Protein AF-A0A957JN91-F1 (afdb_monomer_lite)

Structure (mmCIF, N/CA/C/O backbone):
data_AF-A0A957JN91-F1
#
_entry.id   AF-A0A957JN91-F1
#
loop_
_atom_site.group_PDB
_atom_site.id
_atom_site.type_symbol
_atom_site.label_atom_id
_atom_site.label_alt_id
_atom_site.label_comp_id
_atom_site.label_asym_id
_atom_site.label_entity_id
_atom_site.label_seq_id
_atom_site.pdbx_PDB_ins_code
_atom_site.Cartn_x
_atom_site.Cartn_y
_atom_site.Cartn_z
_atom_site.occupancy
_atom_site.B_iso_or_equiv
_atom_site.auth_seq_id
_atom_site.auth_comp_id
_atom_site.auth_asym_id
_atom_site.auth_atom_id
_atom_site.pdbx_PDB_model_num
ATOM 1 N N . MET A 1 1 ? 28.757 -33.183 4.477 1.00 72.62 1 MET A N 1
ATOM 2 C CA . MET A 1 1 ? 27.646 -33.956 5.090 1.00 72.62 1 MET A CA 1
ATOM 3 C C . MET A 1 1 ? 27.799 -35.424 4.731 1.00 72.62 1 MET A C 1
ATOM 5 O O . MET A 1 1 ? 28.311 -35.706 3.654 1.00 72.62 1 MET A O 1
ATOM 9 N N . ASN A 1 2 ? 27.373 -36.349 5.596 1.00 81.56 2 ASN A N 1
ATOM 10 C CA . ASN A 1 2 ? 27.277 -37.763 5.205 1.00 81.56 2 ASN A CA 1
ATOM 11 C C . ASN A 1 2 ? 26.057 -37.992 4.280 1.00 81.56 2 ASN A C 1
ATOM 13 O O . ASN A 1 2 ? 25.176 -37.134 4.190 1.00 81.56 2 ASN A O 1
ATOM 17 N N . LEU A 1 3 ? 26.001 -39.132 3.580 1.00 76.62 3 LEU A N 1
ATOM 18 C CA . LEU A 1 3 ? 24.944 -39.424 2.597 1.00 76.62 3 LEU A CA 1
ATOM 19 C C . LEU A 1 3 ? 23.531 -39.365 3.209 1.00 76.62 3 LEU A C 1
ATOM 21 O O . LEU A 1 3 ? 22.618 -38.813 2.604 1.00 76.62 3 LEU A O 1
ATOM 25 N N . HIS A 1 4 ? 23.362 -39.862 4.437 1.00 78.75 4 HIS A N 1
ATOM 26 C CA . HIS A 1 4 ? 22.074 -39.846 5.134 1.00 78.75 4 HIS A CA 1
ATOM 27 C C . HIS A 1 4 ? 21.576 -38.417 5.409 1.00 78.75 4 HIS A C 1
ATOM 29 O O . HIS A 1 4 ? 20.430 -38.099 5.115 1.00 78.75 4 HIS A O 1
ATOM 35 N N . GLN A 1 5 ? 22.453 -37.529 5.885 1.00 81.81 5 GLN A N 1
ATOM 36 C CA . GLN A 1 5 ? 22.135 -36.115 6.101 1.00 81.81 5 GLN A CA 1
ATOM 37 C C . GLN A 1 5 ? 21.778 -35.401 4.790 1.00 81.81 5 GLN A C 1
ATOM 39 O O . GLN A 1 5 ? 20.854 -34.591 4.777 1.00 81.81 5 GLN A O 1
ATOM 44 N N . ARG A 1 6 ? 22.483 -35.702 3.685 1.00 82.75 6 ARG A N 1
ATOM 45 C CA . ARG A 1 6 ? 22.179 -35.129 2.358 1.00 82.75 6 ARG A CA 1
ATOM 46 C C . ARG A 1 6 ? 20.799 -35.571 1.868 1.00 82.75 6 ARG A C 1
ATOM 48 O O . ARG A 1 6 ? 20.061 -34.749 1.342 1.00 82.75 6 ARG A O 1
ATOM 55 N N . LEU A 1 7 ? 20.425 -36.834 2.082 1.00 82.50 7 LEU A N 1
ATOM 56 C CA . LEU A 1 7 ? 19.104 -37.352 1.708 1.00 82.50 7 LEU A CA 1
ATOM 57 C C . LEU A 1 7 ? 17.965 -36.737 2.537 1.00 82.50 7 LEU A C 1
ATOM 59 O O . LEU A 1 7 ? 16.921 -36.415 1.974 1.00 82.50 7 LEU A O 1
ATOM 63 N N . THR A 1 8 ? 18.161 -36.520 3.841 1.00 83.25 8 THR A N 1
ATOM 64 C CA . THR A 1 8 ? 17.166 -35.827 4.679 1.00 83.25 8 THR A CA 1
ATOM 65 C C . THR A 1 8 ? 16.961 -34.386 4.215 1.00 83.25 8 THR A C 1
ATOM 67 O O . THR A 1 8 ? 15.829 -33.970 3.984 1.00 83.25 8 THR A O 1
ATOM 70 N N . TYR A 1 9 ? 18.054 -33.655 3.986 1.00 85.81 9 TYR A N 1
ATOM 71 C CA . TYR A 1 9 ? 17.996 -32.271 3.514 1.00 85.81 9 TYR A CA 1
ATOM 72 C C . TYR A 1 9 ? 17.383 -32.154 2.110 1.00 85.81 9 TYR A C 1
ATOM 74 O O . TYR A 1 9 ? 16.610 -31.243 1.828 1.00 85.81 9 TYR A O 1
ATOM 82 N N . LEU A 1 10 ? 17.657 -33.125 1.232 1.00 87.69 10 LEU A N 1
ATOM 83 C CA . LEU A 1 10 ? 17.006 -33.232 -0.072 1.00 87.69 10 LEU A CA 1
ATOM 84 C C . LEU A 1 10 ? 15.485 -33.397 0.065 1.00 87.69 10 LEU A C 1
ATOM 86 O O . LEU A 1 10 ? 14.738 -32.765 -0.678 1.00 87.69 10 LEU A O 1
ATOM 90 N N . SER A 1 11 ? 15.015 -34.221 1.006 1.00 83.56 11 SER A N 1
ATOM 91 C CA . SER A 1 11 ? 13.579 -34.393 1.252 1.00 83.56 11 SER A CA 1
ATOM 92 C C . SER A 1 11 ? 12.921 -33.091 1.716 1.00 83.56 11 SER A C 1
ATOM 94 O O . SER A 1 11 ? 11.842 -32.754 1.237 1.00 83.56 11 SER A O 1
ATOM 96 N N . GLU A 1 12 ? 13.564 -32.347 2.618 1.00 85.06 12 GLU A N 1
ATOM 97 C CA . GLU A 1 12 ? 13.082 -31.038 3.084 1.00 85.06 12 GLU A CA 1
ATOM 98 C C . GLU A 1 12 ? 13.029 -30.012 1.946 1.00 85.06 12 GLU A C 1
ATOM 100 O O . GLU A 1 12 ? 12.047 -29.276 1.811 1.00 85.06 12 GLU A O 1
ATOM 105 N N . LEU A 1 13 ? 14.043 -30.005 1.076 1.00 86.38 13 LEU A N 1
ATOM 106 C CA . LEU A 1 13 ? 14.064 -29.153 -0.108 1.00 86.38 13 LEU A CA 1
ATOM 107 C C . LEU A 1 13 ? 12.914 -29.494 -1.065 1.00 86.38 13 LEU A C 1
ATOM 109 O O . LEU A 1 13 ? 12.208 -28.595 -1.507 1.00 86.38 13 LEU A O 1
ATOM 113 N N . ILE A 1 14 ? 12.673 -30.776 -1.352 1.00 85.00 14 ILE A N 1
ATOM 114 C CA . ILE A 1 14 ? 11.570 -31.202 -2.231 1.00 85.00 14 ILE A CA 1
ATOM 115 C C . ILE A 1 14 ? 10.205 -30.813 -1.640 1.00 85.00 14 ILE A C 1
ATOM 117 O O . ILE A 1 14 ? 9.330 -30.357 -2.378 1.00 85.00 14 ILE A O 1
ATOM 121 N N . ILE A 1 15 ? 10.018 -30.936 -0.322 1.00 82.69 15 ILE A N 1
ATOM 122 C CA . ILE A 1 15 ? 8.793 -30.479 0.356 1.00 82.69 15 ILE A CA 1
ATOM 123 C C . ILE A 1 15 ? 8.634 -28.964 0.189 1.00 82.69 15 ILE A C 1
ATOM 125 O O . ILE A 1 15 ? 7.573 -28.502 -0.222 1.00 82.69 15 ILE A O 1
ATOM 129 N N . THR A 1 16 ? 9.695 -28.191 0.425 1.00 80.81 16 THR A N 1
ATOM 130 C CA . THR A 1 16 ? 9.676 -26.731 0.253 1.00 80.81 16 THR A CA 1
ATOM 131 C C . THR A 1 16 ? 9.318 -26.345 -1.188 1.00 80.81 16 THR A C 1
ATOM 133 O O . THR A 1 16 ? 8.394 -25.560 -1.401 1.00 80.81 16 THR A O 1
ATOM 136 N N . LEU A 1 17 ? 9.965 -26.969 -2.179 1.00 79.56 17 LEU A N 1
ATOM 137 C CA . LEU A 1 17 ? 9.706 -26.751 -3.608 1.00 79.56 17 LEU A CA 1
ATOM 138 C C . LEU A 1 17 ? 8.255 -27.059 -3.995 1.00 79.56 17 LEU A C 1
ATOM 140 O O . LEU A 1 17 ? 7.657 -26.335 -4.781 1.00 79.56 17 LEU A O 1
ATOM 144 N N . THR A 1 18 ? 7.669 -28.120 -3.444 1.00 75.50 18 THR A N 1
ATOM 145 C CA . THR A 1 18 ? 6.303 -28.542 -3.792 1.00 75.50 18 THR A CA 1
ATOM 146 C C . THR A 1 18 ? 5.217 -27.826 -2.988 1.00 75.50 18 THR A C 1
ATOM 148 O O . THR A 1 18 ? 4.061 -27.836 -3.408 1.00 75.50 18 THR A O 1
ATOM 151 N N . SER A 1 19 ? 5.568 -27.176 -1.873 1.00 73.81 19 SER A N 1
ATOM 152 C CA . SER A 1 19 ? 4.616 -26.482 -0.994 1.00 73.81 19 SER A CA 1
ATOM 153 C C . SER A 1 19 ? 4.150 -25.115 -1.514 1.00 73.81 19 SER A C 1
ATOM 155 O O . SER A 1 19 ? 3.085 -24.645 -1.115 1.00 73.81 19 SER A O 1
ATOM 157 N N . SER A 1 20 ? 4.916 -24.482 -2.411 1.00 70.62 20 SER A N 1
ATOM 158 C CA . SER A 1 20 ? 4.553 -23.206 -3.034 1.00 70.62 20 SER A CA 1
ATOM 159 C C . SER A 1 20 ? 4.122 -23.405 -4.489 1.00 70.62 20 SER A C 1
ATOM 161 O O . SER A 1 20 ? 4.875 -24.005 -5.256 1.00 70.62 20 SER A O 1
ATOM 163 N N . PRO A 1 21 ? 2.965 -22.869 -4.922 1.00 67.88 21 PRO A N 1
ATOM 164 C CA . PRO A 1 21 ? 2.565 -22.876 -6.328 1.00 67.88 21 PRO A CA 1
ATOM 165 C C . PRO A 1 21 ? 3.233 -21.752 -7.139 1.00 67.88 21 PRO A C 1
ATOM 167 O O . PRO A 1 21 ? 2.909 -21.577 -8.310 1.00 67.88 21 PRO A O 1
ATOM 170 N N . VAL A 1 22 ? 4.122 -20.953 -6.535 1.00 69.69 22 VAL A N 1
ATOM 171 C CA . VAL A 1 22 ? 4.741 -19.787 -7.177 1.00 69.69 22 VAL A CA 1
ATOM 172 C C . VAL A 1 22 ? 6.139 -20.164 -7.692 1.00 69.69 22 VAL A C 1
ATOM 174 O O . VAL A 1 22 ? 7.045 -20.341 -6.874 1.00 69.69 22 VAL A O 1
ATOM 177 N N . PRO A 1 23 ? 6.371 -20.229 -9.023 1.00 66.69 23 PRO A N 1
ATOM 178 C CA . PRO A 1 23 ? 7.645 -20.683 -9.597 1.00 66.69 23 PRO A CA 1
ATOM 179 C C . PRO A 1 23 ? 8.876 -19.942 -9.065 1.00 66.69 23 PRO A C 1
ATOM 181 O O . PRO A 1 23 ? 9.937 -20.528 -8.879 1.00 66.69 23 PRO A O 1
ATOM 184 N N . THR A 1 24 ? 8.737 -18.651 -8.763 1.00 62.50 24 THR A N 1
ATOM 185 C CA . THR A 1 24 ? 9.847 -17.814 -8.292 1.00 62.50 24 THR A CA 1
ATOM 186 C C . THR A 1 24 ? 10.352 -18.229 -6.909 1.00 62.50 24 THR A C 1
ATOM 188 O O . THR A 1 24 ? 11.557 -18.222 -6.679 1.00 62.50 24 THR A O 1
ATOM 191 N N . GLN A 1 25 ? 9.459 -18.661 -6.012 1.00 69.88 25 GLN A N 1
ATOM 192 C CA . GLN A 1 25 ? 9.839 -19.195 -4.699 1.00 69.88 25 GLN A CA 1
ATOM 193 C C . GLN A 1 25 ? 10.521 -20.560 -4.833 1.00 69.88 25 GLN A C 1
ATOM 195 O O . GLN A 1 25 ? 11.483 -20.844 -4.122 1.00 69.88 25 GLN A O 1
ATOM 200 N N . GLN A 1 26 ? 10.069 -21.381 -5.786 1.00 77.19 26 GLN A N 1
ATOM 201 C CA . GLN A 1 26 ? 10.678 -22.679 -6.078 1.00 77.19 26 GLN A CA 1
ATOM 202 C C . GLN A 1 26 ? 12.114 -22.511 -6.597 1.00 77.19 26 GLN A C 1
ATOM 204 O O . GLN A 1 26 ? 13.030 -23.195 -6.149 1.00 77.19 26 GLN A O 1
ATOM 209 N N . PHE A 1 27 ? 12.341 -21.565 -7.509 1.00 80.69 27 PHE A N 1
ATOM 210 C CA . PHE A 1 27 ? 13.672 -21.322 -8.071 1.00 80.69 27 PHE A CA 1
ATOM 211 C C . PHE A 1 27 ? 14.644 -20.730 -7.052 1.00 80.69 27 PHE A C 1
ATOM 213 O O . PHE A 1 27 ? 15.804 -21.136 -7.028 1.00 80.69 27 PHE A O 1
ATOM 220 N N . GLN A 1 28 ? 14.166 -19.838 -6.181 1.00 76.06 28 GLN A N 1
ATOM 221 C CA . GLN A 1 28 ? 14.976 -19.285 -5.097 1.00 76.06 28 GLN A CA 1
ATOM 222 C C . GLN A 1 28 ? 15.385 -20.373 -4.095 1.00 76.06 28 GLN A C 1
ATOM 224 O O . GLN A 1 28 ? 16.568 -20.515 -3.799 1.00 76.06 28 GLN A O 1
ATOM 229 N N . ALA A 1 29 ? 14.439 -21.210 -3.654 1.00 80.00 29 ALA A N 1
ATOM 230 C CA . ALA A 1 29 ? 14.741 -22.339 -2.775 1.00 80.00 29 ALA A CA 1
ATOM 231 C C . ALA A 1 29 ? 15.761 -23.299 -3.411 1.00 80.00 29 ALA A C 1
ATOM 233 O O . ALA A 1 29 ? 16.652 -23.811 -2.735 1.00 80.00 29 ALA A O 1
ATOM 234 N N . LEU A 1 30 ? 15.673 -23.519 -4.726 1.00 86.00 30 LEU A N 1
ATOM 235 C CA . LEU A 1 30 ? 16.656 -24.320 -5.444 1.00 86.00 30 LEU A CA 1
ATOM 236 C C . LEU A 1 30 ? 18.047 -23.666 -5.421 1.00 86.00 30 LEU A C 1
ATOM 238 O O . LEU A 1 30 ? 19.015 -24.347 -5.103 1.00 86.00 30 LEU A O 1
ATOM 242 N N . ALA A 1 31 ? 18.150 -22.367 -5.709 1.00 84.56 31 ALA A N 1
ATOM 243 C CA . ALA A 1 31 ? 19.421 -21.639 -5.706 1.00 84.56 31 ALA A CA 1
ATOM 244 C C . ALA A 1 31 ? 20.085 -21.605 -4.318 1.00 84.56 31 ALA A C 1
ATOM 246 O O . ALA A 1 31 ? 21.290 -21.827 -4.216 1.00 84.56 31 ALA A O 1
ATOM 247 N N . ASP A 1 32 ? 19.304 -21.394 -3.256 1.00 83.62 32 ASP A N 1
ATOM 248 C CA . ASP A 1 32 ? 19.823 -21.247 -1.891 1.00 83.62 32 ASP A CA 1
ATOM 249 C C . ASP A 1 32 ? 20.278 -22.580 -1.279 1.00 83.62 32 ASP A C 1
ATOM 251 O O . ASP A 1 32 ? 21.241 -22.631 -0.510 1.00 83.62 32 ASP A O 1
ATOM 255 N N . HIS A 1 33 ? 19.601 -23.682 -1.615 1.00 85.06 33 HIS A N 1
ATOM 256 C CA . HIS A 1 33 ? 19.805 -24.966 -0.939 1.00 85.06 33 HIS A CA 1
ATOM 257 C C . HIS A 1 33 ? 20.611 -25.985 -1.755 1.00 85.06 33 HIS A C 1
ATOM 259 O O . HIS A 1 33 ? 21.287 -26.838 -1.172 1.00 85.06 33 HIS A O 1
ATOM 265 N N . LEU A 1 34 ? 20.591 -25.910 -3.091 1.00 87.56 34 LEU A N 1
ATOM 266 C CA . LEU A 1 34 ? 21.281 -26.872 -3.958 1.00 87.56 34 LEU A CA 1
ATOM 267 C C . LEU A 1 34 ? 22.810 -26.902 -3.764 1.00 87.56 34 LEU A C 1
ATOM 269 O O . LEU A 1 34 ? 23.336 -28.017 -3.698 1.00 87.56 34 LEU A O 1
ATOM 273 N N . PRO A 1 35 ? 23.530 -25.774 -3.569 1.00 88.88 35 PRO A N 1
ATOM 274 C CA . PRO A 1 35 ? 24.977 -25.798 -3.307 1.00 88.88 35 PRO A CA 1
ATOM 275 C C . PRO A 1 35 ? 25.373 -26.562 -2.033 1.00 88.88 35 PRO A C 1
ATOM 277 O O . PRO A 1 35 ? 26.501 -27.029 -1.904 1.00 88.88 35 PRO A O 1
ATOM 280 N N . THR A 1 36 ? 24.438 -26.734 -1.091 1.00 86.38 36 THR A N 1
ATOM 281 C CA . THR A 1 36 ? 24.656 -27.537 0.128 1.00 86.38 36 THR A CA 1
ATOM 282 C C . THR A 1 36 ? 24.536 -29.043 -0.152 1.00 86.38 36 THR A C 1
ATOM 284 O O . THR A 1 36 ? 25.086 -29.872 0.577 1.00 86.38 36 THR A O 1
ATOM 287 N N . LEU A 1 37 ? 23.823 -29.418 -1.220 1.00 85.69 37 LEU A N 1
ATOM 288 C CA . LEU A 1 37 ? 23.552 -30.803 -1.607 1.00 85.69 37 LEU A CA 1
ATOM 289 C C . LEU A 1 37 ? 24.534 -31.349 -2.638 1.00 85.69 37 LEU A C 1
ATOM 291 O O . LEU A 1 37 ? 24.862 -32.535 -2.568 1.00 85.69 37 LEU A O 1
ATOM 295 N N . LEU A 1 38 ? 24.962 -30.529 -3.597 1.00 88.88 38 LEU A N 1
ATOM 296 C CA . LEU A 1 38 ? 25.802 -30.911 -4.731 1.00 88.88 38 LEU A CA 1
ATOM 297 C C . LEU A 1 38 ? 26.839 -29.814 -5.009 1.00 88.88 38 LEU A C 1
ATOM 299 O O . LEU A 1 38 ? 26.504 -28.640 -4.855 1.00 88.88 38 LEU A O 1
ATOM 303 N N . PRO A 1 39 ? 28.052 -30.163 -5.482 1.00 90.06 39 PRO A N 1
ATOM 304 C CA . PRO A 1 39 ? 28.986 -29.178 -6.018 1.00 90.06 39 PRO A CA 1
ATOM 305 C C . PRO A 1 39 ? 28.319 -28.364 -7.135 1.00 90.06 39 PRO A C 1
ATOM 307 O O . PRO A 1 39 ? 27.888 -28.918 -8.153 1.00 90.06 39 PRO A O 1
ATOM 310 N N . CYS A 1 40 ? 28.173 -27.062 -6.911 1.00 92.25 40 CYS A N 1
ATOM 311 C CA . CYS A 1 40 ? 27.424 -26.172 -7.785 1.00 92.25 40 CYS A CA 1
ATOM 312 C C . CYS A 1 40 ? 27.989 -24.755 -7.695 1.00 92.25 40 CYS A C 1
ATOM 314 O O . CYS A 1 40 ? 27.681 -24.017 -6.762 1.00 92.25 40 CYS A O 1
ATOM 316 N N . ASP A 1 41 ? 28.757 -24.375 -8.709 1.00 91.19 41 ASP A N 1
ATOM 317 C CA . ASP A 1 41 ? 29.242 -23.006 -8.893 1.00 91.19 41 ASP A CA 1
ATOM 318 C C . ASP A 1 41 ? 28.372 -22.235 -9.906 1.00 91.19 41 ASP A C 1
ATOM 320 O O . ASP A 1 41 ? 28.370 -21.003 -9.941 1.00 91.19 41 ASP A O 1
ATOM 324 N N . TYR A 1 42 ? 27.592 -22.961 -10.716 1.00 92.88 42 TYR A N 1
ATOM 325 C CA . TYR A 1 42 ? 26.566 -22.408 -11.592 1.00 92.88 42 TYR A CA 1
ATOM 326 C C . TYR A 1 42 ? 25.324 -23.304 -11.633 1.00 92.88 42 TYR A C 1
ATOM 328 O O . TYR A 1 42 ? 25.424 -24.526 -11.784 1.00 92.88 42 TYR A O 1
ATOM 336 N N . LEU A 1 43 ? 24.150 -22.674 -11.564 1.00 92.94 43 LEU A N 1
ATOM 337 C CA . LEU A 1 43 ? 22.850 -23.328 -11.676 1.00 92.94 43 LEU A CA 1
ATOM 338 C C . LEU A 1 43 ? 22.018 -22.658 -12.766 1.00 92.94 43 LEU A C 1
ATOM 340 O O . LEU A 1 43 ? 21.735 -21.464 -12.688 1.00 92.94 43 LEU A O 1
ATOM 344 N N . GLY A 1 44 ? 21.569 -23.440 -13.743 1.00 91.38 44 GLY A N 1
ATOM 345 C CA . GLY A 1 44 ? 20.684 -22.995 -14.813 1.00 91.38 44 GLY A CA 1
ATOM 346 C C . GLY A 1 44 ? 19.437 -23.865 -14.922 1.00 91.38 44 GLY A C 1
ATOM 347 O O . GLY A 1 44 ? 19.508 -25.092 -14.910 1.00 91.38 44 GLY A O 1
ATOM 348 N N . LEU A 1 45 ? 18.280 -23.233 -15.083 1.00 91.88 45 LEU A N 1
ATOM 349 C CA . LEU A 1 45 ? 17.025 -23.886 -15.423 1.00 91.88 45 LEU A CA 1
ATOM 350 C C . LEU A 1 45 ? 16.728 -23.669 -16.911 1.00 91.88 45 LEU A C 1
ATOM 352 O O . LEU A 1 45 ? 16.384 -22.570 -17.347 1.00 91.88 45 LEU A O 1
ATOM 356 N N . CYS A 1 46 ? 16.877 -24.722 -17.706 1.00 92.12 46 CYS A N 1
ATOM 357 C CA . CYS A 1 46 ? 16.720 -24.670 -19.154 1.00 92.12 46 CYS A CA 1
ATOM 358 C C . CYS A 1 46 ? 15.330 -25.184 -19.529 1.00 92.12 46 CYS A C 1
ATOM 360 O O . CYS A 1 46 ? 15.102 -26.388 -19.494 1.00 92.12 46 CYS A O 1
ATOM 362 N N . LEU A 1 47 ? 14.388 -24.305 -19.860 1.00 90.50 47 LEU A N 1
ATOM 363 C CA . LEU A 1 47 ? 12.993 -24.679 -20.120 1.00 90.50 47 LEU A CA 1
ATOM 364 C C . LEU A 1 47 ? 12.697 -24.664 -21.617 1.00 90.50 47 LEU A C 1
ATOM 366 O O . LEU A 1 47 ? 13.131 -23.758 -22.325 1.00 90.50 47 LEU A O 1
ATOM 370 N N . LEU A 1 48 ? 11.949 -25.655 -22.102 1.00 89.25 48 LEU A N 1
ATOM 371 C CA . LEU A 1 48 ? 11.480 -25.678 -23.487 1.00 89.25 48 LEU A CA 1
ATOM 372 C C . LEU A 1 48 ? 10.540 -24.498 -23.749 1.00 89.25 48 LEU A C 1
ATOM 374 O O . LEU A 1 48 ? 9.668 -24.196 -22.932 1.00 89.25 48 LEU A O 1
ATOM 378 N N . SER A 1 49 ? 10.703 -23.847 -24.899 1.00 82.81 49 SER A N 1
ATOM 379 C CA . SER A 1 49 ? 9.787 -22.788 -25.317 1.00 82.81 49 SER A CA 1
ATOM 380 C C . SER A 1 49 ? 8.442 -23.393 -25.747 1.00 82.81 49 SER A C 1
ATOM 382 O O . SER A 1 49 ? 8.424 -24.390 -26.474 1.00 82.81 49 SER A O 1
ATOM 384 N N . PRO A 1 50 ? 7.306 -22.817 -25.313 1.00 72.00 50 PRO A N 1
ATOM 385 C CA . PRO A 1 50 ? 5.988 -23.246 -25.775 1.00 72.00 50 PRO A CA 1
ATOM 386 C C . PRO A 1 50 ? 5.685 -22.794 -27.213 1.00 72.00 50 PRO A C 1
ATOM 388 O O . PRO A 1 50 ? 4.872 -23.429 -27.880 1.00 72.00 50 PRO A O 1
ATOM 391 N N . ASP A 1 51 ? 6.347 -21.735 -27.691 1.00 73.19 51 ASP A N 1
ATOM 392 C CA . ASP A 1 51 ? 5.996 -21.039 -28.936 1.00 73.19 51 ASP A CA 1
ATOM 393 C C . ASP A 1 51 ? 6.883 -21.432 -30.126 1.00 73.19 51 ASP A C 1
ATOM 395 O O . ASP A 1 51 ? 6.498 -21.258 -31.283 1.00 73.19 51 ASP A O 1
ATOM 399 N N . ALA A 1 52 ? 8.083 -21.955 -29.863 1.00 81.62 52 ALA A N 1
ATOM 400 C CA . ALA A 1 52 ? 9.061 -22.294 -30.889 1.00 81.62 52 ALA A CA 1
ATOM 401 C C . ALA A 1 52 ? 9.913 -23.512 -30.488 1.00 81.62 52 ALA A C 1
ATOM 403 O O . ALA A 1 52 ? 10.155 -23.736 -29.302 1.00 81.62 52 ALA A O 1
ATOM 404 N N . PRO A 1 53 ? 10.405 -24.309 -31.457 1.00 84.94 53 PRO A N 1
ATOM 405 C CA . PRO A 1 53 ? 11.234 -25.476 -31.170 1.00 84.94 53 PRO A CA 1
ATOM 406 C C . PRO A 1 53 ? 12.615 -25.047 -30.656 1.00 84.94 53 PRO A C 1
ATOM 408 O O . PRO A 1 53 ? 13.503 -24.700 -31.431 1.00 84.94 53 PRO A O 1
ATOM 411 N N . GLY A 1 54 ? 12.792 -25.078 -29.337 1.00 89.62 54 GLY A N 1
ATOM 412 C CA . GLY A 1 54 ? 14.040 -24.723 -28.671 1.00 89.62 54 GLY A CA 1
ATOM 413 C C . GLY A 1 54 ? 13.889 -24.642 -27.154 1.00 89.62 54 GLY A C 1
ATOM 414 O O . GLY A 1 54 ? 12.812 -24.903 -26.614 1.00 89.62 54 GLY A O 1
ATOM 415 N N . TYR A 1 55 ? 14.961 -24.268 -26.461 1.00 89.50 55 TYR A N 1
ATOM 416 C CA . TYR A 1 55 ? 14.957 -24.040 -25.015 1.00 89.50 55 TYR A CA 1
ATOM 417 C C . TYR A 1 55 ? 15.537 -22.670 -24.644 1.00 89.50 55 TYR A C 1
ATOM 419 O O . TYR A 1 55 ? 16.339 -22.094 -25.374 1.00 89.50 55 TYR A O 1
ATOM 427 N N . LEU A 1 56 ? 15.109 -22.140 -23.500 1.00 88.69 56 LEU A N 1
ATOM 428 C CA . LEU A 1 56 ? 15.585 -20.895 -22.899 1.00 88.69 56 LEU A CA 1
ATOM 429 C C . LEU A 1 56 ? 16.335 -21.207 -21.607 1.00 88.69 56 LEU A C 1
ATOM 431 O O . LEU A 1 56 ? 15.860 -22.003 -20.794 1.00 88.69 56 LEU A O 1
ATOM 435 N N . VAL A 1 57 ? 17.474 -20.552 -21.394 1.00 89.06 57 VAL A N 1
ATOM 436 C CA . VAL A 1 57 ? 18.296 -20.724 -20.189 1.00 89.06 57 VAL A CA 1
ATOM 437 C C . VAL A 1 57 ? 17.962 -19.636 -19.171 1.00 89.06 57 VAL A C 1
ATOM 439 O O . VAL A 1 57 ? 18.114 -18.449 -19.451 1.00 89.06 57 VAL A O 1
ATOM 442 N N . HIS A 1 58 ? 17.532 -20.045 -17.978 1.00 86.06 58 HIS A N 1
ATOM 443 C CA . HIS A 1 58 ? 17.291 -19.165 -16.837 1.00 86.06 58 HIS A CA 1
ATOM 444 C C . HIS A 1 58 ? 18.362 -19.430 -15.780 1.00 86.06 58 HIS A C 1
ATOM 446 O O . HIS A 1 58 ? 18.327 -20.450 -15.095 1.00 86.06 58 HIS A O 1
ATOM 452 N N . SER A 1 59 ? 19.339 -18.537 -15.665 1.00 87.44 59 SER A N 1
ATOM 453 C CA . SER A 1 59 ? 20.405 -18.667 -14.669 1.00 87.44 59 SER A CA 1
ATOM 454 C C . SER A 1 59 ? 19.871 -18.346 -13.271 1.00 87.44 59 SER A C 1
ATOM 456 O O . SER A 1 59 ? 19.283 -17.287 -13.068 1.00 87.44 59 SER A O 1
ATOM 458 N N . LEU A 1 60 ? 20.072 -19.256 -12.319 1.00 83.44 60 LEU A N 1
ATOM 459 C CA . LEU A 1 60 ? 19.608 -19.133 -10.933 1.00 83.44 60 LEU A CA 1
ATOM 460 C C . LEU A 1 60 ? 20.749 -18.819 -9.955 1.00 83.44 60 LEU A C 1
ATOM 462 O O . LEU A 1 60 ? 20.516 -18.184 -8.932 1.00 83.44 60 LEU A O 1
ATOM 466 N N . LEU A 1 61 ? 21.974 -19.261 -10.258 1.00 85.56 61 LEU A N 1
ATOM 467 C CA . LEU A 1 61 ? 23.157 -19.059 -9.416 1.00 85.56 61 LEU A CA 1
ATOM 468 C C . LEU A 1 61 ? 24.433 -19.029 -10.270 1.00 85.56 61 LEU A C 1
ATOM 470 O O . LEU A 1 61 ? 24.525 -19.742 -11.268 1.00 85.56 61 LEU A O 1
ATOM 474 N N . GLY A 1 62 ? 25.426 -18.239 -9.845 1.00 84.12 62 GLY A N 1
ATOM 475 C CA . GLY A 1 62 ? 26.786 -18.207 -10.403 1.00 84.12 62 GLY A CA 1
ATOM 476 C C . GLY A 1 62 ? 27.123 -16.921 -11.167 1.00 84.12 62 GLY A C 1
ATOM 477 O O . GLY A 1 62 ? 26.256 -16.317 -11.798 1.00 84.12 62 GLY A O 1
ATOM 478 N N . GLU A 1 63 ? 28.393 -16.501 -11.146 1.00 77.50 63 GLU A N 1
ATOM 479 C CA . GLU A 1 63 ? 28.865 -15.237 -11.755 1.00 77.50 63 GLU A CA 1
ATOM 480 C C . GLU A 1 63 ? 28.634 -15.160 -13.275 1.00 77.50 63 GLU A C 1
ATOM 482 O O . GLU A 1 63 ? 28.417 -14.080 -13.827 1.00 77.50 63 GLU A O 1
ATOM 487 N N . ALA A 1 64 ? 28.591 -16.313 -13.949 1.00 76.56 64 ALA A N 1
ATOM 488 C CA . ALA A 1 64 ? 28.295 -16.408 -15.376 1.00 76.56 64 ALA A CA 1
ATOM 489 C C . ALA A 1 64 ? 26.859 -15.972 -15.737 1.00 76.56 64 ALA A C 1
ATOM 491 O O . ALA A 1 64 ? 26.585 -15.687 -16.903 1.00 76.56 64 ALA A O 1
ATOM 492 N N . SER A 1 65 ? 25.945 -15.890 -14.759 1.00 76.94 65 SER A N 1
ATOM 493 C CA . SER A 1 65 ? 24.512 -15.638 -14.972 1.00 76.94 65 SER A CA 1
ATOM 494 C C . SER A 1 65 ? 24.225 -14.381 -15.793 1.00 76.94 65 SER A C 1
ATOM 496 O O . SER A 1 65 ? 23.355 -14.414 -16.659 1.00 76.94 65 SER A O 1
ATOM 498 N N . GLY A 1 66 ? 24.976 -13.298 -15.563 1.00 69.69 66 GLY A N 1
ATOM 499 C CA . GLY A 1 66 ? 24.803 -12.021 -16.268 1.00 69.69 66 GLY A CA 1
ATOM 500 C C . GLY A 1 66 ? 25.333 -12.003 -17.706 1.00 69.69 66 GLY A C 1
ATOM 501 O O . GLY A 1 66 ? 25.113 -11.031 -18.424 1.00 69.69 66 GLY A O 1
ATOM 502 N N . PHE A 1 67 ? 26.033 -13.059 -18.125 1.00 77.06 67 PHE A N 1
ATOM 503 C CA . PHE A 1 67 ? 26.682 -13.153 -19.432 1.00 77.06 67 PHE A CA 1
ATOM 504 C C . PHE A 1 67 ? 26.026 -14.185 -20.351 1.00 77.06 67 PHE A C 1
ATOM 506 O O . PHE A 1 67 ? 26.295 -14.167 -21.551 1.00 77.06 67 PHE A O 1
ATOM 513 N N . ILE A 1 68 ? 25.161 -15.059 -19.819 1.00 80.31 68 ILE A N 1
ATOM 514 C CA . ILE A 1 68 ? 24.399 -16.011 -20.633 1.00 80.31 68 ILE A CA 1
ATOM 515 C C . ILE A 1 68 ? 23.369 -15.238 -21.473 1.00 80.31 68 ILE A C 1
ATOM 517 O O . ILE A 1 68 ? 22.533 -14.529 -20.907 1.00 80.31 68 ILE A O 1
ATOM 521 N N . PRO A 1 69 ? 23.395 -15.349 -22.815 1.00 74.00 69 PRO A N 1
ATOM 522 C CA . PRO A 1 69 ? 22.467 -14.621 -23.665 1.00 74.00 69 PRO A CA 1
ATOM 523 C C . PRO A 1 69 ? 21.044 -15.145 -23.477 1.00 74.00 69 PRO A C 1
ATOM 525 O O . PRO A 1 69 ? 20.785 -16.345 -23.578 1.00 74.00 69 PRO A O 1
ATOM 528 N N . TYR A 1 70 ? 20.098 -14.228 -23.275 1.00 79.19 70 TYR A N 1
ATOM 529 C CA . TYR A 1 70 ? 18.679 -14.564 -23.267 1.00 79.19 70 TYR A CA 1
ATOM 530 C C . TYR A 1 70 ? 18.177 -14.724 -24.708 1.00 79.19 70 TYR A C 1
ATOM 532 O O . TYR A 1 70 ? 17.648 -13.791 -25.313 1.00 79.19 70 TYR A O 1
ATOM 540 N N . ARG A 1 71 ? 18.405 -15.909 -25.279 1.00 85.31 71 ARG A N 1
ATOM 541 C CA . ARG A 1 71 ? 17.952 -16.302 -26.618 1.00 85.31 71 ARG A CA 1
ATOM 542 C C . ARG A 1 71 ? 17.389 -17.714 -26.615 1.00 85.31 71 ARG A C 1
ATOM 544 O O . ARG A 1 71 ? 17.664 -18.496 -25.709 1.00 85.31 71 ARG A O 1
ATOM 551 N N . LEU A 1 72 ? 16.651 -18.043 -27.669 1.00 85.44 72 LEU A N 1
ATOM 552 C CA . LEU A 1 72 ? 16.212 -19.406 -27.931 1.00 85.44 72 LEU A CA 1
ATOM 553 C C . LEU A 1 72 ? 17.392 -20.244 -28.454 1.00 85.44 72 LEU A C 1
ATOM 555 O O . LEU A 1 72 ? 18.012 -19.886 -29.457 1.00 85.44 72 LEU A O 1
ATOM 559 N N . PHE A 1 73 ? 17.705 -21.335 -27.760 1.00 88.44 73 PHE A N 1
ATOM 560 C CA . PHE A 1 73 ? 18.698 -22.336 -28.154 1.00 88.44 73 PHE A CA 1
ATOM 561 C C . PHE A 1 73 ? 18.014 -23.473 -28.913 1.00 88.44 73 PHE A C 1
ATOM 563 O O . PHE A 1 73 ? 16.893 -23.859 -28.566 1.00 88.44 73 PHE A O 1
ATOM 570 N N . ALA A 1 74 ? 18.664 -24.010 -29.946 1.00 88.12 74 ALA A N 1
ATOM 571 C CA . ALA A 1 74 ? 18.097 -25.117 -30.715 1.00 88.12 74 ALA A CA 1
ATOM 572 C C . ALA A 1 74 ? 18.087 -26.424 -29.897 1.00 88.12 74 ALA A C 1
ATOM 574 O O . ALA A 1 74 ? 18.879 -26.611 -28.978 1.00 88.12 74 ALA A O 1
ATOM 575 N N . LEU A 1 75 ? 17.179 -27.354 -30.211 1.00 87.12 75 LEU A N 1
ATOM 576 C CA . LEU A 1 75 ? 17.027 -28.603 -29.443 1.00 87.12 75 LEU A CA 1
ATOM 577 C C . LEU A 1 75 ? 18.207 -29.576 -29.580 1.00 87.12 75 LEU A C 1
ATOM 579 O O . LEU A 1 75 ? 18.321 -30.504 -28.785 1.00 87.12 75 LEU A O 1
ATOM 583 N N . ASP A 1 76 ? 19.063 -29.388 -30.577 1.00 85.81 76 ASP A N 1
ATOM 584 C CA . ASP A 1 76 ? 20.311 -30.118 -30.794 1.00 85.81 76 ASP A CA 1
ATOM 585 C C . ASP A 1 76 ? 21.549 -29.336 -30.315 1.00 85.81 76 ASP A C 1
ATOM 587 O O . ASP A 1 76 ? 22.674 -29.823 -30.435 1.00 85.81 76 ASP A O 1
ATOM 591 N N . GLU A 1 77 ? 21.344 -28.150 -29.733 1.00 86.75 77 GLU A N 1
ATOM 592 C CA . GLU A 1 77 ? 22.398 -27.263 -29.256 1.00 86.75 77 GLU A CA 1
ATOM 593 C C . GLU A 1 77 ? 22.906 -27.682 -27.865 1.00 86.75 77 GLU A C 1
ATOM 595 O O . GLU A 1 77 ? 22.127 -27.939 -26.944 1.00 86.75 77 GLU A O 1
ATOM 600 N N . GLY A 1 78 ? 24.230 -27.733 -27.700 1.00 88.44 78 GLY A N 1
ATOM 601 C CA . GLY A 1 78 ? 24.877 -27.915 -26.397 1.00 88.44 78 GLY A CA 1
ATOM 602 C C . GLY A 1 78 ? 24.568 -29.229 -25.662 1.00 88.44 78 GLY A C 1
ATOM 603 O O . GLY A 1 78 ? 24.041 -30.210 -26.197 1.00 88.44 78 GLY A O 1
ATOM 604 N N . ALA A 1 79 ? 24.944 -29.266 -24.388 1.00 89.31 79 ALA A N 1
ATOM 605 C CA . ALA A 1 79 ? 24.747 -30.396 -23.488 1.00 89.31 79 ALA A CA 1
ATOM 606 C C . ALA A 1 79 ? 23.265 -30.592 -23.142 1.00 89.31 79 ALA A C 1
ATOM 608 O O . ALA A 1 79 ? 22.791 -31.726 -23.031 1.00 89.31 79 ALA A O 1
ATOM 609 N N . VAL A 1 80 ? 22.514 -29.494 -23.028 1.00 90.31 80 VAL A N 1
ATOM 610 C CA . VAL A 1 80 ? 21.064 -29.526 -22.801 1.00 90.31 80 VAL A CA 1
ATOM 611 C C . VAL A 1 80 ? 20.354 -30.176 -23.988 1.00 90.31 80 VAL A C 1
ATOM 613 O O . VAL A 1 80 ? 19.540 -31.074 -23.771 1.00 90.31 80 VAL A O 1
ATOM 616 N N . GLY A 1 81 ? 20.701 -29.815 -25.227 1.00 88.31 81 GLY A N 1
ATOM 617 C CA . GLY A 1 81 ? 20.131 -30.431 -26.424 1.00 88.31 81 GLY A CA 1
ATOM 618 C C . GLY A 1 81 ? 20.445 -31.925 -26.537 1.00 88.31 81 GLY A C 1
ATOM 619 O O . GLY A 1 81 ? 19.550 -32.747 -26.747 1.00 88.31 81 GLY A O 1
ATOM 620 N N . GLN A 1 82 ? 21.693 -32.327 -26.269 1.00 89.12 82 GLN A N 1
ATOM 621 C CA . GLN A 1 82 ? 22.054 -33.751 -26.211 1.00 89.12 82 GLN A CA 1
ATOM 622 C C . GLN A 1 82 ? 21.272 -34.522 -25.134 1.00 89.12 82 GLN A C 1
ATOM 624 O O . GLN A 1 82 ? 20.857 -35.663 -25.365 1.00 89.12 82 GLN A O 1
ATOM 629 N N . MET A 1 83 ? 21.067 -33.915 -23.961 1.00 92.00 83 MET A N 1
ATOM 630 C CA . MET A 1 83 ? 20.275 -34.493 -22.874 1.00 92.00 83 MET A CA 1
ATOM 631 C C . MET A 1 83 ? 18.813 -34.666 -23.302 1.00 92.00 83 MET A C 1
ATOM 633 O O . MET A 1 83 ? 18.264 -35.763 -23.163 1.00 92.00 83 MET A O 1
ATOM 637 N N . LEU A 1 84 ? 18.210 -33.624 -23.884 1.00 88.94 84 LEU A N 1
ATOM 638 C CA . LEU A 1 84 ? 16.836 -33.641 -24.386 1.00 88.94 84 LEU A CA 1
ATOM 639 C C . LEU A 1 84 ? 16.643 -34.724 -25.458 1.00 88.94 84 LEU A C 1
ATOM 641 O O . LEU A 1 84 ? 15.690 -35.497 -25.371 1.00 88.94 84 LEU A O 1
ATOM 645 N N . GLY A 1 85 ? 17.579 -34.856 -26.404 1.00 85.00 85 GLY A N 1
ATOM 646 C CA . GLY A 1 85 ? 17.521 -35.871 -27.462 1.00 85.00 85 GLY A CA 1
ATOM 647 C C . GLY A 1 85 ? 17.646 -37.315 -26.957 1.00 85.00 85 GLY A C 1
ATOM 648 O O . GLY A 1 85 ? 17.022 -38.223 -27.504 1.00 85.00 85 GLY A O 1
ATOM 649 N N . ARG A 1 86 ? 18.422 -37.550 -25.890 1.00 85.88 86 ARG A N 1
ATOM 650 C CA . ARG A 1 86 ? 18.574 -38.883 -25.268 1.00 85.88 86 ARG A CA 1
ATOM 651 C C . ARG A 1 86 ? 17.522 -39.179 -24.207 1.00 85.88 86 ARG A C 1
ATOM 653 O O . ARG A 1 86 ? 17.387 -40.330 -23.790 1.00 85.88 86 ARG A O 1
ATOM 660 N N . ASN A 1 87 ? 16.837 -38.143 -23.733 1.00 82.19 87 ASN A N 1
ATOM 661 C CA . ASN A 1 87 ? 15.906 -38.171 -22.619 1.00 82.19 87 ASN A CA 1
ATOM 662 C C . ASN A 1 87 ? 16.463 -38.974 -21.425 1.00 82.19 87 ASN A C 1
ATOM 664 O O . ASN A 1 87 ? 15.823 -39.893 -20.906 1.00 82.19 87 ASN A O 1
ATOM 668 N N . ARG A 1 88 ? 17.688 -38.663 -20.990 1.00 88.69 88 ARG A N 1
ATOM 669 C CA . ARG A 1 88 ? 18.354 -39.249 -19.811 1.00 88.69 88 ARG A CA 1
ATOM 670 C C . ARG A 1 88 ? 19.349 -38.246 -19.251 1.00 88.69 88 ARG A C 1
ATOM 672 O O . ARG A 1 88 ? 19.897 -37.468 -20.020 1.00 88.69 88 ARG A O 1
ATOM 679 N N . THR A 1 89 ? 19.616 -38.310 -17.945 1.00 91.56 89 THR A N 1
ATOM 680 C CA . THR A 1 89 ? 20.677 -37.515 -17.309 1.00 91.56 89 THR A CA 1
ATOM 681 C C . THR A 1 89 ? 21.971 -37.600 -18.113 1.00 91.56 89 THR A C 1
ATOM 683 O O . THR A 1 89 ? 22.448 -38.705 -18.381 1.00 91.56 89 THR A O 1
ATOM 686 N N . LEU A 1 90 ? 22.533 -36.446 -18.464 1.00 92.31 90 LEU A N 1
ATOM 687 C CA . LEU A 1 90 ? 23.818 -36.344 -19.142 1.00 92.31 90 LEU A CA 1
ATOM 688 C C . LEU A 1 90 ? 24.852 -35.834 -18.144 1.00 92.31 90 LEU A C 1
ATOM 690 O O . LEU A 1 90 ? 24.707 -34.742 -17.602 1.00 92.31 90 LEU A O 1
ATOM 694 N N . HIS A 1 91 ? 25.886 -36.631 -17.906 1.00 93.19 91 HIS A N 1
ATOM 695 C CA . HIS A 1 91 ? 27.077 -36.188 -17.193 1.00 93.19 91 HIS A CA 1
ATOM 696 C C . HIS A 1 91 ? 28.103 -35.722 -18.227 1.00 93.19 91 HIS A C 1
ATOM 698 O O . HIS A 1 91 ? 28.471 -36.477 -19.126 1.00 93.19 91 HIS A O 1
ATOM 704 N N . VAL A 1 92 ? 28.529 -34.471 -18.098 1.00 90.38 92 VAL A N 1
ATOM 705 C CA . VAL A 1 92 ? 29.566 -33.840 -18.906 1.00 90.38 92 VAL A CA 1
ATOM 706 C C . VAL A 1 92 ? 30.845 -33.805 -18.083 1.00 90.38 92 VAL A C 1
ATOM 708 O O . VAL A 1 92 ? 31.012 -32.951 -17.216 1.00 90.38 92 VAL A O 1
ATOM 711 N N . SER A 1 93 ? 31.747 -34.744 -18.360 1.00 86.62 93 SER A N 1
ATOM 712 C CA . SER A 1 93 ? 33.024 -34.847 -17.645 1.00 86.62 93 SER A CA 1
ATOM 713 C C . SER A 1 93 ? 34.006 -33.730 -18.009 1.00 86.62 93 SER A C 1
ATOM 715 O O . SER A 1 93 ? 34.891 -33.434 -17.211 1.00 86.62 93 SER A O 1
ATOM 717 N N . ASN A 1 94 ? 33.843 -33.115 -19.186 1.00 88.25 94 ASN A N 1
ATOM 718 C CA . ASN A 1 94 ? 34.609 -31.955 -19.626 1.00 88.25 94 ASN A CA 1
ATOM 719 C C . ASN A 1 94 ? 33.754 -31.050 -20.533 1.00 88.25 94 ASN A C 1
ATOM 721 O O . ASN A 1 94 ? 33.346 -31.450 -21.624 1.00 88.25 94 ASN A O 1
ATOM 725 N N . LEU A 1 95 ? 33.488 -29.817 -20.097 1.00 87.06 95 LEU A N 1
ATOM 726 C CA . LEU A 1 95 ? 32.723 -28.832 -20.872 1.00 87.06 95 LEU A CA 1
ATOM 727 C C . LEU A 1 95 ? 33.447 -28.392 -22.158 1.00 87.06 95 LEU A C 1
ATOM 729 O O . LEU A 1 95 ? 32.791 -27.957 -23.102 1.00 87.06 95 LEU A O 1
ATOM 733 N N . ALA A 1 96 ? 34.775 -28.541 -22.235 1.00 86.06 96 ALA A N 1
ATOM 734 C CA . ALA A 1 96 ? 35.565 -28.177 -23.416 1.00 86.06 96 ALA A CA 1
ATOM 735 C C . ALA A 1 96 ? 35.296 -29.068 -24.642 1.00 86.06 96 ALA A C 1
ATOM 737 O O . ALA A 1 96 ? 35.673 -28.698 -25.754 1.00 86.06 96 ALA A O 1
ATOM 738 N N . ASP A 1 97 ? 34.617 -30.203 -24.462 1.00 84.62 97 ASP A N 1
ATOM 739 C CA . ASP A 1 97 ? 34.286 -31.135 -25.544 1.00 84.62 97 ASP A CA 1
ATOM 740 C C . ASP A 1 97 ? 33.179 -30.594 -26.481 1.00 84.62 97 ASP A C 1
ATOM 742 O O . ASP A 1 97 ? 32.923 -31.168 -27.542 1.00 84.62 97 ASP A O 1
ATOM 746 N N . PHE A 1 98 ? 32.525 -29.478 -26.124 1.00 81.19 98 PHE A N 1
ATOM 747 C CA . PHE A 1 98 ? 31.467 -28.848 -26.920 1.00 81.19 98 PHE A CA 1
ATOM 748 C C . PHE A 1 98 ? 32.035 -27.813 -27.920 1.00 81.19 98 PHE A C 1
ATOM 750 O O . PHE A 1 98 ? 32.705 -26.864 -27.499 1.00 81.19 98 PHE A O 1
ATOM 757 N N . PRO A 1 99 ? 31.773 -27.940 -29.243 1.00 66.75 99 PRO A N 1
ATOM 758 C CA . PRO A 1 99 ? 32.399 -27.091 -30.260 1.00 66.75 99 PRO A CA 1
ATOM 759 C C . PRO A 1 99 ? 32.015 -25.608 -30.150 1.00 66.75 99 PRO A C 1
ATOM 761 O O . PRO A 1 99 ? 30.849 -25.261 -29.962 1.00 66.75 99 PRO A O 1
ATOM 764 N N . GLN A 1 100 ? 32.990 -24.723 -30.383 1.00 61.41 100 GLN A N 1
ATOM 765 C CA . GLN A 1 100 ? 32.841 -23.260 -30.292 1.00 61.41 100 GLN A CA 1
ATOM 766 C C . GLN A 1 100 ? 31.765 -22.653 -31.205 1.00 61.41 100 GLN A C 1
ATOM 768 O O . GLN A 1 100 ? 31.213 -21.614 -30.869 1.00 61.41 100 GLN A O 1
ATOM 773 N N . ALA A 1 101 ? 31.483 -23.260 -32.361 1.00 53.91 101 ALA A N 1
ATOM 774 C CA . ALA A 1 101 ? 30.529 -22.715 -33.331 1.00 53.91 101 ALA A CA 1
ATOM 775 C C . ALA A 1 101 ? 29.066 -23.098 -33.040 1.00 53.91 101 ALA A C 1
ATOM 777 O O . ALA A 1 101 ? 28.166 -22.588 -33.699 1.00 53.91 101 ALA A O 1
ATOM 778 N N . THR A 1 102 ? 28.833 -24.014 -32.096 1.00 56.28 102 THR A N 1
ATOM 779 C CA . THR A 1 102 ? 27.523 -24.641 -31.865 1.00 56.28 102 THR A CA 1
ATOM 780 C C . THR A 1 102 ? 26.958 -24.406 -30.470 1.00 56.28 102 THR A C 1
ATOM 782 O O . THR A 1 102 ? 25.870 -24.886 -30.218 1.00 56.28 102 THR A O 1
ATOM 785 N N . ALA A 1 103 ? 27.673 -23.765 -29.541 1.00 61.88 103 ALA A N 1
ATOM 786 C CA . ALA A 1 103 ? 27.253 -23.699 -28.139 1.00 61.88 103 ALA A CA 1
ATOM 787 C C . ALA A 1 103 ? 27.835 -22.467 -27.420 1.00 61.88 103 ALA A C 1
ATOM 789 O O . ALA A 1 103 ? 28.950 -22.510 -26.900 1.00 61.88 103 ALA A O 1
ATOM 790 N N . ASP A 1 104 ? 27.087 -21.358 -27.376 1.00 72.75 104 ASP A N 1
ATOM 791 C CA . ASP A 1 104 ? 27.517 -20.152 -26.641 1.00 72.75 104 ASP A CA 1
ATOM 792 C C . ASP A 1 104 ? 27.488 -20.367 -25.119 1.00 72.75 104 ASP A C 1
ATOM 794 O O . ASP A 1 104 ? 28.303 -19.809 -24.385 1.00 72.75 104 ASP A O 1
ATOM 798 N N . PHE A 1 105 ? 26.554 -21.192 -24.640 1.00 82.50 105 PHE A N 1
ATOM 799 C CA . PHE A 1 105 ? 26.269 -21.398 -23.223 1.00 82.50 105 PHE A CA 1
ATOM 800 C C . PHE A 1 105 ? 27.442 -22.055 -22.475 1.00 82.50 105 PHE A C 1
ATOM 802 O O . PHE A 1 105 ? 27.982 -21.474 -21.534 1.00 82.50 105 PHE A O 1
ATOM 809 N N . GLU A 1 106 ? 27.909 -23.215 -22.934 1.00 87.69 106 GLU A N 1
ATOM 810 C CA . GLU A 1 106 ? 29.016 -23.965 -22.333 1.00 87.69 106 GLU A CA 1
ATOM 811 C C . GLU A 1 106 ? 30.349 -23.210 -22.440 1.00 87.69 106 GLU A C 1
ATOM 813 O O . GLU A 1 106 ? 31.166 -23.244 -21.519 1.00 87.69 106 GLU A O 1
ATOM 818 N N . GLN A 1 107 ? 30.558 -22.469 -23.533 1.00 84.88 107 GLN A N 1
ATOM 819 C CA . GLN A 1 107 ? 31.763 -21.661 -23.737 1.00 84.88 107 GLN A CA 1
ATOM 820 C C . GLN A 1 107 ? 31.841 -20.478 -22.773 1.00 84.88 107 GLN A C 1
ATOM 822 O O . GLN A 1 107 ? 32.929 -20.135 -22.305 1.00 84.88 107 GLN A O 1
ATOM 827 N N . ILE A 1 108 ? 30.705 -19.855 -22.449 1.00 86.25 108 ILE A N 1
ATOM 828 C CA . ILE A 1 108 ? 30.671 -18.832 -21.405 1.00 86.25 108 ILE A CA 1
ATOM 829 C C . ILE A 1 108 ? 31.021 -19.471 -20.061 1.00 86.25 108 ILE A C 1
ATOM 831 O O . ILE A 1 108 ? 31.921 -18.978 -19.388 1.00 86.25 108 ILE A O 1
ATOM 835 N N . LEU A 1 109 ? 30.413 -20.605 -19.707 1.00 88.75 109 LEU A N 1
ATOM 836 C CA . LEU A 1 109 ? 30.709 -21.295 -18.446 1.00 88.75 109 LEU A CA 1
ATOM 837 C C . LEU A 1 109 ? 32.197 -21.671 -18.306 1.00 88.75 109 LEU A C 1
ATOM 839 O O . LEU A 1 109 ? 32.777 -21.444 -17.244 1.00 88.75 109 LEU A O 1
ATOM 843 N N . LEU A 1 110 ? 32.845 -22.138 -19.380 1.00 88.75 110 LEU A N 1
ATOM 844 C CA . LEU A 1 110 ? 34.292 -22.401 -19.410 1.00 88.75 110 LEU A CA 1
ATOM 845 C C . LEU A 1 110 ? 35.133 -21.152 -19.105 1.00 88.75 110 LEU A C 1
ATOM 847 O O . LEU A 1 110 ? 36.116 -21.235 -18.370 1.00 88.75 110 LEU A O 1
ATOM 851 N N . ARG A 1 111 ? 34.757 -19.977 -19.634 1.00 87.88 111 ARG A N 1
ATOM 852 C CA . ARG A 1 111 ? 35.461 -18.706 -19.355 1.00 87.88 111 ARG A CA 1
ATOM 853 C C . ARG A 1 111 ? 35.343 -18.278 -17.894 1.00 87.88 111 ARG A C 1
ATOM 855 O O . ARG A 1 111 ? 36.246 -17.618 -17.393 1.00 87.88 111 ARG A O 1
ATOM 862 N N . PHE A 1 112 ? 34.256 -18.670 -17.234 1.00 87.62 112 PHE A N 1
ATOM 863 C CA . PHE A 1 112 ? 34.037 -18.477 -15.799 1.00 87.62 112 PHE A CA 1
ATOM 864 C C . PHE A 1 112 ? 34.596 -19.628 -14.946 1.00 87.62 112 PHE A C 1
ATOM 866 O O . PHE A 1 112 ? 34.340 -19.686 -13.749 1.00 87.62 112 PHE A O 1
ATOM 873 N N . GLY A 1 113 ? 35.386 -20.530 -15.538 1.00 87.94 113 GLY A N 1
ATOM 874 C CA . GLY A 1 113 ? 36.127 -21.561 -14.815 1.00 87.94 113 GLY A CA 1
ATOM 875 C C . GLY A 1 113 ? 35.363 -22.861 -14.565 1.00 87.94 113 GLY A C 1
ATOM 876 O O . GLY A 1 113 ? 35.909 -23.735 -13.899 1.00 87.94 113 GLY A O 1
ATOM 877 N N . MET A 1 114 ? 34.149 -23.029 -15.102 1.00 92.12 114 MET A N 1
ATOM 878 C CA . MET A 1 114 ? 33.411 -24.294 -15.006 1.00 92.12 114 MET A CA 1
ATOM 879 C C . MET A 1 114 ? 34.076 -25.364 -15.867 1.00 92.12 114 MET A C 1
ATOM 881 O O . MET A 1 114 ? 34.417 -25.099 -17.016 1.00 92.12 114 MET A O 1
ATOM 885 N N . GLN A 1 115 ? 34.227 -26.580 -15.346 1.00 89.62 115 GLN A N 1
ATOM 886 C CA . GLN A 1 115 ? 34.933 -27.665 -16.041 1.00 89.62 115 GLN A CA 1
ATOM 887 C C . GLN A 1 115 ? 34.032 -28.868 -16.316 1.00 89.62 115 GLN A C 1
ATOM 889 O O . GLN A 1 115 ? 34.179 -29.520 -17.346 1.00 89.62 115 GLN A O 1
ATOM 894 N N . THR A 1 116 ? 33.059 -29.135 -15.448 1.00 93.50 116 THR A N 1
ATOM 895 C CA . THR A 1 116 ? 32.152 -30.288 -15.544 1.00 93.50 116 THR A CA 1
ATOM 8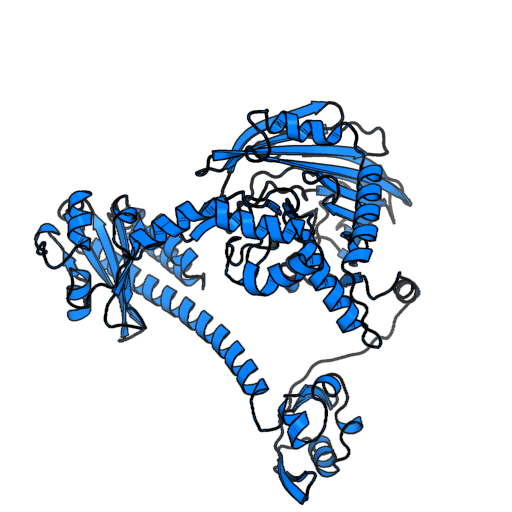96 C C . THR A 1 116 ? 30.720 -29.850 -15.271 1.00 93.50 116 THR A C 1
ATOM 898 O O . THR A 1 116 ? 30.482 -28.855 -14.582 1.00 93.50 116 THR A O 1
ATOM 901 N N . ALA A 1 117 ? 29.756 -30.595 -15.810 1.00 93.38 117 ALA A N 1
ATOM 902 C CA . ALA A 1 117 ? 28.341 -30.335 -15.596 1.00 93.38 117 ALA A CA 1
ATOM 903 C C . ALA A 1 117 ? 27.517 -31.623 -15.517 1.00 93.38 117 ALA A C 1
ATOM 905 O O . ALA A 1 117 ? 27.861 -32.656 -16.093 1.00 93.38 117 ALA A O 1
ATOM 906 N N . VAL A 1 118 ? 26.366 -31.541 -14.861 1.00 94.12 118 VAL A N 1
ATOM 907 C CA . VAL A 1 118 ? 25.309 -32.545 -14.941 1.00 94.12 118 VAL A CA 1
ATOM 908 C C . VAL A 1 118 ? 24.020 -31.889 -15.431 1.00 94.12 118 VAL A C 1
ATOM 910 O O . VAL A 1 118 ? 23.548 -30.891 -14.890 1.00 94.12 118 VAL A O 1
ATOM 913 N N . CYS A 1 119 ? 23.447 -32.464 -16.487 1.00 93.62 119 CYS A N 1
ATOM 914 C CA . CYS A 1 119 ? 22.163 -32.059 -17.048 1.00 93.62 119 CYS A CA 1
ATOM 915 C C . CYS A 1 119 ? 21.107 -33.081 -16.638 1.00 93.62 119 CYS A C 1
ATOM 917 O O . CYS A 1 119 ? 21.152 -34.247 -17.045 1.00 93.62 119 CYS A O 1
ATOM 919 N N . LEU A 1 120 ? 20.142 -32.650 -15.841 1.00 94.44 120 LEU A N 1
ATOM 920 C CA . LEU A 1 120 ? 19.083 -33.489 -15.300 1.00 94.44 120 LEU A CA 1
ATOM 921 C C . LEU A 1 120 ? 17.782 -33.209 -16.064 1.00 94.44 120 LEU A C 1
ATOM 923 O O . LEU A 1 120 ? 17.405 -32.046 -16.179 1.00 94.44 120 LEU A O 1
ATOM 927 N N . PRO A 1 121 ? 17.079 -34.225 -16.590 1.00 93.56 121 PRO A N 1
ATOM 928 C CA . PRO A 1 121 ? 15.821 -34.003 -17.295 1.00 93.56 121 PRO A CA 1
ATOM 929 C C . PRO A 1 121 ? 14.732 -33.504 -16.343 1.00 93.56 121 PRO A C 1
ATOM 931 O O . PRO A 1 121 ? 14.539 -34.077 -15.271 1.00 93.56 121 PRO A O 1
ATOM 934 N N . LEU A 1 122 ? 13.982 -32.493 -16.782 1.00 92.25 122 LEU A N 1
ATOM 935 C CA . LEU A 1 122 ? 12.739 -32.061 -16.149 1.00 92.25 122 LEU A CA 1
ATOM 936 C C . LEU A 1 122 ? 11.565 -32.539 -16.991 1.00 92.25 122 LEU A C 1
ATOM 938 O O . LEU A 1 122 ? 11.569 -32.344 -18.211 1.00 92.25 122 LEU A O 1
ATOM 942 N N . ARG A 1 123 ? 10.579 -33.196 -16.377 1.00 87.56 123 ARG A N 1
ATOM 943 C CA . ARG A 1 123 ? 9.507 -33.880 -17.114 1.00 87.56 123 ARG A CA 1
ATOM 944 C C . ARG A 1 123 ? 8.153 -33.789 -16.448 1.00 87.56 123 ARG A C 1
ATOM 946 O O . ARG A 1 123 ? 8.047 -33.845 -15.235 1.00 87.56 123 ARG A O 1
ATOM 953 N N . GLN A 1 124 ? 7.128 -33.804 -17.283 1.00 80.50 124 GLN A N 1
ATOM 954 C CA . GLN A 1 124 ? 5.753 -34.045 -16.890 1.00 80.50 124 GLN A CA 1
ATOM 955 C C . GLN A 1 124 ? 5.325 -35.403 -17.451 1.00 80.50 124 GLN A C 1
ATOM 957 O O . GLN A 1 124 ? 5.039 -35.529 -18.645 1.00 80.50 124 GLN A O 1
ATOM 962 N N . GLY A 1 125 ? 5.355 -36.448 -16.622 1.00 77.38 125 GLY A N 1
ATOM 963 C CA . GLY A 1 125 ? 5.223 -37.826 -17.105 1.00 77.38 125 GLY A CA 1
ATOM 964 C C . GLY A 1 125 ? 6.268 -38.145 -18.187 1.00 77.38 125 GLY A C 1
ATOM 965 O O . GLY A 1 125 ? 7.471 -38.049 -17.947 1.00 77.38 125 GLY A O 1
ATOM 966 N N . GLU A 1 126 ? 5.809 -38.482 -19.395 1.00 76.88 126 GLU A N 1
ATOM 967 C CA . GLU A 1 126 ? 6.668 -38.754 -20.563 1.00 76.88 126 GLU A CA 1
ATOM 968 C C . GLU A 1 126 ? 7.094 -37.485 -21.329 1.00 76.88 126 GLU A C 1
ATOM 970 O O . GLU A 1 126 ? 8.005 -37.531 -22.159 1.00 76.88 126 GLU A O 1
ATOM 975 N N . LYS A 1 127 ? 6.463 -36.332 -21.067 1.00 82.75 127 LYS A N 1
ATOM 976 C CA . LYS A 1 127 ? 6.731 -35.083 -21.791 1.00 82.75 127 LYS A CA 1
ATOM 977 C C . LYS A 1 127 ? 7.952 -34.364 -21.199 1.00 82.75 127 LYS A C 1
ATOM 979 O O . LYS A 1 127 ? 7.944 -34.057 -20.005 1.00 82.75 127 LYS A O 1
ATOM 984 N N . PRO A 1 128 ? 8.985 -34.029 -21.994 1.00 85.62 128 PRO A N 1
ATOM 985 C CA . PRO A 1 128 ? 10.077 -33.194 -21.512 1.00 85.62 128 PRO A CA 1
ATOM 986 C C . PRO A 1 128 ? 9.571 -31.763 -21.287 1.00 85.62 128 PRO A C 1
ATOM 988 O O . PRO A 1 128 ? 8.858 -31.211 -22.122 1.00 85.62 128 PRO A O 1
ATOM 991 N N . LEU A 1 129 ? 9.934 -31.174 -20.150 1.00 87.50 129 LEU A N 1
ATOM 992 C CA . LEU A 1 129 ? 9.744 -29.754 -19.843 1.00 87.50 129 LEU A CA 1
ATOM 993 C C . LEU A 1 129 ? 11.037 -28.963 -20.063 1.00 87.50 129 LEU A C 1
ATOM 995 O O . LEU A 1 129 ? 10.991 -27.772 -20.357 1.00 87.50 129 LEU A O 1
ATOM 999 N N . GLY A 1 130 ? 12.189 -29.620 -19.920 1.00 91.62 130 GLY A N 1
ATOM 1000 C CA . GLY A 1 130 ? 13.484 -28.964 -20.000 1.00 91.62 130 GLY A CA 1
ATOM 1001 C C . GLY A 1 130 ? 14.589 -29.738 -19.287 1.00 91.62 130 GLY A C 1
ATOM 1002 O O . GLY A 1 130 ? 14.539 -30.965 -19.173 1.00 91.62 130 GLY A O 1
ATOM 1003 N N . ALA A 1 131 ? 15.575 -29.003 -18.785 1.00 93.75 131 ALA A N 1
ATOM 1004 C CA . ALA A 1 131 ? 16.720 -29.506 -18.050 1.00 93.75 131 ALA A CA 1
ATOM 1005 C C . ALA A 1 131 ? 17.031 -28.636 -16.830 1.00 93.75 131 ALA A C 1
ATOM 1007 O O . ALA A 1 131 ? 16.995 -27.409 -16.907 1.00 93.75 131 ALA A O 1
ATOM 1008 N N . LEU A 1 132 ? 17.426 -29.271 -15.732 1.00 94.38 132 LEU A N 1
ATOM 1009 C CA . LEU A 1 132 ? 18.173 -28.620 -14.668 1.00 94.38 132 LEU A CA 1
ATOM 1010 C C . LEU A 1 132 ? 19.665 -28.823 -14.942 1.00 94.38 132 LEU A C 1
ATOM 1012 O O . LEU A 1 132 ? 20.136 -29.958 -15.017 1.00 94.38 132 LEU A O 1
ATOM 1016 N N . PHE A 1 133 ? 20.385 -27.726 -15.132 1.00 94.44 133 PHE A N 1
ATOM 1017 C CA . PHE A 1 133 ? 21.793 -27.701 -15.495 1.00 94.44 133 PHE A CA 1
ATOM 1018 C C . PHE A 1 133 ? 22.620 -27.245 -14.297 1.00 94.44 133 PHE A C 1
ATOM 1020 O O . PHE A 1 133 ? 22.445 -26.131 -13.811 1.00 94.44 133 PHE A O 1
ATOM 1027 N N . ILE A 1 134 ? 23.517 -28.102 -13.822 1.00 94.50 134 ILE A N 1
ATOM 1028 C CA . ILE A 1 134 ? 24.373 -27.826 -12.668 1.00 94.50 134 ILE A CA 1
ATOM 1029 C C . ILE A 1 134 ? 25.816 -27.949 -13.143 1.00 94.50 134 ILE A C 1
ATOM 1031 O O . ILE A 1 134 ? 26.162 -28.968 -13.741 1.00 94.50 134 ILE A O 1
ATOM 1035 N N . ALA A 1 135 ? 26.641 -26.933 -12.900 1.00 93.94 135 ALA A N 1
ATOM 1036 C CA . ALA A 1 135 ? 28.055 -26.955 -13.257 1.00 93.94 135 ALA A CA 1
ATOM 1037 C C . ALA A 1 135 ? 28.959 -26.592 -12.079 1.00 93.94 135 ALA A C 1
ATOM 1039 O O . ALA A 1 135 ? 28.574 -25.844 -11.176 1.00 93.94 135 ALA A O 1
ATOM 1040 N N . ALA A 1 136 ? 30.170 -27.140 -12.122 1.00 93.50 136 ALA A N 1
ATOM 1041 C CA . ALA A 1 136 ? 31.204 -26.946 -11.120 1.00 93.50 136 ALA A CA 1
ATOM 1042 C C . ALA A 1 136 ? 32.572 -26.732 -11.781 1.00 93.50 136 ALA A C 1
ATOM 1044 O O . ALA A 1 136 ? 32.845 -27.197 -12.896 1.00 93.50 136 ALA A O 1
ATOM 1045 N N . SER A 1 137 ? 33.432 -26.017 -11.066 1.00 90.81 137 SER A N 1
ATOM 1046 C CA . SER A 1 137 ? 34.792 -25.660 -11.468 1.00 90.81 137 SER A CA 1
ATOM 1047 C C . SER A 1 137 ? 35.822 -26.771 -11.238 1.00 90.81 137 SER A C 1
ATOM 1049 O O . SER A 1 137 ? 36.852 -26.791 -11.908 1.00 90.81 137 SER A O 1
ATOM 1051 N N . GLU A 1 138 ? 35.553 -27.725 -10.343 1.00 86.38 138 GLU A N 1
ATOM 1052 C CA . GLU A 1 138 ? 36.452 -28.843 -10.020 1.00 86.38 138 GLU A CA 1
ATOM 1053 C C . GLU A 1 138 ? 36.230 -30.057 -10.947 1.00 86.38 138 GLU A C 1
ATOM 1055 O O . GLU A 1 138 ? 35.098 -30.415 -11.253 1.00 86.38 138 GLU A O 1
ATOM 1060 N N . HIS A 1 139 ? 37.297 -30.728 -11.406 1.00 76.38 139 HIS A N 1
ATOM 1061 C CA . HIS A 1 139 ? 37.171 -31.936 -12.240 1.00 76.38 139 HIS A CA 1
ATOM 1062 C C . HIS A 1 139 ? 36.573 -33.116 -11.461 1.00 76.38 139 HIS A C 1
ATOM 1064 O O . HIS A 1 139 ? 37.001 -33.428 -10.353 1.00 76.38 139 HIS A O 1
ATOM 1070 N N . GLY A 1 140 ? 35.653 -33.852 -12.094 1.00 73.31 140 GLY A N 1
ATOM 1071 C CA . GLY A 1 140 ? 35.111 -35.094 -11.535 1.00 73.31 140 GLY A CA 1
ATOM 1072 C C . GLY A 1 140 ? 34.151 -34.909 -10.354 1.00 73.31 140 GLY A C 1
ATOM 1073 O O . GLY A 1 140 ? 33.897 -35.875 -9.642 1.00 73.31 140 GLY A O 1
ATOM 1074 N N . SER A 1 141 ? 33.588 -33.711 -10.157 1.00 81.69 141 SER A N 1
ATOM 1075 C CA . SER A 1 141 ? 32.687 -33.398 -9.034 1.00 81.69 141 SER A CA 1
ATOM 1076 C C . SER A 1 141 ? 31.374 -34.189 -8.987 1.00 81.69 141 SER A C 1
ATOM 1078 O O . SER A 1 141 ? 30.677 -34.121 -7.978 1.00 81.69 141 SER A O 1
ATOM 1080 N N . TYR A 1 142 ? 31.003 -34.918 -10.046 1.00 88.56 142 TYR A N 1
ATOM 1081 C CA . TYR A 1 142 ? 29.742 -35.662 -10.121 1.00 88.56 142 TYR A CA 1
ATOM 1082 C C . TYR A 1 142 ? 29.984 -37.177 -10.205 1.00 88.56 142 TYR A C 1
ATOM 1084 O O . TYR A 1 142 ? 30.073 -37.752 -11.293 1.00 88.56 142 TYR A O 1
ATOM 1092 N N . GLY A 1 143 ? 30.085 -37.824 -9.039 1.00 86.88 143 GLY A N 1
ATOM 1093 C CA . GLY A 1 143 ? 30.100 -39.281 -8.901 1.00 86.88 143 GLY A CA 1
ATOM 1094 C C . GLY A 1 143 ? 28.703 -39.906 -9.005 1.00 86.88 143 GLY A C 1
ATOM 1095 O O . GLY A 1 143 ? 27.711 -39.227 -9.282 1.00 86.88 143 GLY A O 1
ATOM 1096 N N . GLU A 1 144 ? 28.599 -41.221 -8.778 1.00 86.94 144 GLU A N 1
ATOM 1097 C CA . GLU A 1 144 ? 27.303 -41.921 -8.835 1.00 86.94 144 GLU A CA 1
ATOM 1098 C C . GLU A 1 144 ? 26.297 -41.390 -7.800 1.00 86.94 144 GLU A C 1
ATOM 1100 O O . GLU A 1 144 ? 25.130 -41.179 -8.142 1.00 86.94 144 GLU A O 1
ATOM 1105 N N . ASP A 1 145 ? 26.754 -41.094 -6.579 1.00 86.69 145 ASP A N 1
ATOM 1106 C CA . ASP A 1 145 ? 25.918 -40.561 -5.496 1.00 86.69 145 ASP A CA 1
ATOM 1107 C C . ASP A 1 145 ? 25.377 -39.160 -5.833 1.00 86.69 145 ASP A C 1
ATOM 1109 O O . ASP A 1 145 ? 24.182 -38.895 -5.677 1.00 86.69 145 ASP A O 1
ATOM 1113 N N . GLU A 1 146 ? 26.221 -38.261 -6.355 1.00 90.44 146 GLU A N 1
ATOM 1114 C CA . GLU A 1 146 ? 25.814 -36.922 -6.800 1.00 90.44 146 GLU A CA 1
ATOM 1115 C C . GLU A 1 146 ? 24.794 -36.989 -7.935 1.00 90.44 146 GLU A C 1
ATOM 1117 O O . GLU A 1 146 ? 23.792 -36.271 -7.919 1.00 90.44 146 GLU A O 1
ATOM 1122 N N . ILE A 1 147 ? 25.016 -37.876 -8.907 1.00 90.56 147 ILE A N 1
ATOM 1123 C CA . ILE A 1 147 ? 24.085 -38.079 -10.019 1.00 90.56 147 ILE A CA 1
ATOM 1124 C C . ILE A 1 147 ? 22.745 -38.612 -9.498 1.00 90.56 147 ILE A C 1
ATOM 1126 O O . ILE A 1 147 ? 21.690 -38.187 -9.977 1.00 90.56 147 ILE A O 1
ATOM 1130 N N . GLN A 1 148 ? 22.751 -39.517 -8.516 1.00 88.62 148 GLN A N 1
ATOM 1131 C CA . GLN A 1 148 ? 21.526 -40.056 -7.927 1.00 88.62 148 GLN A CA 1
ATOM 1132 C C . GLN A 1 148 ? 20.746 -38.990 -7.142 1.00 88.62 148 GLN A C 1
ATOM 1134 O O . GLN A 1 148 ? 19.534 -38.863 -7.336 1.00 88.62 148 GLN A O 1
ATOM 1139 N N . ILE A 1 149 ? 21.425 -38.183 -6.321 1.00 89.56 149 ILE A N 1
ATOM 1140 C CA . ILE A 1 149 ? 20.826 -37.041 -5.609 1.00 89.56 149 ILE A CA 1
ATOM 1141 C C . ILE A 1 149 ? 20.271 -36.022 -6.609 1.00 89.56 149 ILE A C 1
ATOM 1143 O O . ILE A 1 149 ? 19.126 -35.589 -6.481 1.00 89.56 149 ILE A O 1
ATOM 1147 N N . GLY A 1 150 ? 21.042 -35.693 -7.648 1.00 90.25 150 GLY A N 1
ATOM 1148 C CA . GLY A 1 150 ? 20.615 -34.799 -8.718 1.00 90.25 150 GLY A CA 1
ATOM 1149 C C . GLY A 1 150 ? 19.359 -35.303 -9.428 1.00 90.25 150 GLY A C 1
ATOM 1150 O O . GLY A 1 150 ? 18.433 -34.533 -9.658 1.00 90.25 150 GLY A O 1
ATOM 1151 N N . ARG A 1 151 ? 19.255 -36.606 -9.722 1.00 90.50 151 ARG A N 1
ATOM 1152 C CA . ARG A 1 151 ? 18.044 -37.188 -10.334 1.00 90.50 151 ARG A CA 1
ATOM 1153 C C . ARG A 1 151 ? 16.808 -37.032 -9.455 1.00 90.50 151 ARG A C 1
ATOM 1155 O O . ARG A 1 151 ? 15.752 -36.672 -9.971 1.00 90.50 151 ARG A O 1
ATOM 1162 N N . LEU A 1 152 ? 16.936 -37.289 -8.155 1.00 89.69 152 LEU A N 1
ATOM 1163 C CA . LEU A 1 152 ? 15.842 -37.100 -7.199 1.00 89.69 152 LEU A CA 1
ATOM 1164 C C . LEU A 1 152 ? 15.422 -35.626 -7.121 1.00 89.69 152 LEU A C 1
ATOM 1166 O O . LEU A 1 152 ? 14.230 -35.325 -7.129 1.00 89.69 152 LEU A O 1
ATOM 1170 N N . LEU A 1 153 ? 16.390 -34.708 -7.127 1.00 89.56 153 LEU A N 1
ATOM 1171 C CA . LEU A 1 153 ? 16.123 -33.274 -7.157 1.00 89.56 153 LEU A CA 1
ATOM 1172 C C . LEU A 1 153 ? 15.428 -32.845 -8.455 1.00 89.56 153 LEU A C 1
ATOM 1174 O O . LEU A 1 153 ? 14.435 -32.129 -8.404 1.00 89.56 153 LEU A O 1
ATOM 1178 N N . GLY A 1 154 ? 15.890 -33.331 -9.610 1.00 89.50 154 GLY A N 1
ATOM 1179 C CA . GLY A 1 154 ? 15.254 -33.084 -10.906 1.00 89.50 154 GLY A CA 1
ATOM 1180 C C . GLY A 1 154 ? 13.800 -33.565 -10.947 1.00 89.50 154 GLY A C 1
ATOM 1181 O O . GLY A 1 154 ? 12.936 -32.864 -11.473 1.00 89.50 154 GLY A O 1
ATOM 1182 N N . ALA A 1 155 ? 13.498 -34.711 -10.327 1.00 88.12 155 ALA A N 1
ATOM 1183 C CA . ALA A 1 155 ? 12.125 -35.188 -10.168 1.00 88.12 155 ALA A CA 1
ATOM 1184 C C . ALA A 1 155 ? 11.289 -34.274 -9.250 1.00 88.12 155 ALA A C 1
ATOM 1186 O O . ALA A 1 155 ? 10.156 -33.942 -9.591 1.00 88.12 155 ALA A O 1
ATOM 1187 N N . GLY A 1 156 ? 11.850 -33.808 -8.129 1.00 87.81 156 GLY A N 1
ATOM 1188 C CA . GLY A 1 156 ? 11.181 -32.860 -7.231 1.00 87.81 156 GLY A CA 1
ATOM 1189 C C . GLY A 1 156 ? 10.891 -31.504 -7.885 1.00 87.81 156 GLY A C 1
ATOM 1190 O O . GLY A 1 156 ? 9.777 -30.997 -7.783 1.00 87.81 156 GLY A O 1
ATOM 1191 N N . VAL A 1 157 ? 11.857 -30.952 -8.625 1.00 88.94 157 VAL A N 1
ATOM 1192 C CA . VAL A 1 157 ? 11.693 -29.709 -9.403 1.00 88.94 157 VAL A CA 1
ATOM 1193 C C . VAL A 1 157 ? 10.651 -29.891 -10.507 1.00 88.94 157 VAL A C 1
ATOM 1195 O O . VAL A 1 157 ? 9.837 -29.003 -10.737 1.00 88.94 157 VAL A O 1
ATOM 1198 N N . SER A 1 158 ? 10.629 -31.056 -11.157 1.00 89.38 158 SER A N 1
ATOM 1199 C CA . SER A 1 158 ? 9.608 -31.385 -12.155 1.00 89.38 158 SER A CA 1
ATOM 1200 C C . SER A 1 158 ? 8.195 -31.355 -11.565 1.00 89.38 158 SER A C 1
ATOM 1202 O O . SER A 1 158 ? 7.317 -30.702 -12.123 1.00 89.38 158 SER A O 1
ATOM 1204 N N . ALA A 1 159 ? 7.994 -32.000 -10.411 1.00 85.19 159 ALA A N 1
ATOM 1205 C CA . ALA A 1 159 ? 6.709 -32.006 -9.713 1.00 85.19 159 ALA A CA 1
ATOM 1206 C C . ALA A 1 159 ? 6.291 -30.599 -9.250 1.00 85.19 159 ALA A C 1
ATOM 1208 O O . ALA A 1 159 ? 5.125 -30.225 -9.345 1.00 85.19 159 ALA A O 1
ATOM 1209 N N . ALA A 1 160 ? 7.246 -29.792 -8.785 1.00 82.94 160 ALA A N 1
ATOM 1210 C CA . ALA A 1 160 ? 7.002 -28.413 -8.373 1.00 82.94 160 ALA A CA 1
ATOM 1211 C C . ALA A 1 160 ? 6.542 -27.525 -9.549 1.00 82.94 160 ALA A C 1
ATOM 1213 O O . ALA A 1 160 ? 5.554 -26.795 -9.424 1.00 82.94 160 ALA A O 1
ATOM 1214 N N . LEU A 1 161 ? 7.200 -27.643 -10.709 1.00 82.38 161 LEU A N 1
ATOM 1215 C CA . LEU A 1 161 ? 6.818 -26.944 -11.941 1.00 82.38 161 LEU A CA 1
ATOM 1216 C C . LEU A 1 161 ? 5.434 -27.370 -12.445 1.00 82.38 161 LEU A C 1
ATOM 1218 O O . LEU A 1 161 ? 4.650 -26.529 -12.885 1.00 82.38 161 LEU A O 1
ATOM 1222 N N . GLU A 1 162 ? 5.121 -28.664 -12.368 1.00 80.25 162 GLU A N 1
ATOM 1223 C CA . GLU A 1 162 ? 3.801 -29.189 -12.718 1.00 80.25 162 GLU A CA 1
ATOM 1224 C C . GLU A 1 162 ? 2.710 -28.629 -11.797 1.00 80.25 162 GLU A C 1
ATOM 1226 O O . GLU A 1 162 ? 1.701 -28.127 -12.289 1.00 80.25 162 GLU A O 1
ATOM 1231 N N . ASN A 1 163 ? 2.936 -28.613 -10.481 1.00 77.88 163 ASN A N 1
ATOM 1232 C CA . ASN A 1 163 ? 1.996 -28.030 -9.521 1.00 77.88 163 ASN A CA 1
ATOM 1233 C C . ASN A 1 163 ? 1.736 -26.542 -9.794 1.00 77.88 163 ASN A C 1
ATOM 1235 O O . ASN A 1 163 ? 0.585 -26.104 -9.778 1.00 77.88 163 ASN A O 1
ATOM 1239 N N . ALA A 1 164 ? 2.786 -25.767 -10.075 1.00 71.56 164 ALA A N 1
ATOM 1240 C CA . ALA A 1 164 ? 2.650 -24.350 -10.398 1.00 71.56 164 ALA A CA 1
ATOM 1241 C C . ALA A 1 164 ? 1.850 -24.131 -11.694 1.00 71.56 164 ALA A C 1
ATOM 1243 O O . ALA A 1 164 ? 0.984 -23.256 -11.759 1.00 71.56 164 ALA A O 1
ATOM 1244 N N . ARG A 1 165 ? 2.088 -24.964 -12.715 1.00 72.19 165 ARG A N 1
ATOM 1245 C CA . ARG A 1 165 ? 1.339 -24.932 -13.975 1.00 72.19 165 ARG A CA 1
ATOM 1246 C C . ARG A 1 165 ? -0.130 -25.300 -13.780 1.00 72.19 165 ARG A C 1
ATOM 1248 O O . ARG A 1 165 ? -0.981 -24.568 -14.267 1.00 72.19 165 ARG A O 1
ATOM 1255 N N . LEU A 1 166 ? -0.434 -26.390 -13.074 1.00 69.19 166 LEU A N 1
ATOM 1256 C CA . LEU A 1 166 ? -1.812 -26.817 -12.799 1.00 69.19 166 LEU A CA 1
ATOM 1257 C C . LEU A 1 166 ? -2.586 -25.740 -12.034 1.00 69.19 166 LEU A C 1
ATOM 1259 O O . LEU A 1 166 ? -3.759 -25.496 -12.306 1.00 69.19 166 LEU A O 1
ATOM 1263 N N . TYR A 1 167 ? -1.921 -25.056 -11.104 1.00 65.94 167 TYR A N 1
ATOM 1264 C CA . TYR A 1 167 ? -2.516 -23.940 -10.379 1.00 65.94 167 TYR A CA 1
ATOM 1265 C C . TYR A 1 167 ? -2.819 -22.747 -11.299 1.00 65.94 167 TYR A C 1
ATOM 1267 O O . TYR A 1 167 ? -3.883 -22.136 -11.195 1.00 65.94 167 TYR A O 1
ATOM 1275 N N . GLN A 1 168 ? -1.916 -22.442 -12.233 1.00 61.06 168 GLN A N 1
ATOM 1276 C CA . GLN A 1 168 ? -2.117 -21.393 -13.230 1.00 61.06 168 GLN A CA 1
ATOM 1277 C C . GLN A 1 168 ? -3.230 -21.755 -14.227 1.00 61.06 168 GLN A C 1
ATOM 1279 O O . GLN A 1 168 ? -4.112 -20.935 -14.471 1.00 61.06 168 GLN A O 1
ATOM 1284 N N . GLU A 1 169 ? -3.251 -22.994 -14.726 1.00 66.31 169 GLU A N 1
ATOM 1285 C CA . GLU A 1 169 ? -4.317 -23.518 -15.588 1.00 66.31 169 GLU A CA 1
ATOM 1286 C C . GLU A 1 169 ? -5.674 -23.467 -14.882 1.00 66.31 169 GLU A C 1
ATOM 1288 O O . GLU A 1 169 ? -6.639 -23.029 -15.488 1.00 66.31 169 GLU A O 1
ATOM 1293 N N . LEU A 1 170 ? -5.760 -23.791 -13.589 1.00 60.78 170 LEU A N 1
ATOM 1294 C CA . LEU A 1 170 ? -6.999 -23.668 -12.812 1.00 60.78 170 LEU A CA 1
ATOM 1295 C C . LEU A 1 170 ? -7.479 -22.208 -12.691 1.00 60.78 170 LEU A C 1
ATOM 1297 O O . LEU A 1 170 ? -8.681 -21.928 -12.730 1.00 60.78 170 LEU A O 1
ATOM 1301 N N . ILE A 1 171 ? -6.555 -21.258 -12.536 1.00 57.53 171 ILE A N 1
ATOM 1302 C CA . ILE A 1 171 ? -6.880 -19.825 -12.507 1.00 57.53 171 ILE A CA 1
ATOM 1303 C C . ILE A 1 171 ? -7.373 -19.355 -13.880 1.00 57.53 171 ILE A C 1
ATOM 1305 O O . ILE A 1 171 ? -8.375 -18.637 -13.961 1.00 57.53 171 ILE A O 1
ATOM 1309 N N . ASP A 1 172 ? -6.695 -19.763 -14.948 1.00 57.31 172 ASP A N 1
ATOM 1310 C CA . ASP A 1 172 ? -7.032 -19.375 -16.315 1.00 57.31 172 ASP A CA 1
ATOM 1311 C C . ASP A 1 172 ? -8.299 -20.083 -16.813 1.00 57.31 172 ASP A C 1
ATOM 1313 O O . ASP A 1 172 ? -9.117 -19.463 -17.491 1.00 57.31 172 ASP A O 1
ATOM 1317 N N . GLU A 1 173 ? -8.551 -21.323 -16.396 1.00 54.41 173 GLU A N 1
ATOM 1318 C CA . GLU A 1 173 ? -9.796 -22.055 -16.626 1.00 54.41 173 GLU A CA 1
ATOM 1319 C C . GLU A 1 173 ? -10.954 -21.383 -15.891 1.00 54.41 173 GLU A C 1
ATOM 1321 O O . GLU A 1 173 ? -11.996 -21.158 -16.492 1.00 54.41 173 GLU A O 1
ATOM 1326 N N . ARG A 1 174 ? -10.780 -20.941 -14.638 1.00 51.81 174 ARG A N 1
ATOM 1327 C CA . ARG A 1 174 ? -11.808 -20.141 -13.944 1.00 51.81 174 ARG A CA 1
ATOM 1328 C C . ARG A 1 174 ? -12.130 -18.840 -14.672 1.00 51.81 174 ARG A C 1
ATOM 1330 O O . ARG A 1 174 ? -13.298 -18.463 -14.757 1.00 51.81 174 ARG A O 1
ATOM 1337 N N . ARG A 1 175 ? -11.117 -18.157 -15.208 1.00 52.44 175 ARG A N 1
ATOM 1338 C CA . ARG A 1 175 ? -11.310 -16.948 -16.025 1.00 52.44 175 ARG A CA 1
ATOM 1339 C C . ARG A 1 175 ? -11.993 -17.263 -17.351 1.00 52.44 175 ARG A C 1
ATOM 1341 O O . ARG A 1 175 ? -12.891 -16.531 -17.753 1.00 52.44 175 ARG A O 1
ATOM 1348 N N . THR A 1 176 ? -11.613 -18.362 -17.993 1.00 56.34 176 THR A N 1
ATOM 1349 C CA . THR A 1 176 ? -12.199 -18.819 -19.256 1.00 56.34 176 THR A CA 1
ATOM 1350 C C . THR A 1 176 ? -13.643 -19.257 -19.056 1.00 56.34 176 THR A C 1
ATOM 1352 O O . THR A 1 176 ? -14.492 -18.847 -19.827 1.00 56.34 176 THR A O 1
ATOM 1355 N N . LEU A 1 177 ? -13.965 -20.000 -17.996 1.00 50.06 177 LEU A N 1
ATOM 1356 C CA . LEU A 1 177 ? -15.333 -20.378 -17.635 1.00 50.06 177 LEU A CA 1
ATOM 1357 C C . LEU A 1 177 ? -16.193 -19.144 -17.348 1.00 50.06 177 LEU A C 1
ATOM 1359 O O . LEU A 1 177 ? -17.328 -19.080 -17.811 1.00 50.06 177 LEU A O 1
ATOM 1363 N N . ALA A 1 178 ? -15.654 -18.132 -16.662 1.00 55.69 178 ALA A N 1
ATOM 1364 C CA . ALA A 1 178 ? -16.351 -16.861 -16.472 1.00 55.69 178 ALA A CA 1
ATOM 1365 C C . ALA A 1 178 ? -16.597 -16.133 -17.808 1.00 55.69 178 ALA A C 1
ATOM 1367 O O . ALA A 1 178 ? -17.707 -15.665 -18.057 1.00 55.69 178 ALA A O 1
ATOM 1368 N N . ALA A 1 179 ? -15.604 -16.099 -18.700 1.00 59.38 179 ALA A N 1
ATOM 1369 C CA . ALA A 1 179 ? -15.728 -15.500 -20.029 1.00 59.38 179 ALA A CA 1
ATOM 1370 C C . ALA A 1 179 ? -16.664 -16.296 -20.967 1.00 59.38 179 ALA A C 1
ATOM 1372 O O . ALA A 1 179 ? -17.409 -15.707 -21.749 1.00 59.38 179 ALA A O 1
ATOM 1373 N N . LEU A 1 180 ? -16.672 -17.628 -20.880 1.00 55.28 180 LEU A N 1
ATOM 1374 C CA . LEU A 1 180 ? -17.570 -18.518 -21.621 1.00 55.28 180 LEU A CA 1
ATOM 1375 C C . LEU A 1 180 ? -19.006 -18.354 -21.138 1.00 55.28 180 LEU A C 1
ATOM 1377 O O . LEU A 1 180 ? -19.907 -18.234 -21.957 1.00 55.28 180 LEU A O 1
ATOM 1381 N N . LEU A 1 181 ? -19.230 -18.269 -19.825 1.00 57.12 181 LEU A N 1
ATOM 1382 C CA . LEU A 1 181 ? -20.552 -17.950 -19.289 1.00 57.12 181 LEU A CA 1
ATOM 1383 C C . LEU A 1 181 ? -21.019 -16.577 -19.782 1.00 57.12 181 LEU A C 1
ATOM 1385 O O . LEU A 1 181 ? -22.169 -16.451 -20.199 1.00 57.12 181 LEU A O 1
ATOM 1389 N N . GLN A 1 182 ? -20.128 -15.581 -19.813 1.00 61.62 182 GLN A N 1
ATOM 1390 C CA . GLN A 1 182 ? -20.430 -14.247 -20.337 1.00 61.62 182 GLN A CA 1
ATOM 1391 C C . GLN A 1 182 ? -20.692 -14.204 -21.855 1.00 61.62 182 GLN A C 1
ATOM 1393 O O . GLN A 1 182 ? -21.426 -13.328 -22.305 1.00 61.62 182 GLN A O 1
ATOM 1398 N N . SER A 1 183 ? -20.128 -15.127 -22.640 1.00 65.19 183 SER A N 1
ATOM 1399 C CA . SER A 1 183 ? -20.262 -15.173 -24.110 1.00 65.19 183 SER A CA 1
ATOM 1400 C C . SER A 1 183 ? -21.192 -16.271 -24.642 1.00 65.19 183 SER A C 1
ATOM 1402 O O . SER A 1 183 ? -21.453 -16.311 -25.845 1.00 65.19 183 SER A O 1
ATOM 1404 N N . SER A 1 184 ? -21.710 -17.145 -23.772 1.00 72.69 184 SER A N 1
ATOM 1405 C CA . SER A 1 184 ? -22.700 -18.172 -24.113 1.00 72.69 184 SER A CA 1
ATOM 1406 C C . SER A 1 184 ? -23.927 -17.531 -24.754 1.00 72.69 184 SER A C 1
ATOM 1408 O O . SER A 1 184 ? -24.423 -16.527 -24.251 1.00 72.69 184 SER A O 1
ATOM 1410 N N . GLN A 1 185 ? -24.421 -18.125 -25.845 1.00 72.44 185 GLN A N 1
ATOM 1411 C CA . GLN A 1 185 ? -25.671 -17.711 -26.494 1.00 72.44 185 GLN A CA 1
ATOM 1412 C C . GLN A 1 185 ? -26.907 -18.282 -25.794 1.00 72.44 185 GLN A C 1
ATOM 1414 O O . GLN A 1 185 ? -27.991 -17.731 -25.962 1.00 72.44 185 GLN A O 1
ATOM 1419 N N . ASP A 1 186 ? -26.734 -19.340 -24.997 1.00 73.69 186 ASP A N 1
ATOM 1420 C CA . ASP A 1 186 ? -27.794 -19.918 -24.180 1.00 73.69 186 ASP A CA 1
ATOM 1421 C C . ASP A 1 186 ? -27.919 -19.161 -22.855 1.00 73.69 186 ASP A C 1
ATOM 1423 O O . ASP A 1 186 ? -26.918 -18.848 -22.192 1.00 73.69 186 ASP A O 1
ATOM 1427 N N . ALA A 1 187 ? -29.163 -18.880 -22.470 1.00 75.06 187 ALA A N 1
ATOM 1428 C CA . ALA A 1 187 ? -29.511 -18.228 -21.218 1.00 75.06 187 ALA A CA 1
ATOM 1429 C C . ALA A 1 187 ? -29.287 -19.184 -20.037 1.00 75.06 187 ALA A C 1
ATOM 1431 O O . ALA A 1 187 ? -29.968 -20.200 -19.902 1.00 75.06 187 ALA A O 1
ATOM 1432 N N . VAL A 1 188 ? -28.347 -18.831 -19.161 1.00 77.25 188 VAL A N 1
ATOM 1433 C CA . VAL A 1 188 ? -28.002 -19.583 -17.952 1.00 77.25 188 VAL A CA 1
ATOM 1434 C C . VAL A 1 188 ? -28.414 -18.774 -16.730 1.00 77.25 188 VAL A C 1
ATOM 1436 O O . VAL A 1 188 ? -27.980 -17.634 -16.545 1.00 77.25 188 VAL A O 1
ATOM 1439 N N . LEU A 1 189 ? -29.236 -19.396 -15.885 1.00 73.62 189 LEU A N 1
ATOM 1440 C CA . LEU A 1 189 ? -29.713 -18.849 -14.621 1.00 73.62 189 LEU A CA 1
ATOM 1441 C C . LEU A 1 189 ? -29.384 -19.829 -13.495 1.00 73.62 189 LEU A C 1
ATOM 1443 O O . LEU A 1 189 ? -29.756 -20.999 -13.558 1.00 73.62 189 LEU A O 1
ATOM 1447 N N . MET A 1 190 ? -28.702 -19.351 -12.459 1.00 69.69 190 MET A N 1
ATOM 1448 C CA . MET A 1 190 ? -28.451 -20.110 -11.236 1.00 69.69 190 MET A CA 1
ATOM 1449 C C . MET A 1 190 ? -29.259 -19.496 -10.105 1.00 69.69 190 MET A C 1
ATOM 1451 O O . MET A 1 190 ? -29.222 -18.282 -9.931 1.00 69.69 190 MET A O 1
ATOM 1455 N N . LEU A 1 191 ? -29.966 -20.319 -9.336 1.00 72.62 191 LEU A N 1
ATOM 1456 C CA . LEU A 1 191 ? -30.829 -19.874 -8.244 1.00 72.62 191 LEU A CA 1
ATOM 1457 C C . LEU A 1 191 ? -30.360 -20.470 -6.913 1.00 72.62 191 LEU A C 1
ATOM 1459 O O . LEU A 1 191 ? -29.798 -21.565 -6.889 1.00 72.62 191 LEU A O 1
ATOM 1463 N N . ASN A 1 192 ? -30.614 -19.777 -5.805 1.00 63.84 192 ASN A N 1
ATOM 1464 C CA . ASN A 1 192 ? -30.539 -20.380 -4.473 1.00 63.84 192 ASN A CA 1
ATOM 1465 C C . ASN A 1 192 ? -31.853 -21.112 -4.126 1.00 63.84 192 ASN A C 1
ATOM 1467 O O . ASN A 1 192 ? -32.835 -21.033 -4.863 1.00 63.84 192 ASN A O 1
ATOM 1471 N N . GLU A 1 193 ? -31.905 -21.797 -2.978 1.00 62.19 193 GLU A N 1
ATOM 1472 C CA . GLU A 1 193 ? -33.109 -22.533 -2.541 1.00 62.19 193 GLU A CA 1
ATOM 1473 C C . GLU A 1 193 ? -34.361 -21.667 -2.355 1.00 62.19 193 GLU A C 1
ATOM 1475 O O . GLU A 1 193 ? -35.474 -22.184 -2.426 1.00 62.19 193 GLU A O 1
ATOM 1480 N N . ALA A 1 194 ? -34.204 -20.358 -2.143 1.00 66.94 194 ALA A N 1
ATOM 1481 C CA . ALA A 1 194 ? -35.318 -19.420 -2.040 1.00 66.94 194 ALA A CA 1
ATOM 1482 C C . ALA A 1 194 ? -35.839 -18.944 -3.415 1.00 66.94 194 ALA A C 1
ATOM 1484 O O . ALA A 1 194 ? -36.776 -18.141 -3.467 1.00 66.94 194 ALA A O 1
ATOM 1485 N N . GLY A 1 195 ? -35.253 -19.418 -4.521 1.00 66.06 195 GLY A N 1
ATOM 1486 C CA . GLY A 1 195 ? -35.601 -19.009 -5.885 1.00 66.06 195 GLY A CA 1
ATOM 1487 C C . GLY A 1 195 ? -35.019 -17.650 -6.292 1.00 66.06 195 GLY A C 1
ATOM 1488 O O . GLY A 1 195 ? -35.468 -17.065 -7.279 1.00 66.06 195 GLY A O 1
ATOM 1489 N N . VAL A 1 196 ? -34.041 -17.132 -5.537 1.00 75.00 196 VAL A N 1
ATOM 1490 C CA . VAL A 1 196 ? -33.317 -15.894 -5.858 1.00 75.00 196 VAL A CA 1
ATOM 1491 C C . VAL A 1 196 ? -32.212 -16.194 -6.855 1.00 75.00 196 VAL A C 1
ATOM 1493 O O . VAL A 1 196 ? -31.433 -17.129 -6.659 1.00 75.00 196 VAL A O 1
ATOM 1496 N N . VAL A 1 197 ? -32.122 -15.387 -7.907 1.00 73.31 197 VAL A N 1
ATOM 1497 C CA . VAL A 1 197 ? -31.105 -15.536 -8.946 1.00 73.31 197 VAL A CA 1
ATOM 1498 C C . VAL A 1 197 ? -29.734 -15.160 -8.390 1.00 73.31 197 VAL A C 1
ATOM 1500 O O . VAL A 1 197 ? -29.486 -14.020 -8.022 1.00 73.31 197 VAL A O 1
ATOM 1503 N N . LEU A 1 198 ? -28.826 -16.128 -8.321 1.00 67.38 198 LEU A N 1
ATOM 1504 C CA . LEU A 1 198 ? -27.424 -15.946 -7.939 1.00 67.38 198 LEU A CA 1
ATOM 1505 C C . LEU A 1 198 ? -26.549 -15.535 -9.119 1.00 67.38 198 LEU A C 1
ATOM 1507 O O . LEU A 1 198 ? -25.529 -14.876 -8.937 1.00 67.38 198 LEU A O 1
ATOM 1511 N N . LEU A 1 199 ? -26.920 -15.983 -10.316 1.00 78.44 199 LEU A N 1
ATOM 1512 C CA . LEU A 1 199 ? -26.198 -15.695 -11.542 1.00 78.44 199 LEU A CA 1
ATOM 1513 C C . LEU A 1 199 ? -27.182 -15.668 -12.701 1.00 78.44 199 LEU A C 1
ATOM 1515 O O . LEU A 1 199 ? -27.938 -16.620 -12.892 1.00 78.44 199 LEU A O 1
ATOM 1519 N N . ALA A 1 200 ? -27.119 -14.604 -13.491 1.00 77.00 200 ALA A N 1
ATOM 1520 C CA . ALA A 1 200 ? -27.743 -14.509 -14.799 1.00 77.00 200 ALA A CA 1
ATOM 1521 C C . ALA A 1 200 ? -26.667 -14.104 -15.805 1.00 77.00 200 ALA A C 1
ATOM 1523 O O . ALA A 1 200 ? -25.968 -13.111 -15.602 1.00 77.00 200 ALA A O 1
ATOM 1524 N N . ASN A 1 201 ? -26.496 -14.877 -16.874 1.00 80.00 201 ASN A N 1
ATOM 1525 C CA . ASN A 1 201 ? -25.521 -14.530 -17.903 1.00 80.00 201 ASN A CA 1
ATOM 1526 C C . ASN A 1 201 ? -26.110 -13.566 -18.963 1.00 80.00 201 ASN A C 1
ATOM 1528 O O . ASN A 1 201 ? -27.331 -13.443 -19.081 1.00 80.00 201 ASN A O 1
ATOM 1532 N N . PRO A 1 202 ? -25.276 -12.893 -19.780 1.00 82.00 202 PRO A N 1
ATOM 1533 C CA . PRO A 1 202 ? -25.734 -11.900 -20.758 1.00 82.00 202 PRO A CA 1
ATOM 1534 C C . PRO A 1 202 ? -26.765 -12.397 -21.785 1.00 82.00 202 PRO A C 1
ATOM 1536 O O . PRO A 1 202 ? -27.603 -11.612 -22.236 1.00 82.00 202 PRO A O 1
ATOM 1539 N N . ALA A 1 203 ? -26.767 -13.691 -22.128 1.00 79.88 203 ALA A N 1
ATOM 1540 C CA . ALA A 1 203 ? -27.767 -14.280 -23.024 1.00 79.88 203 ALA A CA 1
ATOM 1541 C C . ALA A 1 203 ? -29.199 -14.215 -22.479 1.00 79.88 203 ALA A C 1
ATOM 1543 O O . ALA A 1 203 ? -30.143 -14.201 -23.268 1.00 79.88 203 ALA A O 1
ATOM 1544 N N . VAL A 1 204 ? -29.385 -14.087 -21.161 1.00 76.56 204 VAL A N 1
ATOM 1545 C CA . VAL A 1 204 ? -30.710 -13.876 -20.559 1.00 76.56 204 VAL A CA 1
ATOM 1546 C C . VAL A 1 204 ? -31.371 -12.604 -21.108 1.00 76.56 204 VAL A C 1
ATOM 1548 O O . VAL A 1 204 ? -32.554 -12.629 -21.460 1.00 76.56 204 VAL A O 1
ATOM 1551 N N . LYS A 1 205 ? -30.593 -11.533 -21.322 1.00 81.50 205 LYS A N 1
ATOM 1552 C CA . LYS A 1 205 ? -31.068 -10.301 -21.975 1.00 81.50 205 LYS A CA 1
ATOM 1553 C C . LYS A 1 205 ? -31.554 -10.552 -23.389 1.00 81.50 205 LYS A C 1
ATOM 1555 O O . LYS A 1 205 ? -32.564 -10.008 -23.815 1.00 81.50 205 LYS A O 1
ATOM 1560 N N . GLN A 1 206 ? -30.807 -11.349 -24.139 1.00 76.38 206 GLN A N 1
ATOM 1561 C CA . GLN A 1 206 ? -31.043 -11.525 -25.567 1.00 76.38 206 GLN A CA 1
ATOM 1562 C C . GLN A 1 206 ? -32.178 -12.515 -25.844 1.00 76.38 206 GLN A C 1
ATOM 1564 O O . GLN A 1 206 ? -32.976 -12.281 -26.746 1.00 76.38 206 GLN A O 1
ATOM 1569 N N . MET A 1 207 ? -32.266 -13.600 -25.071 1.00 71.69 207 MET A N 1
ATOM 1570 C CA . MET A 1 207 ? -33.257 -14.662 -25.268 1.00 71.69 207 MET A CA 1
ATOM 1571 C C . MET A 1 207 ? -34.571 -14.403 -24.536 1.00 71.69 207 MET A C 1
ATOM 1573 O O . MET A 1 207 ? -35.637 -14.719 -25.063 1.00 71.69 207 MET A O 1
ATOM 1577 N N . LEU A 1 208 ? -34.501 -13.867 -23.314 1.00 73.06 208 LEU A N 1
ATOM 1578 C CA . LEU A 1 208 ? -35.668 -13.689 -22.448 1.00 73.06 208 LEU A CA 1
ATOM 1579 C C . LEU A 1 208 ? -36.103 -12.223 -22.336 1.00 73.06 208 LEU A C 1
ATOM 1581 O O . LEU A 1 208 ? -37.179 -11.973 -21.795 1.00 73.06 208 LEU A O 1
ATOM 1585 N N . HIS A 1 209 ? -35.323 -11.281 -22.890 1.00 72.50 209 HIS A N 1
ATOM 1586 C CA . HIS A 1 209 ? -35.533 -9.828 -22.782 1.00 72.50 209 HIS A CA 1
ATOM 1587 C C . HIS A 1 209 ? -35.538 -9.316 -21.337 1.00 72.50 209 HIS A C 1
ATOM 1589 O O . HIS A 1 209 ? -36.207 -8.337 -21.016 1.00 72.50 209 HIS A O 1
ATOM 1595 N N . LEU A 1 210 ? -34.768 -9.980 -20.472 1.00 76.81 210 LEU A N 1
ATOM 1596 C CA . LEU A 1 210 ? -34.620 -9.631 -19.064 1.00 76.81 210 LEU A CA 1
ATOM 1597 C C . LEU A 1 210 ? -33.176 -9.229 -18.785 1.00 76.81 210 LEU A C 1
ATOM 1599 O O . LEU A 1 210 ? -32.254 -9.964 -19.127 1.00 76.81 210 LEU A O 1
ATOM 1603 N N . GLU A 1 211 ? -32.974 -8.071 -18.168 1.00 81.06 211 GLU A N 1
ATOM 1604 C CA . GLU A 1 211 ? -31.634 -7.578 -17.846 1.00 81.06 211 GLU A CA 1
ATOM 1605 C C . GLU A 1 211 ? -30.971 -8.460 -16.766 1.00 81.06 211 GLU A C 1
ATOM 1607 O O . GLU A 1 211 ? -31.490 -8.532 -15.652 1.00 81.06 211 GLU A O 1
ATOM 1612 N N . PRO A 1 212 ? -29.832 -9.121 -17.050 1.00 75.94 212 PRO A N 1
ATOM 1613 C CA . PRO A 1 212 ? -29.179 -10.055 -16.129 1.00 75.94 212 PRO A CA 1
ATOM 1614 C C . PRO A 1 212 ? -28.772 -9.404 -14.803 1.00 75.94 212 PRO A C 1
ATOM 1616 O O . PRO A 1 212 ? -28.925 -10.004 -13.735 1.00 75.94 212 PRO A O 1
ATOM 1619 N N . ASP A 1 213 ? -28.318 -8.153 -14.873 1.00 73.88 213 ASP A N 1
ATOM 1620 C CA . ASP A 1 213 ? -27.905 -7.366 -13.708 1.00 73.88 213 ASP A CA 1
ATOM 1621 C C . ASP A 1 213 ? -29.101 -7.029 -12.805 1.00 73.88 213 ASP A C 1
ATOM 1623 O O . ASP A 1 213 ? -28.956 -6.960 -11.590 1.00 73.88 213 ASP A O 1
ATOM 1627 N N . LEU A 1 214 ? -30.302 -6.903 -13.386 1.00 74.94 214 LEU A N 1
ATOM 1628 C CA . LEU A 1 214 ? -31.545 -6.667 -12.642 1.00 74.94 214 LEU A CA 1
ATOM 1629 C C . LEU A 1 214 ? -32.158 -7.953 -12.087 1.00 74.94 214 LEU A C 1
ATOM 1631 O O . LEU A 1 214 ? -32.981 -7.897 -11.180 1.00 74.94 214 LEU A O 1
ATOM 1635 N N . LEU A 1 215 ? -31.788 -9.109 -12.637 1.00 71.38 215 LEU A N 1
ATOM 1636 C CA . LEU A 1 215 ? -32.259 -10.399 -12.147 1.00 71.38 215 LEU A CA 1
ATOM 1637 C C . LEU A 1 215 ? -31.464 -10.861 -10.930 1.00 71.38 215 LEU A C 1
ATOM 1639 O O . LEU A 1 215 ? -32.041 -11.438 -10.012 1.00 71.38 215 LEU A O 1
ATOM 1643 N N . THR A 1 216 ? -30.151 -10.628 -10.920 1.00 73.19 216 THR A N 1
ATOM 1644 C CA . THR A 1 216 ? -29.260 -11.109 -9.858 1.00 73.19 216 THR A CA 1
ATOM 1645 C C . THR A 1 216 ? -29.646 -10.488 -8.510 1.00 73.19 216 THR A C 1
ATOM 1647 O O . THR A 1 216 ? -29.751 -9.276 -8.371 1.00 73.19 216 THR A O 1
ATOM 1650 N N . GLY A 1 217 ? -29.890 -11.327 -7.503 1.00 65.25 217 GLY A N 1
ATOM 1651 C CA . GLY A 1 217 ? -30.388 -10.917 -6.188 1.00 65.25 217 GLY A CA 1
ATOM 1652 C C . GLY A 1 217 ? -31.914 -10.795 -6.080 1.00 65.25 217 GLY A C 1
ATOM 1653 O O . GLY A 1 217 ? -32.412 -10.638 -4.968 1.00 65.25 217 GLY A O 1
ATOM 1654 N N . GLN A 1 218 ? -32.667 -10.938 -7.177 1.00 77.56 218 GLN A N 1
ATOM 1655 C CA . GLN A 1 218 ? -34.137 -10.918 -7.184 1.00 77.56 218 GLN A CA 1
ATOM 1656 C C . GLN A 1 218 ? -34.738 -12.329 -7.220 1.00 77.56 218 GLN A C 1
ATOM 1658 O O . GLN A 1 218 ? -34.112 -13.277 -7.705 1.00 77.56 218 GLN A O 1
ATOM 1663 N N . ARG A 1 219 ? -35.977 -12.489 -6.731 1.00 76.12 219 ARG A N 1
ATOM 1664 C CA . ARG A 1 219 ? -36.725 -13.750 -6.882 1.00 76.12 219 ARG A CA 1
ATOM 1665 C C . ARG A 1 219 ? -37.199 -13.890 -8.322 1.00 76.12 219 ARG A C 1
ATOM 1667 O O . ARG A 1 219 ? -37.916 -13.034 -8.835 1.00 76.12 219 ARG A O 1
ATOM 1674 N N . LEU A 1 220 ? -36.831 -14.994 -8.968 1.00 70.12 220 LEU A N 1
ATOM 1675 C CA . LEU A 1 220 ? -37.109 -15.189 -10.392 1.00 70.12 220 LEU A CA 1
ATOM 1676 C C . LEU A 1 220 ? -38.621 -15.150 -10.708 1.00 70.12 220 LEU A C 1
ATOM 1678 O O . LEU A 1 220 ? -39.023 -14.626 -11.743 1.00 70.12 220 LEU A O 1
ATOM 1682 N N . GLU A 1 221 ? -39.462 -15.659 -9.805 1.00 70.00 221 GLU A N 1
ATOM 1683 C CA . GLU A 1 221 ? -40.926 -15.741 -9.959 1.00 70.00 221 GLU A CA 1
ATOM 1684 C C . GLU A 1 221 ? -41.612 -14.375 -10.102 1.00 70.00 221 GLU A C 1
ATOM 1686 O O . GLU A 1 221 ? -42.650 -14.271 -10.755 1.00 70.00 221 GLU A O 1
ATOM 1691 N N . GLU A 1 222 ? -41.015 -13.329 -9.531 1.00 67.19 222 GLU A N 1
ATOM 1692 C CA . GLU A 1 222 ? -41.546 -11.962 -9.528 1.00 67.19 222 GLU A CA 1
ATOM 1693 C C . GLU A 1 222 ? -41.147 -11.186 -10.790 1.00 67.19 222 GLU A C 1
ATOM 1695 O O . GLU A 1 222 ? -41.797 -10.211 -11.166 1.00 67.19 222 GLU A O 1
ATOM 1700 N N . MET A 1 223 ? -40.086 -11.634 -11.464 1.00 64.88 223 MET A N 1
ATOM 1701 C CA . MET A 1 223 ? -39.476 -10.942 -12.601 1.00 64.88 223 MET A CA 1
ATOM 1702 C C . MET A 1 223 ? -39.796 -11.603 -13.947 1.00 64.88 223 MET A C 1
ATOM 1704 O O . MET A 1 223 ? -39.624 -10.991 -15.000 1.00 64.88 223 MET A O 1
ATOM 1708 N N . VAL A 1 224 ? -40.264 -12.853 -13.934 1.00 62.97 224 VAL A N 1
ATOM 1709 C CA . VAL A 1 224 ? -40.452 -13.661 -15.140 1.00 62.97 224 VAL A CA 1
ATOM 1710 C C . VAL A 1 224 ? -41.933 -13.917 -15.406 1.00 62.97 224 VAL A C 1
ATOM 1712 O O . VAL A 1 224 ? -42.566 -14.732 -14.743 1.00 62.97 224 VAL A O 1
ATOM 1715 N N . ALA A 1 225 ? -42.477 -13.290 -16.452 1.00 63.22 225 ALA A N 1
ATOM 1716 C CA . ALA A 1 225 ? -43.866 -13.464 -16.897 1.00 63.22 225 ALA A CA 1
ATOM 1717 C C . ALA A 1 225 ? -44.086 -14.692 -17.814 1.00 63.22 225 ALA A C 1
ATOM 1719 O O . ALA A 1 225 ? -45.030 -14.713 -18.603 1.00 63.22 225 ALA A O 1
ATOM 1720 N N . TYR A 1 226 ? -43.213 -15.705 -17.752 1.00 65.56 226 TYR A N 1
ATOM 1721 C CA . TYR A 1 226 ? -43.330 -16.930 -18.551 1.00 65.56 226 TYR A CA 1
ATOM 1722 C C . TYR A 1 226 ? -43.877 -18.090 -17.694 1.00 65.56 226 TYR A C 1
ATOM 1724 O O . TYR A 1 226 ? -43.140 -18.636 -16.866 1.00 65.56 226 TYR A O 1
ATOM 1732 N N . PRO A 1 227 ? -45.131 -18.539 -17.911 1.00 64.94 227 PRO A N 1
ATOM 1733 C CA . PRO A 1 227 ? -45.773 -19.554 -17.068 1.00 64.94 227 PRO A CA 1
ATOM 1734 C C . PRO A 1 227 ? -45.054 -20.913 -17.035 1.00 64.94 227 PRO A C 1
ATOM 1736 O O . PRO A 1 227 ? -45.098 -21.605 -16.023 1.00 64.94 227 PRO A O 1
ATOM 1739 N N . ALA A 1 228 ? -44.364 -21.299 -18.115 1.00 61.62 228 ALA A N 1
ATOM 1740 C CA . ALA A 1 228 ? -43.635 -22.570 -18.186 1.00 61.62 228 ALA A CA 1
ATOM 1741 C C . ALA A 1 228 ? -42.342 -22.580 -17.341 1.00 61.62 228 ALA A C 1
ATOM 1743 O O . ALA A 1 228 ? -42.014 -23.608 -16.755 1.00 61.62 228 ALA A O 1
ATOM 1744 N N . LEU A 1 229 ? -41.648 -21.436 -17.211 1.00 63.72 229 LEU A N 1
ATOM 1745 C CA . LEU A 1 229 ? -40.512 -21.272 -16.287 1.00 63.72 229 LEU A CA 1
ATOM 1746 C C . LEU A 1 229 ? -40.996 -21.368 -14.833 1.00 63.72 229 LEU A C 1
ATOM 1748 O O . LEU A 1 229 ? -40.429 -22.121 -14.047 1.00 63.72 229 LEU A O 1
ATOM 1752 N N . GLN A 1 230 ? -42.097 -20.686 -14.499 1.00 65.12 230 GLN A N 1
ATOM 1753 C CA . GLN A 1 230 ? -42.703 -20.743 -13.163 1.00 65.12 230 GLN A CA 1
ATOM 1754 C C . GLN A 1 230 ? -43.144 -22.169 -12.781 1.00 65.12 230 GLN A C 1
ATOM 1756 O O . GLN A 1 230 ? -42.882 -22.618 -11.668 1.00 65.12 230 GLN A O 1
ATOM 1761 N N . GLN A 1 231 ? -43.756 -22.914 -13.709 1.00 63.62 231 GLN A N 1
ATOM 1762 C CA . GLN A 1 231 ? -44.158 -24.308 -13.473 1.00 63.62 231 GLN A CA 1
ATOM 1763 C C . GLN A 1 231 ? -42.965 -25.251 -13.259 1.00 63.62 231 GLN A C 1
ATOM 1765 O O . GLN A 1 231 ? -43.033 -26.113 -12.383 1.00 63.62 231 GLN A O 1
ATOM 1770 N N . LEU A 1 232 ? -41.873 -25.086 -14.013 1.00 63.44 232 LEU A N 1
ATOM 1771 C CA . LEU A 1 232 ? -40.674 -25.921 -13.884 1.00 63.44 232 LEU A CA 1
ATOM 1772 C C . LEU A 1 232 ? -39.965 -25.717 -12.533 1.00 63.44 232 LEU A C 1
ATOM 1774 O O . LEU A 1 232 ? -39.549 -26.689 -11.903 1.00 63.44 232 LEU A O 1
ATOM 1778 N N . PHE A 1 233 ? -39.872 -24.472 -12.052 1.00 61.41 233 PHE A N 1
ATOM 1779 C CA . PHE A 1 233 ? -39.266 -24.172 -10.748 1.00 61.41 233 PHE A CA 1
ATOM 1780 C C . PHE A 1 233 ? -40.152 -24.582 -9.569 1.00 61.41 233 PHE A C 1
ATOM 1782 O O . PHE A 1 233 ? -39.638 -25.117 -8.586 1.00 61.41 233 PHE A O 1
ATOM 1789 N N . ALA A 1 234 ? -41.476 -24.435 -9.692 1.00 61.66 234 ALA A N 1
ATOM 1790 C CA . ALA A 1 234 ? -42.419 -24.921 -8.686 1.00 61.66 234 ALA A CA 1
ATOM 1791 C C . ALA A 1 234 ? -42.407 -26.458 -8.556 1.00 61.66 234 ALA A C 1
ATOM 1793 O O . ALA A 1 234 ? -42.673 -26.991 -7.479 1.00 61.66 234 ALA A O 1
ATOM 1794 N N . ALA A 1 235 ? -42.088 -27.181 -9.636 1.00 59.84 235 ALA A N 1
ATOM 1795 C CA . ALA A 1 235 ? -42.078 -28.642 -9.657 1.00 59.84 235 ALA A CA 1
ATOM 1796 C C . ALA A 1 235 ? -40.858 -29.281 -8.958 1.00 59.84 235 ALA A C 1
ATOM 1798 O O . ALA A 1 235 ? -40.929 -30.462 -8.612 1.00 59.84 235 ALA A O 1
ATOM 1799 N N . GLN A 1 236 ? -39.758 -28.538 -8.747 1.00 54.09 236 GLN A N 1
ATOM 1800 C CA . GLN A 1 236 ? -38.507 -29.000 -8.107 1.00 54.09 236 GLN A CA 1
ATOM 1801 C C . GLN A 1 236 ? -37.974 -30.366 -8.614 1.00 54.09 236 GLN A C 1
ATOM 1803 O O . GLN A 1 236 ? -37.340 -31.115 -7.867 1.00 54.09 236 GLN A O 1
ATOM 1808 N N . ARG A 1 237 ? -38.216 -30.715 -9.887 1.00 53.19 237 ARG A N 1
ATOM 1809 C CA . ARG A 1 237 ? -37.738 -31.951 -10.536 1.00 53.19 237 ARG A CA 1
ATOM 1810 C C . ARG A 1 237 ? -36.967 -31.631 -11.822 1.00 53.19 237 ARG A C 1
ATOM 1812 O O . ARG A 1 237 ? -37.301 -30.646 -12.478 1.00 53.19 237 ARG A O 1
ATOM 1819 N N . PRO A 1 238 ? -35.966 -32.450 -12.203 1.00 50.38 238 PRO A N 1
ATOM 1820 C CA . PRO A 1 238 ? -35.264 -32.290 -13.469 1.00 50.38 238 PRO A CA 1
ATOM 1821 C C . PRO A 1 238 ? -36.156 -32.790 -14.613 1.00 50.38 238 PRO A C 1
ATOM 1823 O O . PRO A 1 238 ? -36.110 -33.964 -14.968 1.00 50.38 238 PRO A O 1
ATOM 1826 N N . ASP A 1 239 ? -36.975 -31.903 -15.171 1.00 55.38 239 ASP A N 1
ATOM 1827 C CA . ASP A 1 239 ? -37.775 -32.172 -16.369 1.00 55.38 239 ASP A CA 1
ATOM 1828 C C . ASP A 1 239 ? -37.334 -31.262 -17.524 1.00 55.38 239 ASP A C 1
ATOM 1830 O O . ASP A 1 239 ? -36.887 -30.135 -17.311 1.00 55.38 239 ASP A O 1
ATOM 1834 N N . LEU A 1 240 ? -37.445 -31.766 -18.759 1.00 53.38 240 LEU A N 1
ATOM 1835 C CA . LEU A 1 240 ? -37.183 -30.998 -19.977 1.00 53.38 240 LEU A CA 1
ATOM 1836 C C . LEU A 1 240 ? -38.494 -30.357 -20.443 1.00 53.38 240 LEU A C 1
ATOM 1838 O O . LEU A 1 240 ? -39.432 -31.072 -20.797 1.00 53.38 240 LEU A O 1
ATOM 1842 N N . VAL A 1 241 ? -38.571 -29.026 -20.451 1.00 62.72 241 VAL A N 1
ATOM 1843 C CA . VAL A 1 241 ? -39.799 -28.301 -20.828 1.00 62.72 241 VAL A CA 1
ATOM 1844 C C . VAL A 1 241 ? -39.530 -27.345 -21.982 1.00 62.72 241 VAL A C 1
ATOM 1846 O O . VAL A 1 241 ? -38.501 -26.675 -22.032 1.00 62.72 241 VAL A O 1
ATOM 1849 N N . GLU A 1 242 ? -40.462 -27.302 -22.931 1.00 57.78 242 GLU A N 1
ATOM 1850 C CA . GLU A 1 242 ? -40.410 -26.431 -24.101 1.00 57.78 242 GLU A CA 1
ATOM 1851 C C . GLU A 1 242 ? -41.065 -25.077 -23.776 1.00 57.78 242 GLU A C 1
ATOM 1853 O O . GLU A 1 242 ? -42.233 -24.990 -23.395 1.00 57.78 242 GLU A O 1
ATOM 1858 N N . LEU A 1 243 ? -40.278 -24.010 -23.882 1.00 66.31 243 LEU A N 1
ATOM 1859 C CA . LEU A 1 243 ? -40.637 -22.636 -23.568 1.00 66.31 243 LEU A CA 1
ATOM 1860 C C . LEU A 1 243 ? -40.884 -21.851 -24.851 1.00 66.31 243 LEU A C 1
ATOM 1862 O O . LEU A 1 243 ? -39.972 -21.669 -25.654 1.00 66.31 243 LEU A O 1
ATOM 1866 N N . ALA A 1 244 ? -42.088 -21.306 -25.008 1.00 60.72 244 ALA A N 1
ATOM 1867 C CA . ALA A 1 244 ? -42.349 -20.297 -26.027 1.00 60.72 244 ALA A CA 1
ATOM 1868 C C . ALA A 1 244 ? -41.693 -18.966 -25.619 1.00 60.72 244 ALA A C 1
ATOM 1870 O O . ALA A 1 244 ? -42.058 -18.382 -24.598 1.00 60.72 244 ALA A O 1
ATOM 1871 N N . ILE A 1 245 ? -40.741 -18.492 -26.420 1.00 65.69 245 ILE A N 1
ATOM 1872 C CA . ILE A 1 245 ? -40.053 -17.208 -26.237 1.00 65.69 245 ILE A CA 1
ATOM 1873 C C . ILE A 1 245 ? -40.615 -16.150 -27.209 1.00 65.69 245 ILE A C 1
ATOM 1875 O O . ILE A 1 245 ? -41.273 -16.502 -28.200 1.00 65.69 245 ILE A O 1
ATOM 1879 N N . PRO A 1 246 ? -40.397 -14.844 -26.957 1.00 57.25 246 PRO A N 1
ATOM 1880 C CA . PRO A 1 246 ? -40.914 -13.773 -27.805 1.00 57.25 246 PRO A CA 1
ATOM 1881 C C . PRO A 1 246 ? -40.530 -13.942 -29.280 1.00 57.25 246 PRO A C 1
ATOM 1883 O O . PRO A 1 246 ? -39.497 -14.519 -29.618 1.00 57.25 246 PRO A O 1
ATOM 1886 N N . ASN A 1 247 ? -41.377 -13.422 -30.174 1.00 58.84 247 ASN A N 1
ATOM 1887 C CA . ASN A 1 247 ? -41.286 -13.574 -31.636 1.00 58.84 247 ASN A CA 1
ATOM 1888 C C . ASN A 1 247 ? -41.667 -14.966 -32.189 1.00 58.84 247 ASN A C 1
ATOM 1890 O O . ASN A 1 247 ? -41.370 -15.263 -33.345 1.00 58.84 247 ASN A O 1
ATOM 1894 N N . GLY A 1 248 ? -42.353 -15.806 -31.401 1.00 58.34 248 GLY A N 1
ATOM 1895 C CA . GLY A 1 248 ? -42.950 -17.067 -31.871 1.00 58.34 248 GLY A CA 1
ATOM 1896 C C . GLY A 1 248 ? -41.968 -18.235 -32.022 1.00 58.34 248 GLY A C 1
ATOM 1897 O O . GLY A 1 248 ? -42.237 -19.160 -32.786 1.00 58.34 248 GLY A O 1
ATOM 1898 N N . ARG A 1 249 ? -40.824 -18.185 -31.327 1.00 65.12 249 ARG A N 1
ATOM 1899 C CA . ARG A 1 249 ? -39.814 -19.258 -31.284 1.00 65.12 249 ARG A CA 1
ATOM 1900 C C . ARG A 1 249 ? -39.969 -20.092 -30.008 1.00 65.12 249 ARG A C 1
ATOM 1902 O O . ARG A 1 249 ? -40.592 -19.639 -29.051 1.00 65.12 249 ARG A O 1
ATOM 1909 N N . PHE A 1 250 ? -39.373 -21.281 -29.982 1.00 67.31 250 PHE A N 1
ATOM 1910 C CA . PHE A 1 250 ? -39.386 -22.176 -28.822 1.00 67.31 250 PHE A CA 1
ATOM 1911 C C . PHE A 1 250 ? -37.952 -22.510 -28.382 1.00 67.31 250 PHE A C 1
ATOM 1913 O O . PHE A 1 250 ? -37.063 -22.624 -29.226 1.00 67.31 250 PHE A O 1
ATOM 1920 N N . ALA A 1 251 ? -37.728 -22.627 -27.074 1.00 61.72 251 ALA A N 1
ATOM 1921 C CA . ALA A 1 251 ? -36.460 -22.998 -26.440 1.00 61.72 251 ALA A CA 1
ATOM 1922 C C . ALA A 1 251 ? -36.680 -24.170 -25.468 1.00 61.72 251 ALA A C 1
ATOM 1924 O O . ALA A 1 251 ? -37.759 -24.291 -24.899 1.00 61.72 251 ALA A O 1
ATOM 1925 N N . HIS A 1 252 ? -35.681 -25.023 -25.240 1.00 63.75 252 HIS A N 1
ATOM 1926 C CA . HIS A 1 252 ? -35.780 -26.127 -24.272 1.00 63.75 252 HIS A CA 1
ATOM 1927 C C . HIS A 1 252 ? -35.065 -25.775 -22.956 1.00 63.75 252 HIS A C 1
ATOM 1929 O O . HIS A 1 252 ? -33.953 -25.255 -22.982 1.00 63.75 252 HIS A O 1
ATOM 1935 N N . LEU A 1 253 ? -35.698 -26.060 -21.812 1.00 63.84 253 LEU A N 1
ATOM 1936 C CA . LEU A 1 253 ? -35.212 -25.762 -20.453 1.00 63.84 253 LEU A CA 1
ATOM 1937 C C . LEU A 1 253 ? -34.839 -27.039 -19.678 1.00 63.84 253 LEU A C 1
ATOM 1939 O O . LEU A 1 253 ? -35.511 -28.056 -19.836 1.00 63.84 253 LEU A O 1
ATOM 1943 N N . ALA A 1 254 ? -33.837 -26.957 -18.789 1.00 57.75 254 ALA A N 1
ATOM 1944 C CA . ALA A 1 254 ? -33.428 -28.012 -17.840 1.00 57.75 254 ALA A CA 1
ATOM 1945 C C . ALA A 1 254 ? -32.918 -27.412 -16.494 1.00 57.75 254 ALA A C 1
ATOM 1947 O O . ALA A 1 254 ? -32.397 -26.297 -16.510 1.00 57.75 254 ALA A O 1
ATOM 1948 N N . SER A 1 255 ? -33.041 -28.106 -15.337 1.00 61.38 255 SER A N 1
ATOM 1949 C CA . SER A 1 255 ? -32.712 -27.573 -13.976 1.00 61.38 255 SER A CA 1
ATOM 1950 C C . SER A 1 255 ? -32.036 -28.562 -12.973 1.00 61.38 255 SER A C 1
ATOM 1952 O O . SER A 1 255 ? -32.171 -29.778 -13.123 1.00 61.38 255 SER A O 1
ATOM 1954 N N . SER A 1 256 ? -31.315 -28.046 -11.938 1.00 49.62 256 SER A N 1
ATOM 1955 C CA . SER A 1 256 ? -30.628 -28.783 -10.819 1.00 49.62 256 SER A CA 1
ATOM 1956 C C . SER A 1 256 ? -30.312 -27.900 -9.551 1.00 49.62 256 SER A C 1
ATOM 1958 O O . SER A 1 256 ? -30.092 -26.711 -9.754 1.00 49.62 256 SER A O 1
ATOM 1960 N N . ASN A 1 257 ? -30.209 -28.415 -8.287 1.00 50.72 257 ASN A N 1
ATOM 1961 C CA . ASN A 1 257 ? -30.246 -27.636 -6.981 1.00 50.72 257 ASN A CA 1
ATOM 1962 C C . ASN A 1 257 ? -29.021 -27.720 -5.973 1.00 50.72 257 ASN A C 1
ATOM 1964 O O . ASN A 1 257 ? -28.353 -28.754 -5.970 1.00 50.72 257 ASN A O 1
ATOM 1968 N N . PHE A 1 258 ? -28.796 -26.704 -5.064 1.00 40.34 258 PHE A N 1
ATOM 1969 C CA . PHE A 1 258 ? -27.807 -26.600 -3.901 1.00 40.34 258 PHE A CA 1
ATOM 1970 C C . PHE A 1 258 ? -28.137 -25.479 -2.792 1.00 40.34 258 PHE A C 1
ATOM 1972 O O . PHE A 1 258 ? -28.861 -24.552 -3.137 1.00 40.34 258 PHE A O 1
ATOM 1979 N N . THR A 1 259 ? -27.613 -25.464 -1.513 1.00 36.28 259 THR A N 1
ATOM 1980 C CA . THR A 1 259 ? -28.202 -24.788 -0.253 1.00 36.28 259 THR A CA 1
ATOM 1981 C C . THR A 1 259 ? -27.396 -23.745 0.657 1.00 36.28 259 THR A C 1
ATOM 1983 O O . THR A 1 259 ? -26.233 -24.033 0.951 1.00 36.28 259 THR A O 1
ATOM 1986 N N . ARG A 1 260 ? -28.005 -22.637 1.249 1.00 37.53 260 ARG A N 1
ATOM 1987 C CA . ARG A 1 260 ? -27.567 -21.753 2.446 1.00 37.53 260 ARG A CA 1
ATOM 1988 C C . ARG A 1 260 ? -28.681 -20.770 3.063 1.00 37.53 260 ARG A C 1
ATOM 1990 O O . ARG A 1 260 ? -29.662 -20.574 2.368 1.00 37.53 260 ARG A O 1
ATOM 1997 N N . ARG A 1 261 ? -28.575 -20.172 4.310 1.00 39.19 261 ARG A N 1
ATOM 1998 C CA . ARG A 1 261 ? -29.643 -19.514 5.209 1.00 39.19 261 ARG A CA 1
ATOM 1999 C C . ARG A 1 261 ? -29.606 -17.972 5.566 1.00 39.19 261 ARG A C 1
ATOM 2001 O O . ARG A 1 261 ? -28.500 -17.469 5.755 1.00 39.19 261 ARG A O 1
ATOM 2008 N N . ASP A 1 262 ? -30.788 -17.362 5.913 1.00 36.78 262 ASP A N 1
ATOM 2009 C CA . ASP A 1 262 ? -31.089 -15.904 6.187 1.00 36.78 262 ASP A CA 1
ATOM 2010 C C . ASP A 1 262 ? -32.242 -15.542 7.230 1.00 36.78 262 ASP A C 1
ATOM 2012 O O . ASP A 1 262 ? -33.398 -15.717 6.867 1.00 36.78 262 ASP A O 1
ATOM 2016 N N . ASP A 1 263 ? -32.033 -14.979 8.456 1.00 37.28 263 ASP A N 1
ATOM 2017 C CA . ASP A 1 263 ? -32.959 -13.994 9.149 1.00 37.28 263 ASP A CA 1
ATOM 2018 C C . ASP A 1 263 ? -32.426 -13.342 10.477 1.00 37.28 263 ASP A C 1
ATOM 2020 O O . ASP A 1 263 ? -31.370 -13.722 10.985 1.00 37.28 263 ASP A O 1
ATOM 2024 N N . LEU A 1 264 ? -33.122 -12.287 10.984 1.00 44.28 264 LEU A N 1
ATOM 2025 C CA . LEU A 1 264 ? -32.642 -11.207 11.897 1.00 44.28 264 LEU A CA 1
ATOM 2026 C C . LEU A 1 264 ? -33.566 -10.847 13.106 1.00 44.28 264 LEU A C 1
ATOM 2028 O O . LEU A 1 264 ? -33.891 -9.680 13.341 1.00 44.28 264 LEU A O 1
ATOM 2032 N N . GLN A 1 265 ? -34.000 -11.799 13.934 1.00 32.03 265 GLN A N 1
ATOM 2033 C CA . GLN A 1 265 ? -34.634 -11.446 15.224 1.00 32.03 265 GLN A CA 1
ATOM 2034 C C . GLN A 1 265 ? -33.589 -10.916 16.242 1.00 32.03 265 GLN A C 1
ATOM 2036 O O . GLN A 1 265 ? -32.679 -11.659 16.601 1.00 32.03 265 GLN A O 1
ATOM 2041 N N . GLY A 1 266 ? -33.731 -9.671 16.749 1.00 37.38 266 GLY A N 1
ATOM 2042 C CA . GLY A 1 266 ? -32.919 -9.137 17.875 1.00 37.38 266 GLY A CA 1
ATOM 2043 C C . GLY A 1 266 ? -32.213 -7.770 17.717 1.00 37.38 266 GLY A C 1
ATOM 2044 O O . GLY A 1 266 ? -31.323 -7.475 18.509 1.00 37.38 266 GLY A O 1
ATOM 2045 N N . ILE A 1 267 ? -32.577 -6.945 16.730 1.00 42.59 267 ILE A N 1
ATOM 2046 C CA . ILE A 1 267 ? -31.914 -5.663 16.385 1.00 42.59 267 ILE A CA 1
ATOM 2047 C C . ILE A 1 267 ? -32.329 -4.502 17.328 1.00 42.59 267 ILE A C 1
ATOM 2049 O O . ILE A 1 267 ? -33.500 -4.398 17.699 1.00 42.59 267 ILE A O 1
ATOM 2053 N N . GLY A 1 268 ? -31.383 -3.635 17.729 1.00 43.75 268 GLY A N 1
ATOM 2054 C CA . GLY A 1 268 ? -31.533 -2.585 18.757 1.00 43.75 268 GLY A CA 1
ATOM 2055 C C . GLY A 1 268 ? -30.986 -1.198 18.361 1.00 43.75 268 GLY A C 1
ATOM 2056 O O . GLY A 1 268 ? -30.599 -0.961 17.228 1.00 43.75 268 GLY A O 1
ATOM 2057 N N . LEU A 1 269 ? -30.956 -0.237 19.301 1.00 37.06 269 LEU A N 1
ATOM 2058 C CA . LEU A 1 269 ? -30.699 1.201 19.039 1.00 37.06 269 LEU A CA 1
ATOM 2059 C C . LEU A 1 269 ? -29.362 1.520 18.322 1.00 37.06 269 LEU A C 1
ATOM 2061 O O . LEU A 1 269 ? -29.245 2.572 17.699 1.00 37.06 269 LEU A O 1
ATOM 2065 N N . ALA A 1 270 ? -28.374 0.622 18.394 1.00 40.56 270 ALA A N 1
ATOM 2066 C CA . ALA A 1 270 ? -27.101 0.735 17.676 1.00 40.56 270 ALA A CA 1
ATOM 2067 C C . ALA A 1 270 ? -27.283 0.639 16.150 1.00 40.56 270 ALA A C 1
ATOM 2069 O O . ALA A 1 270 ? -26.602 1.329 15.398 1.00 40.56 270 ALA A O 1
ATOM 2070 N N . ASP A 1 271 ? -28.271 -0.136 15.706 1.00 40.97 271 ASP A N 1
ATOM 2071 C CA . ASP A 1 271 ? -28.562 -0.362 14.293 1.00 40.97 271 ASP A CA 1
ATOM 2072 C C . ASP A 1 271 ? -29.272 0.851 13.654 1.00 40.97 271 ASP A C 1
ATOM 2074 O O . ASP A 1 271 ? -29.170 1.085 12.453 1.00 40.97 271 ASP A O 1
ATOM 2078 N N . LEU A 1 272 ? -29.935 1.688 14.468 1.00 40.34 272 LEU A N 1
ATOM 2079 C CA . LEU A 1 272 ? -30.516 2.973 14.046 1.00 40.34 272 LEU A CA 1
ATOM 2080 C C . LEU A 1 272 ? -29.479 4.106 13.980 1.00 40.34 272 LEU A C 1
ATOM 2082 O O . LEU A 1 272 ? -29.663 5.059 13.226 1.00 40.34 272 LEU A O 1
ATOM 2086 N N . GLN A 1 273 ? -28.391 4.014 14.748 1.00 41.28 273 GLN A N 1
ATOM 2087 C CA . GLN A 1 273 ? -27.291 4.984 14.698 1.00 41.28 273 GLN A CA 1
ATOM 2088 C C . GLN A 1 273 ? -26.371 4.746 13.493 1.00 41.28 273 GLN A C 1
ATOM 2090 O O . GLN A 1 273 ? -25.831 5.705 12.945 1.00 41.28 273 GLN A O 1
ATOM 2095 N N . ASP A 1 274 ? -26.272 3.502 13.014 1.00 41.06 274 ASP A N 1
ATOM 2096 C CA . ASP A 1 274 ? -25.548 3.153 11.784 1.00 41.06 274 ASP A CA 1
ATOM 2097 C C . ASP A 1 274 ? -26.193 3.738 10.509 1.00 41.06 274 ASP A C 1
ATOM 2099 O O . ASP A 1 274 ? -25.498 3.949 9.514 1.00 41.06 274 ASP A O 1
ATOM 2103 N N . ALA A 1 275 ? -27.487 4.082 10.555 1.00 38.75 275 ALA A N 1
ATOM 2104 C CA . ALA A 1 275 ? -28.230 4.716 9.461 1.00 38.75 275 ALA A CA 1
ATOM 2105 C C . ALA A 1 275 ? -28.079 6.255 9.388 1.00 38.75 275 ALA A C 1
ATOM 2107 O O . ALA A 1 275 ? -28.615 6.872 8.470 1.00 38.75 275 ALA A O 1
ATOM 2108 N N . MET A 1 276 ? -27.373 6.896 10.332 1.00 33.06 276 MET A N 1
ATOM 2109 C CA . MET A 1 276 ? -27.237 8.364 10.419 1.00 33.06 276 MET A CA 1
ATOM 2110 C C . MET A 1 276 ? -25.831 8.895 10.070 1.00 33.06 276 MET A C 1
ATOM 2112 O O . MET A 1 276 ? -25.346 9.827 10.715 1.00 33.06 276 MET A O 1
ATOM 2116 N N . LEU A 1 277 ? -25.157 8.344 9.056 1.00 39.91 277 LEU A N 1
ATOM 2117 C CA . LEU A 1 277 ? -23.840 8.838 8.617 1.00 39.91 277 LEU A CA 1
ATOM 2118 C C . LEU A 1 277 ? -23.894 9.676 7.327 1.00 39.91 277 LEU A C 1
ATOM 2120 O O . LEU A 1 277 ? -24.839 9.532 6.555 1.00 39.91 277 LEU A O 1
ATOM 2124 N N . PRO A 1 278 ? -22.916 10.584 7.118 1.00 42.44 278 PRO A N 1
ATOM 2125 C CA . PRO A 1 278 ? -22.910 11.535 6.008 1.00 42.44 278 PRO A CA 1
ATOM 2126 C C . PRO A 1 278 ? -22.828 10.803 4.664 1.00 42.44 278 PRO A C 1
ATOM 2128 O O . PRO A 1 278 ? -22.055 9.857 4.557 1.00 42.44 278 PRO A O 1
ATOM 2131 N N . ASP A 1 279 ? -23.622 11.270 3.695 1.00 56.47 279 ASP A N 1
ATOM 2132 C CA . ASP A 1 279 ? -23.727 10.869 2.278 1.00 56.47 279 ASP A CA 1
ATOM 2133 C C . ASP A 1 279 ? -23.005 9.554 1.898 1.00 56.47 279 ASP A C 1
ATOM 2135 O O . ASP A 1 279 ? -21.791 9.516 1.667 1.00 56.47 279 ASP A O 1
ATOM 2139 N N . ASP A 1 280 ? -23.779 8.467 1.811 1.00 68.31 280 ASP A N 1
ATOM 2140 C CA . ASP A 1 280 ? -23.337 7.101 1.479 1.00 68.31 280 ASP A CA 1
ATOM 2141 C C . ASP A 1 280 ? -22.447 7.009 0.220 1.00 68.31 280 ASP A C 1
ATOM 2143 O O . ASP A 1 280 ? -21.602 6.120 0.108 1.00 68.31 280 ASP A O 1
ATOM 2147 N N . GLN A 1 281 ? -22.554 7.983 -0.683 1.00 83.44 281 GLN A N 1
ATOM 2148 C CA . GLN A 1 281 ? -21.811 8.084 -1.937 1.00 83.44 281 GLN A CA 1
ATOM 2149 C C . GLN A 1 281 ? -20.325 8.470 -1.813 1.00 83.44 281 GLN A C 1
ATOM 2151 O O . GLN A 1 281 ? -19.630 8.526 -2.833 1.00 83.44 281 GLN A O 1
ATOM 2156 N N . TRP A 1 282 ? -19.825 8.776 -0.612 1.00 92.38 282 TRP A N 1
ATOM 2157 C CA . TRP A 1 282 ? -18.409 9.109 -0.370 1.00 92.38 282 TRP A CA 1
ATOM 2158 C C . TRP A 1 282 ? -17.692 8.110 0.539 1.00 92.38 282 TRP A C 1
ATOM 2160 O O . TRP A 1 282 ? -16.485 8.235 0.755 1.00 92.38 282 TRP A O 1
ATOM 2170 N N . ILE A 1 283 ? -18.405 7.118 1.076 1.00 93.31 283 ILE A N 1
ATOM 2171 C CA . ILE A 1 283 ? -17.886 6.230 2.113 1.00 93.31 283 ILE A CA 1
ATOM 2172 C C . ILE A 1 283 ? -17.709 4.815 1.570 1.00 93.31 283 ILE A C 1
ATOM 2174 O O . ILE A 1 283 ? -18.670 4.098 1.308 1.00 93.31 283 ILE A O 1
ATOM 2178 N N . VAL A 1 284 ? -16.459 4.354 1.496 1.00 92.44 284 VAL A N 1
ATOM 2179 C CA . VAL A 1 284 ? -16.164 2.930 1.280 1.00 92.44 284 VAL A CA 1
ATOM 2180 C C . VAL A 1 284 ? -16.057 2.262 2.642 1.00 92.44 284 VAL A C 1
ATOM 2182 O O . VAL A 1 284 ? -15.190 2.624 3.433 1.00 92.44 284 VAL A O 1
ATOM 2185 N N . GLY A 1 285 ? -16.939 1.306 2.941 1.00 91.00 285 GLY A N 1
ATOM 2186 C CA . GLY A 1 285 ? -17.106 0.759 4.290 1.00 91.00 285 GLY A CA 1
ATOM 2187 C C . GLY A 1 285 ? -16.819 -0.737 4.454 1.00 91.00 285 GLY A C 1
ATOM 2188 O O . GLY A 1 285 ? -16.872 -1.549 3.528 1.00 91.00 285 GLY A O 1
ATOM 2189 N N . GLU A 1 286 ? -16.536 -1.113 5.695 1.00 90.06 286 GLU A N 1
ATOM 2190 C CA . GLU A 1 286 ? -16.494 -2.475 6.207 1.00 90.06 286 GLU A CA 1
ATOM 2191 C C . GLU A 1 286 ? -17.048 -2.473 7.638 1.00 90.06 286 GLU A C 1
ATOM 2193 O O . GLU A 1 286 ? -16.404 -1.986 8.565 1.00 90.06 286 GLU A O 1
ATOM 2198 N N . SER A 1 287 ? -18.253 -3.012 7.819 1.00 86.81 287 SER A N 1
ATOM 2199 C CA . SER A 1 287 ? -18.965 -3.057 9.106 1.00 86.81 287 SER A CA 1
ATOM 2200 C C . SER A 1 287 ? -18.623 -4.277 9.964 1.00 86.81 287 SER A C 1
ATOM 2202 O O . SER A 1 287 ? -19.066 -4.382 11.101 1.00 86.81 287 SER A O 1
ATOM 2204 N N . GLN A 1 288 ? -17.868 -5.239 9.432 1.00 86.31 288 GLN A N 1
ATOM 2205 C CA . GLN A 1 288 ? -17.458 -6.439 10.158 1.00 86.31 288 GLN A CA 1
ATOM 2206 C C . GLN A 1 288 ? -16.083 -6.891 9.687 1.00 86.31 288 GLN A C 1
ATOM 2208 O O . GLN A 1 288 ? -15.800 -6.908 8.489 1.00 86.31 288 GLN A O 1
ATOM 2213 N N . PHE A 1 289 ? -15.243 -7.306 10.631 1.00 89.94 289 PHE A N 1
ATOM 2214 C CA . PHE A 1 289 ? -13.938 -7.862 10.310 1.00 89.94 289 PHE A CA 1
ATOM 2215 C C . PHE A 1 289 ? -14.069 -9.306 9.811 1.00 89.94 289 PHE A C 1
ATOM 2217 O O . PHE A 1 289 ? -14.576 -10.179 10.517 1.00 89.94 289 PHE A O 1
ATOM 2224 N N . VAL A 1 290 ? -13.571 -9.571 8.599 1.00 85.19 290 VAL A N 1
ATOM 2225 C CA . VAL A 1 290 ? -13.563 -10.908 7.989 1.00 85.19 290 VAL A CA 1
ATOM 2226 C C . VAL A 1 290 ? -12.131 -11.296 7.625 1.00 85.19 290 VAL A C 1
ATOM 2228 O O . VAL A 1 290 ? -11.610 -10.876 6.593 1.00 85.19 290 VAL A O 1
ATOM 2231 N N . ALA A 1 291 ? -11.508 -12.144 8.448 1.00 85.56 291 ALA A N 1
ATOM 2232 C CA . ALA A 1 291 ? -10.076 -12.462 8.381 1.00 85.56 291 ALA A CA 1
ATOM 2233 C C . ALA A 1 291 ? -9.565 -12.848 6.977 1.00 85.56 291 ALA A C 1
ATOM 2235 O O . ALA A 1 291 ? -8.591 -12.279 6.493 1.00 85.56 291 ALA A O 1
ATOM 2236 N N . HIS A 1 292 ? -10.253 -13.750 6.267 1.00 84.00 292 HIS A N 1
ATOM 2237 C CA . HIS A 1 292 ? -9.817 -14.205 4.935 1.00 84.00 292 HIS A CA 1
ATOM 2238 C C . HIS A 1 292 ? -9.929 -13.130 3.835 1.00 84.00 292 HIS A C 1
ATOM 2240 O O . HIS A 1 292 ? -9.395 -13.314 2.745 1.00 84.00 292 HIS A O 1
ATOM 2246 N N . LYS A 1 293 ? -10.622 -12.011 4.093 1.00 82.62 293 LYS A N 1
ATOM 2247 C CA . LYS A 1 293 ? -10.719 -10.865 3.175 1.00 82.62 293 LYS A CA 1
ATOM 2248 C C . LYS A 1 293 ? -9.688 -9.776 3.475 1.00 82.62 293 LYS A C 1
ATOM 2250 O O . LYS A 1 293 ? -9.644 -8.793 2.735 1.00 82.62 293 LYS A O 1
ATOM 2255 N N . GLN A 1 294 ? -8.851 -9.935 4.503 1.00 87.06 294 GLN A N 1
ATOM 2256 C CA . GLN A 1 294 ? -7.945 -8.879 4.955 1.00 87.06 294 GLN A CA 1
ATOM 2257 C C . GLN A 1 294 ? -7.024 -8.375 3.835 1.00 87.06 294 GLN A C 1
ATOM 2259 O O . GLN A 1 294 ? -7.020 -7.180 3.566 1.00 87.06 294 GLN A O 1
ATOM 2264 N N . GLY A 1 295 ? -6.343 -9.256 3.095 1.00 83.94 295 GLY A N 1
ATOM 2265 C CA . GLY A 1 295 ? -5.454 -8.833 2.000 1.00 83.94 295 GLY A CA 1
ATOM 2266 C C . GLY A 1 295 ? -6.163 -8.071 0.865 1.00 83.94 295 GLY A C 1
ATOM 2267 O O . GLY A 1 295 ? -5.598 -7.156 0.257 1.00 83.94 295 GLY A O 1
ATOM 2268 N N . HIS A 1 296 ? -7.433 -8.394 0.601 1.00 85.50 296 HIS A N 1
ATOM 2269 C CA . HIS A 1 296 ? -8.262 -7.626 -0.330 1.00 85.50 296 HIS A CA 1
ATOM 2270 C C . HIS A 1 296 ? -8.583 -6.241 0.244 1.00 85.50 296 HIS A C 1
ATOM 2272 O O . HIS A 1 296 ? -8.372 -5.231 -0.425 1.00 85.50 296 HIS A O 1
ATOM 2278 N N . LYS A 1 297 ? -9.029 -6.178 1.502 1.00 89.62 297 LYS A N 1
ATOM 2279 C CA . LYS A 1 297 ? -9.406 -4.925 2.166 1.00 89.62 297 LYS A CA 1
ATOM 2280 C C . LYS A 1 297 ? -8.228 -3.980 2.377 1.00 89.62 297 LYS A C 1
ATOM 2282 O O . LYS A 1 297 ? -8.384 -2.779 2.203 1.00 89.62 297 LYS A O 1
ATOM 2287 N N . GLU A 1 298 ? -7.041 -4.506 2.646 1.00 92.19 298 GLU A N 1
ATOM 2288 C CA . GLU A 1 298 ? -5.798 -3.735 2.650 1.00 92.19 298 GLU A CA 1
ATOM 2289 C C . GLU A 1 298 ? -5.548 -3.013 1.320 1.00 92.19 298 GLU A C 1
ATOM 2291 O O . GLU A 1 298 ? -5.069 -1.886 1.318 1.00 92.19 298 GLU A O 1
ATOM 2296 N N . THR A 1 299 ? -5.892 -3.634 0.190 1.00 91.69 299 THR A N 1
ATOM 2297 C CA . THR A 1 299 ? -5.758 -2.992 -1.126 1.00 91.69 299 THR A CA 1
ATOM 2298 C C . THR A 1 299 ? -6.796 -1.885 -1.288 1.00 91.69 299 THR A C 1
ATOM 2300 O O . THR A 1 299 ? -6.442 -0.765 -1.643 1.00 91.69 299 THR A O 1
ATOM 2303 N N . ILE A 1 300 ? -8.065 -2.182 -0.983 1.00 94.12 300 ILE A N 1
ATOM 2304 C CA . ILE A 1 300 ? -9.186 -1.236 -1.118 1.00 94.12 300 ILE A CA 1
ATOM 2305 C C . ILE A 1 300 ? -8.979 0.018 -0.262 1.00 94.12 300 ILE A C 1
ATOM 2307 O O . ILE A 1 300 ? -9.254 1.124 -0.711 1.00 94.12 300 ILE A O 1
ATOM 2311 N N . PHE A 1 301 ? -8.450 -0.143 0.949 1.00 97.38 301 PHE A N 1
ATOM 2312 C CA . PHE A 1 301 ? -8.224 0.948 1.896 1.00 97.38 301 PHE A CA 1
ATOM 2313 C C . PHE A 1 301 ? -6.819 1.566 1.801 1.00 97.38 301 PHE A C 1
ATOM 2315 O O . PHE A 1 301 ? -6.329 2.137 2.775 1.00 97.38 301 PHE A O 1
ATOM 2322 N N . THR A 1 302 ? -6.155 1.443 0.647 1.00 98.44 302 THR A N 1
ATOM 2323 C CA . THR A 1 302 ? -4.880 2.131 0.393 1.00 98.44 302 THR A CA 1
ATOM 2324 C C . THR A 1 302 ? -5.096 3.644 0.376 1.00 98.44 302 THR A C 1
ATOM 2326 O O . THR A 1 302 ? -5.990 4.132 -0.317 1.00 98.44 302 THR A O 1
ATOM 2329 N N . ILE A 1 303 ? -4.249 4.369 1.105 1.00 98.62 303 ILE A N 1
ATOM 2330 C CA . ILE A 1 303 ? -4.199 5.837 1.160 1.00 98.62 303 ILE A CA 1
ATOM 2331 C C . ILE A 1 303 ? -2.827 6.330 0.698 1.00 98.62 303 ILE A C 1
ATOM 2333 O O . ILE A 1 303 ? -1.834 5.621 0.845 1.00 98.62 303 ILE A O 1
ATOM 2337 N N . GLY A 1 304 ? -2.745 7.545 0.163 1.00 98.19 304 GLY A N 1
ATOM 2338 C CA . GLY A 1 304 ? -1.495 8.116 -0.342 1.00 98.19 304 GLY A CA 1
ATOM 2339 C C . GLY A 1 304 ? -1.667 9.550 -0.829 1.00 98.19 304 GLY A C 1
ATOM 2340 O O . GLY A 1 304 ? -2.761 10.105 -0.779 1.00 98.19 304 GLY A O 1
ATOM 2341 N N . ASN A 1 305 ? -0.583 10.155 -1.304 1.00 97.69 305 ASN A N 1
ATOM 2342 C CA . ASN A 1 305 ? -0.568 11.551 -1.763 1.00 97.69 305 ASN A CA 1
ATOM 2343 C C . ASN A 1 305 ? 0.200 11.768 -3.075 1.00 97.69 305 ASN A C 1
ATOM 2345 O O . ASN A 1 305 ? 0.510 12.911 -3.431 1.00 97.69 305 ASN A O 1
ATOM 2349 N N . GLY A 1 306 ? 0.557 10.686 -3.766 1.00 95.50 306 GLY A N 1
ATOM 2350 C CA . GLY A 1 306 ? 1.355 10.750 -4.981 1.00 95.50 306 GLY A CA 1
ATOM 2351 C C . GLY A 1 306 ? 2.869 10.789 -4.781 1.00 95.50 306 GLY A C 1
ATOM 2352 O O . GLY A 1 306 ? 3.591 10.726 -5.770 1.00 95.50 306 GLY A O 1
ATOM 2353 N N . TYR A 1 307 ? 3.369 10.860 -3.545 1.00 97.94 307 TYR A N 1
ATOM 2354 C CA . TYR A 1 307 ? 4.773 10.582 -3.221 1.00 97.94 307 TYR A CA 1
ATOM 2355 C C . TYR A 1 307 ? 4.902 9.179 -2.624 1.00 97.94 307 TYR A C 1
ATOM 2357 O O . TYR A 1 307 ? 5.600 8.334 -3.190 1.00 97.94 307 TYR A O 1
ATOM 2365 N N . PHE A 1 308 ? 4.151 8.905 -1.552 1.00 98.44 308 PHE A N 1
ATOM 2366 C CA . PHE A 1 308 ? 4.034 7.574 -0.964 1.00 98.44 308 PHE A CA 1
ATOM 2367 C C . PHE A 1 308 ? 2.580 7.164 -0.743 1.00 98.44 308 PHE A C 1
ATOM 2369 O O . PHE A 1 308 ? 1.682 8.003 -0.628 1.00 98.44 308 PHE A O 1
ATOM 2376 N N . ALA A 1 309 ? 2.357 5.854 -0.691 1.00 98.44 309 ALA A N 1
ATOM 2377 C CA . ALA A 1 309 ? 1.083 5.265 -0.316 1.00 98.44 309 ALA A CA 1
ATOM 2378 C C . ALA A 1 309 ? 1.297 4.119 0.668 1.00 98.44 309 ALA A C 1
ATOM 2380 O O . ALA A 1 309 ? 2.326 3.442 0.645 1.00 98.44 309 ALA A O 1
ATOM 2381 N N . SER A 1 310 ? 0.305 3.905 1.521 1.00 98.00 310 SER A N 1
ATOM 2382 C CA . SER A 1 310 ? 0.293 2.862 2.533 1.00 98.00 310 SER A CA 1
ATOM 2383 C C . SER A 1 310 ? -1.000 2.066 2.423 1.00 98.00 310 SER A C 1
ATOM 2385 O O . SER A 1 310 ? -2.090 2.637 2.314 1.00 98.00 310 SER A O 1
ATOM 2387 N N . ARG A 1 311 ? -0.877 0.738 2.430 1.00 97.75 311 ARG A N 1
ATOM 2388 C CA . ARG A 1 311 ? -2.024 -0.174 2.397 1.00 97.75 311 ARG A CA 1
ATOM 2389 C C . ARG A 1 311 ? -2.912 0.010 3.621 1.00 97.75 311 ARG A C 1
ATOM 2391 O O . ARG A 1 311 ? -2.490 0.462 4.682 1.00 97.75 311 ARG A O 1
ATOM 2398 N N . GLY A 1 312 ? -4.152 -0.439 3.495 1.00 96.38 312 GLY A N 1
ATOM 2399 C CA . GLY A 1 312 ? -5.177 -0.479 4.532 1.00 96.38 312 GLY A CA 1
ATOM 2400 C C . GLY A 1 312 ? -4.919 -1.428 5.712 1.00 96.38 312 GLY A C 1
ATOM 2401 O O . GLY A 1 312 ? -5.889 -1.831 6.349 1.00 96.38 312 GLY A O 1
ATOM 2402 N N . SER A 1 313 ? -3.675 -1.836 5.989 1.00 96.00 313 SER A N 1
ATOM 2403 C CA . SER A 1 313 ? -3.317 -2.745 7.097 1.00 96.00 313 SER A CA 1
ATOM 2404 C C . SER A 1 313 ? -3.577 -2.113 8.464 1.00 96.00 313 SER A C 1
ATOM 2406 O O . SER A 1 313 ? -3.772 -0.900 8.548 1.00 96.00 313 SER A O 1
ATOM 2408 N N . PHE A 1 314 ? -3.630 -2.914 9.528 1.00 96.56 314 PHE A N 1
ATOM 2409 C CA . PHE A 1 314 ? -3.986 -2.420 10.860 1.00 96.56 314 PHE A CA 1
ATOM 2410 C C . PHE A 1 314 ? -2.774 -1.872 11.613 1.00 96.56 314 PHE A C 1
ATOM 2412 O O . PHE A 1 314 ? -1.652 -2.326 11.417 1.00 96.56 314 PHE A O 1
ATOM 2419 N N . GLU A 1 315 ? -3.008 -0.893 12.482 1.00 97.19 315 GLU A N 1
ATOM 2420 C CA . GLU A 1 315 ? -1.958 -0.236 13.263 1.00 97.19 315 GLU A CA 1
ATOM 2421 C C . GLU A 1 315 ? -1.281 -1.190 14.269 1.00 97.19 315 GLU A C 1
ATOM 2423 O O . GLU A 1 315 ? -0.070 -1.151 14.463 1.00 97.19 315 GLU A O 1
ATOM 2428 N N . GLU A 1 316 ? -2.047 -2.094 14.881 1.00 95.38 316 GLU A N 1
ATOM 2429 C CA . GLU A 1 316 ? -1.574 -3.103 15.845 1.00 95.38 316 GLU A CA 1
ATOM 2430 C C . GLU A 1 316 ? -0.950 -4.353 15.207 1.00 95.38 316 GLU A C 1
ATOM 2432 O O . GLU A 1 316 ? -0.332 -5.177 15.901 1.00 95.38 316 GLU A O 1
ATOM 2437 N N . GLY A 1 317 ? -1.142 -4.484 13.895 1.00 93.38 317 GLY A N 1
ATOM 2438 C CA . GLY A 1 317 ? -0.807 -5.633 13.073 1.00 93.38 317 GLY A CA 1
ATOM 2439 C C . GLY A 1 317 ? -1.739 -6.846 13.215 1.00 93.38 317 GLY A C 1
ATOM 2440 O O . GLY A 1 317 ? -2.456 -7.024 14.202 1.00 93.38 317 GLY A O 1
ATOM 2441 N N . TYR A 1 318 ? -1.722 -7.728 12.218 1.00 91.94 318 TYR A N 1
ATOM 2442 C CA . TYR A 1 318 ? -2.540 -8.943 12.154 1.00 91.94 318 TYR A CA 1
ATOM 2443 C C . TYR A 1 318 ? -1.797 -10.110 11.477 1.00 91.94 318 TYR A C 1
ATOM 2445 O O . TYR A 1 318 ? -1.038 -9.889 10.532 1.00 91.94 318 TYR A O 1
ATOM 2453 N N . PRO A 1 319 ? -1.987 -11.375 11.911 1.00 85.38 319 PRO A N 1
ATOM 2454 C CA . PRO A 1 319 ? -1.348 -12.514 11.253 1.00 85.38 319 PRO A CA 1
ATOM 2455 C C . PRO A 1 319 ? -1.678 -12.606 9.758 1.00 85.38 319 PRO A C 1
ATOM 2457 O O . PRO A 1 319 ? -2.844 -12.610 9.367 1.00 85.38 319 PRO A O 1
ATOM 2460 N N . GLY A 1 320 ? -0.644 -12.726 8.924 1.00 79.88 320 GLY A N 1
ATOM 2461 C CA . GLY A 1 320 ? -0.794 -12.820 7.468 1.00 79.88 320 GLY A CA 1
ATOM 2462 C C . GLY A 1 320 ? -1.143 -11.499 6.775 1.00 79.88 320 GLY A C 1
ATOM 2463 O O . GLY A 1 320 ? -1.439 -11.507 5.582 1.00 79.88 320 GLY A O 1
ATOM 2464 N N . GLU A 1 321 ? -1.117 -10.374 7.492 1.00 84.25 321 GLU A N 1
ATOM 2465 C CA . GLU A 1 321 ? -1.262 -9.057 6.878 1.00 84.25 321 GLU A CA 1
ATOM 2466 C C . GLU A 1 321 ? -0.083 -8.721 5.957 1.00 84.25 321 GLU A C 1
ATOM 2468 O O . GLU A 1 321 ? 1.029 -9.231 6.109 1.00 84.25 321 GLU A O 1
ATOM 2473 N N . SER A 1 322 ? -0.314 -7.809 5.017 1.00 86.50 322 SER A N 1
ATOM 2474 C CA . SER A 1 322 ? 0.732 -7.238 4.167 1.00 86.50 322 SER A CA 1
ATOM 2475 C C . SER A 1 322 ? 0.806 -5.730 4.378 1.00 86.50 322 SER A C 1
ATOM 2477 O O . SER A 1 322 ? 0.308 -4.952 3.559 1.00 86.50 322 SER A O 1
ATOM 2479 N N . ALA A 1 323 ? 1.440 -5.324 5.484 1.00 92.56 323 ALA A N 1
ATOM 2480 C CA . ALA A 1 323 ? 1.720 -3.927 5.813 1.00 92.56 323 ALA A CA 1
ATOM 2481 C C . ALA A 1 323 ? 2.787 -3.350 4.865 1.00 92.56 323 ALA A C 1
ATOM 2483 O O . ALA A 1 323 ? 3.981 -3.318 5.172 1.00 92.56 323 ALA A O 1
ATOM 2484 N N . LEU A 1 324 ? 2.343 -2.937 3.674 1.00 96.56 324 LEU A N 1
ATOM 2485 C CA . LEU A 1 324 ? 3.200 -2.351 2.648 1.00 96.56 324 LEU A CA 1
ATOM 2486 C C . LEU A 1 324 ? 2.991 -0.842 2.572 1.00 96.56 324 LEU A C 1
ATOM 2488 O O . LEU A 1 324 ? 1.860 -0.357 2.488 1.00 96.56 324 LEU A O 1
ATOM 2492 N N . THR A 1 325 ? 4.104 -0.124 2.550 1.00 98.44 325 THR A N 1
ATOM 2493 C CA . THR A 1 325 ? 4.182 1.301 2.252 1.00 98.44 325 THR A CA 1
ATOM 2494 C C . THR A 1 325 ? 5.233 1.489 1.170 1.00 98.44 325 THR A C 1
ATOM 2496 O O . THR A 1 325 ? 6.356 1.024 1.319 1.00 98.44 325 THR A O 1
ATOM 2499 N N . PHE A 1 326 ? 4.894 2.159 0.075 1.00 98.50 326 PHE A N 1
ATOM 2500 C CA . PHE A 1 326 ? 5.824 2.391 -1.030 1.00 98.50 326 PHE A CA 1
ATOM 2501 C C . PHE A 1 326 ? 5.917 3.878 -1.338 1.00 98.50 326 PHE A C 1
ATOM 2503 O O . PHE A 1 326 ? 4.902 4.570 -1.308 1.00 98.50 326 PHE A O 1
ATOM 2510 N N . ALA A 1 327 ? 7.114 4.344 -1.694 1.00 98.06 327 ALA A N 1
ATOM 2511 C CA . ALA A 1 327 ? 7.322 5.650 -2.311 1.00 98.06 327 ALA A CA 1
ATOM 2512 C C . ALA A 1 327 ? 7.758 5.488 -3.766 1.00 98.06 327 ALA A C 1
ATOM 2514 O O . ALA A 1 327 ? 8.507 4.571 -4.120 1.00 98.06 327 ALA A O 1
ATOM 2515 N N . HIS A 1 328 ? 7.302 6.403 -4.616 1.00 96.94 328 HIS A N 1
ATOM 2516 C CA . HIS A 1 328 ? 7.644 6.397 -6.031 1.00 96.94 328 HIS A CA 1
ATOM 2517 C C . HIS A 1 328 ? 9.151 6.435 -6.258 1.00 96.94 328 HIS A C 1
ATOM 2519 O O . HIS A 1 328 ? 9.857 7.277 -5.712 1.00 96.94 328 HIS A O 1
ATOM 2525 N N . GLY A 1 329 ? 9.640 5.553 -7.132 1.00 94.94 329 GLY A N 1
ATOM 2526 C CA . GLY A 1 329 ? 11.032 5.516 -7.584 1.00 94.94 329 GLY A CA 1
ATOM 2527 C C . GLY A 1 329 ? 12.056 5.023 -6.552 1.00 94.94 329 GLY A C 1
ATOM 2528 O O . GLY A 1 329 ? 13.253 5.055 -6.838 1.00 94.94 329 GLY A O 1
ATOM 2529 N N . VAL A 1 330 ? 11.620 4.539 -5.386 1.00 97.38 330 VAL A N 1
ATOM 2530 C CA . VAL A 1 330 ? 12.487 3.855 -4.413 1.00 97.38 330 VAL A CA 1
ATOM 2531 C C . VAL A 1 330 ? 12.601 2.380 -4.799 1.00 97.38 330 VAL A C 1
ATOM 2533 O O . VAL A 1 330 ? 12.019 1.496 -4.175 1.00 97.38 330 VAL A O 1
ATOM 2536 N N . TYR A 1 331 ? 13.309 2.126 -5.898 1.00 94.00 331 TYR A N 1
ATOM 2537 C CA . TYR A 1 331 ? 13.574 0.776 -6.392 1.00 94.00 331 TYR A CA 1
ATOM 2538 C C . TYR A 1 331 ? 14.842 0.198 -5.777 1.00 94.00 331 TYR A C 1
ATOM 2540 O O . TYR A 1 331 ? 15.818 0.915 -5.550 1.00 94.00 331 TYR A O 1
ATOM 2548 N N . ASN A 1 332 ? 14.854 -1.116 -5.596 1.00 91.62 332 ASN A N 1
ATOM 2549 C CA . ASN A 1 332 ? 16.053 -1.887 -5.305 1.00 91.62 332 ASN A CA 1
ATOM 2550 C C . ASN A 1 332 ? 16.069 -3.156 -6.160 1.00 91.62 332 ASN A C 1
ATOM 2552 O O . ASN A 1 332 ? 15.028 -3.597 -6.649 1.00 91.62 332 ASN A O 1
ATOM 2556 N N . ASP A 1 333 ? 17.251 -3.741 -6.322 1.00 75.81 333 ASP A N 1
ATOM 2557 C CA . ASP A 1 333 ? 17.404 -4.989 -7.056 1.00 75.81 333 ASP A CA 1
ATOM 2558 C C . ASP A 1 333 ? 16.573 -6.110 -6.420 1.00 75.81 333 ASP A C 1
ATOM 2560 O O . ASP A 1 333 ? 16.482 -6.225 -5.190 1.00 75.81 333 ASP A O 1
ATOM 2564 N N . ALA A 1 334 ? 15.986 -6.924 -7.293 1.00 65.19 334 ALA A N 1
ATOM 2565 C CA . ALA A 1 334 ? 15.246 -8.130 -6.964 1.00 65.19 334 ALA A CA 1
ATOM 2566 C C . ALA A 1 334 ? 15.751 -9.254 -7.884 1.00 65.19 334 ALA A C 1
ATOM 2568 O O . ALA A 1 334 ? 15.609 -9.117 -9.103 1.00 65.19 334 ALA A O 1
ATOM 2569 N N . PRO A 1 335 ? 16.310 -10.359 -7.349 1.00 46.56 335 PRO A N 1
ATOM 2570 C CA . PRO A 1 335 ? 16.980 -11.401 -8.141 1.00 46.56 335 PRO A CA 1
ATOM 2571 C C . PRO A 1 335 ? 16.165 -11.961 -9.317 1.00 46.56 335 PRO A C 1
ATOM 2573 O O . PRO A 1 335 ? 16.737 -12.380 -10.317 1.00 46.56 335 PRO A O 1
ATOM 2576 N N . VAL A 1 336 ? 14.832 -11.928 -9.226 1.00 47.38 336 VAL A N 1
ATOM 2577 C CA . VAL A 1 336 ? 13.922 -12.459 -10.255 1.00 47.38 336 VAL A CA 1
ATOM 2578 C C . VAL A 1 336 ? 13.330 -11.375 -11.162 1.00 47.38 336 VAL A C 1
ATOM 2580 O O . VAL A 1 336 ? 13.096 -11.612 -12.344 1.00 47.38 336 VAL A O 1
ATOM 2583 N N . PHE A 1 337 ? 13.068 -10.181 -10.627 1.00 49.78 337 PHE A N 1
ATOM 2584 C CA . PHE A 1 337 ? 12.322 -9.125 -11.330 1.00 49.78 337 PHE A CA 1
ATOM 2585 C C . PHE A 1 337 ? 13.214 -7.994 -11.841 1.00 49.78 337 PHE A C 1
ATOM 2587 O O . PHE A 1 337 ? 12.703 -6.983 -12.323 1.00 49.78 337 PHE A O 1
ATOM 2594 N N . PHE A 1 338 ? 14.535 -8.169 -11.738 1.00 62.44 338 PHE A N 1
ATOM 2595 C CA . PHE A 1 338 ? 15.577 -7.153 -11.888 1.00 62.44 338 PHE A CA 1
ATOM 2596 C C . PHE A 1 338 ? 15.485 -6.070 -10.817 1.00 62.44 338 PHE A C 1
ATOM 2598 O O . PHE A 1 338 ? 16.426 -5.887 -10.056 1.00 62.44 338 PHE A O 1
ATOM 2605 N N . THR A 1 339 ? 14.345 -5.392 -10.713 1.00 80.00 339 THR A N 1
ATOM 2606 C CA . THR A 1 339 ? 14.076 -4.365 -9.709 1.00 80.00 339 THR A CA 1
ATOM 2607 C C . THR A 1 339 ? 12.645 -4.459 -9.197 1.00 80.00 339 THR A C 1
ATOM 2609 O O . THR A 1 339 ? 11.736 -4.865 -9.919 1.00 80.00 339 THR A O 1
ATOM 2612 N N . GLU A 1 340 ? 12.414 -4.030 -7.963 1.00 86.81 340 GLU A N 1
ATOM 2613 C CA . GLU A 1 340 ? 11.074 -3.791 -7.425 1.00 86.81 340 GLU A CA 1
ATOM 2614 C C . GLU A 1 340 ? 11.077 -2.592 -6.474 1.00 86.81 340 GLU A C 1
ATOM 2616 O O . GLU A 1 340 ? 12.137 -2.178 -5.994 1.00 86.81 340 GLU A O 1
ATOM 2621 N N . LEU A 1 341 ? 9.905 -2.001 -6.230 1.00 95.44 341 LEU A N 1
ATOM 2622 C CA . LEU A 1 341 ? 9.764 -0.975 -5.196 1.00 95.44 341 LEU A CA 1
ATOM 2623 C C . LEU A 1 341 ? 10.057 -1.575 -3.822 1.00 95.44 341 LEU A C 1
ATOM 2625 O O . LEU A 1 341 ? 9.437 -2.561 -3.435 1.00 95.44 341 LEU A O 1
ATOM 2629 N N . ALA A 1 342 ? 10.956 -0.958 -3.063 1.00 96.69 342 ALA A N 1
ATOM 2630 C CA . ALA A 1 342 ? 11.270 -1.399 -1.713 1.00 96.69 342 ALA A CA 1
ATOM 2631 C C . ALA A 1 342 ? 10.159 -0.971 -0.741 1.00 96.69 342 ALA A C 1
ATOM 2633 O O . ALA A 1 342 ? 9.839 0.217 -0.658 1.00 96.69 342 ALA A O 1
ATOM 2634 N N . ASN A 1 343 ? 9.588 -1.915 0.018 1.00 97.81 343 ASN A N 1
ATOM 2635 C CA . ASN A 1 343 ? 8.663 -1.590 1.106 1.00 97.81 343 ASN A CA 1
ATOM 2636 C C . ASN A 1 343 ? 9.383 -0.712 2.141 1.00 97.81 343 ASN A C 1
ATOM 2638 O O . ASN A 1 343 ? 10.453 -1.086 2.616 1.00 97.81 343 ASN A O 1
ATOM 2642 N N . LEU A 1 344 ? 8.835 0.459 2.455 1.00 98.50 344 LEU A N 1
ATOM 2643 C CA . LEU A 1 344 ? 9.399 1.415 3.406 1.00 98.50 344 LEU A CA 1
ATOM 2644 C C . LEU A 1 344 ? 9.229 0.917 4.854 1.00 98.50 344 LEU A C 1
ATOM 2646 O O . LEU A 1 344 ? 8.297 0.154 5.121 1.00 98.50 344 LEU A O 1
ATOM 2650 N N . PRO A 1 345 ? 10.077 1.364 5.806 1.00 98.06 345 PRO A N 1
ATOM 2651 C CA . PRO A 1 345 ? 9.905 1.077 7.230 1.00 98.06 345 PRO A CA 1
ATOM 2652 C C . PRO A 1 345 ? 8.465 1.317 7.683 1.00 98.06 345 PRO A C 1
ATOM 2654 O O . PRO A 1 345 ? 7.916 2.381 7.419 1.00 98.06 345 PRO A O 1
ATOM 2657 N N . ASN A 1 346 ? 7.835 0.355 8.353 1.00 97.75 346 ASN A N 1
ATOM 2658 C CA . ASN A 1 346 ? 6.410 0.417 8.665 1.00 97.75 346 ASN A CA 1
ATOM 2659 C C . ASN A 1 346 ? 6.117 1.498 9.720 1.00 97.75 346 ASN A C 1
ATOM 2661 O O . ASN A 1 346 ? 6.503 1.369 10.885 1.00 97.75 346 ASN A O 1
ATOM 2665 N N . TRP A 1 347 ? 5.393 2.538 9.305 1.00 97.56 347 TRP A N 1
ATOM 2666 C CA . TRP A 1 347 ? 4.955 3.648 10.153 1.00 97.56 347 TRP A CA 1
ATOM 2667 C C . TRP A 1 347 ? 3.631 3.402 10.878 1.00 97.56 347 TRP A C 1
ATOM 2669 O O . TRP A 1 347 ? 3.281 4.178 11.765 1.00 97.56 347 TRP A O 1
ATOM 2679 N N . LEU A 1 348 ? 2.889 2.348 10.532 1.00 97.62 348 LEU A N 1
ATOM 2680 C CA . LEU A 1 348 ? 1.594 2.049 11.147 1.00 97.62 348 LEU A CA 1
ATOM 2681 C C . LEU A 1 348 ? 1.733 1.451 12.551 1.00 97.62 348 LEU A C 1
ATOM 2683 O O . LEU A 1 348 ? 0.772 1.486 13.306 1.00 97.62 348 LEU A O 1
ATOM 2687 N N . ASP A 1 349 ? 2.920 0.954 12.913 1.00 96.25 349 ASP A N 1
ATOM 2688 C CA . ASP A 1 349 ? 3.156 0.186 14.139 1.00 96.25 349 ASP A CA 1
ATOM 2689 C C . ASP A 1 349 ? 2.764 0.954 15.418 1.00 96.25 349 ASP A C 1
ATOM 2691 O O . ASP A 1 349 ? 3.415 1.937 15.810 1.00 96.25 349 ASP A O 1
ATOM 2695 N N . LEU A 1 350 ? 1.683 0.484 16.047 1.00 97.12 350 LEU A N 1
ATOM 2696 C CA . LEU A 1 350 ? 1.177 0.876 17.359 1.00 97.12 350 LEU A CA 1
ATOM 2697 C C . LEU A 1 350 ? 0.982 -0.379 18.220 1.00 97.12 350 LEU A C 1
ATOM 2699 O O . LEU A 1 350 ? 0.016 -1.128 18.068 1.00 97.12 350 LEU A O 1
ATOM 2703 N N . GLN A 1 351 ? 1.868 -0.598 19.187 1.00 95.69 351 GLN A N 1
ATOM 2704 C CA . GLN A 1 351 ? 1.734 -1.701 20.137 1.00 95.69 351 GLN A CA 1
ATOM 2705 C C . GLN A 1 351 ? 0.884 -1.248 21.321 1.00 95.69 351 GLN A C 1
ATOM 2707 O O . GLN A 1 351 ? 1.319 -0.439 22.139 1.00 95.69 351 GLN A O 1
ATOM 2712 N N . ILE A 1 352 ? -0.336 -1.772 21.403 1.00 97.00 352 ILE A N 1
ATOM 2713 C CA . ILE A 1 352 ? -1.324 -1.370 22.404 1.00 97.00 352 ILE A CA 1
ATOM 2714 C C . ILE A 1 352 ? -1.454 -2.480 23.449 1.00 97.00 352 ILE A C 1
ATOM 2716 O O . ILE A 1 352 ? -1.703 -3.640 23.109 1.00 97.00 352 ILE A O 1
ATOM 2720 N N . THR A 1 353 ? -1.306 -2.131 24.726 1.00 97.06 353 THR A N 1
ATOM 2721 C CA . THR A 1 353 ? -1.531 -3.053 25.846 1.00 97.06 353 THR A CA 1
ATOM 2722 C C . THR A 1 353 ? -2.501 -2.465 26.865 1.00 97.06 353 THR A C 1
ATOM 2724 O O . THR A 1 353 ? -2.413 -1.290 27.213 1.00 97.06 353 THR A O 1
ATOM 2727 N N . ILE A 1 354 ? -3.428 -3.296 27.342 1.00 96.62 354 ILE A N 1
ATOM 2728 C CA . ILE A 1 354 ? -4.435 -2.977 28.355 1.00 96.62 354 ILE A CA 1
ATOM 2729 C C . ILE A 1 354 ? -4.155 -3.883 29.551 1.00 96.62 354 ILE A C 1
ATOM 2731 O O . ILE A 1 354 ? -4.224 -5.101 29.426 1.00 96.62 354 ILE A O 1
ATOM 2735 N N . ASN A 1 355 ? -3.793 -3.319 30.705 1.00 94.75 355 ASN A N 1
ATOM 2736 C CA . ASN A 1 355 ? -3.342 -4.081 31.879 1.00 94.75 355 ASN A CA 1
ATOM 2737 C C . ASN A 1 355 ? -2.236 -5.104 31.537 1.00 94.75 355 ASN A C 1
ATOM 2739 O O . ASN A 1 355 ? -2.206 -6.203 32.086 1.00 94.75 355 ASN A O 1
ATOM 2743 N N . ARG A 1 356 ? -1.317 -4.731 30.630 1.00 92.44 356 ARG A N 1
ATOM 2744 C CA . ARG A 1 356 ? -0.245 -5.581 30.063 1.00 92.44 356 ARG A CA 1
ATOM 2745 C C . ARG A 1 356 ? -0.712 -6.701 29.119 1.00 92.44 356 ARG A C 1
ATOM 2747 O O . ARG A 1 356 ? 0.127 -7.431 28.599 1.00 92.44 356 ARG A O 1
ATOM 2754 N N . GLU A 1 357 ? -2.007 -6.822 28.838 1.00 94.94 357 GLU A N 1
ATOM 2755 C CA . GLU A 1 357 ? -2.530 -7.707 27.793 1.00 94.94 357 GLU A CA 1
ATOM 2756 C C . GLU A 1 357 ? -2.499 -6.982 26.443 1.00 94.94 357 GLU A C 1
ATOM 2758 O O . GLU A 1 357 ? -3.047 -5.889 26.306 1.00 94.94 357 GLU A O 1
ATOM 2763 N N . ARG A 1 358 ? -1.856 -7.567 25.427 1.00 95.31 358 ARG A N 1
ATOM 2764 C CA . ARG A 1 358 ? -1.769 -6.953 24.094 1.00 95.31 358 ARG A CA 1
ATOM 2765 C C . ARG A 1 358 ? -3.124 -6.993 23.386 1.00 95.31 358 ARG A C 1
ATOM 2767 O O . ARG A 1 358 ? -3.695 -8.072 23.220 1.00 95.31 358 ARG A O 1
ATOM 2774 N N . PHE A 1 359 ? -3.592 -5.838 22.917 1.00 96.50 359 PHE A N 1
ATOM 2775 C CA . PHE A 1 359 ? -4.730 -5.756 22.006 1.00 96.50 359 PHE A CA 1
ATOM 2776 C C . PHE A 1 359 ? -4.346 -6.370 20.660 1.00 96.50 359 PHE A C 1
ATOM 2778 O O . PHE A 1 359 ? -3.386 -5.918 20.036 1.00 96.50 359 PHE A O 1
ATOM 2785 N N . ARG A 1 360 ? -5.092 -7.392 20.227 1.00 93.69 360 ARG A N 1
ATOM 2786 C CA . ARG A 1 360 ? -5.028 -7.970 18.877 1.00 93.69 360 ARG A CA 1
ATOM 2787 C C . ARG A 1 360 ? -6.423 -8.411 18.442 1.00 93.69 360 ARG A C 1
ATOM 2789 O O . ARG A 1 360 ? -7.242 -8.753 19.285 1.00 93.69 360 ARG A O 1
ATOM 2796 N N . LEU A 1 361 ? -6.697 -8.456 17.139 1.00 92.56 361 LEU A N 1
ATOM 2797 C CA . LEU A 1 361 ? -8.000 -8.917 16.627 1.00 92.56 361 LEU A CA 1
ATOM 2798 C C . LEU A 1 361 ? -8.174 -10.445 16.654 1.00 92.56 361 LEU A C 1
ATOM 2800 O O . LEU A 1 361 ? -9.294 -10.935 16.547 1.00 92.56 361 LEU A O 1
ATOM 2804 N N . ASP A 1 362 ? -7.086 -11.200 16.794 1.00 90.38 362 ASP A N 1
ATOM 2805 C CA . ASP A 1 362 ? -7.073 -12.662 16.931 1.00 90.38 362 ASP A CA 1
ATOM 2806 C C . ASP A 1 362 ? -6.966 -13.131 18.397 1.00 90.38 362 ASP A C 1
ATOM 2808 O O . ASP A 1 362 ? -6.821 -14.324 18.660 1.00 90.38 362 ASP A O 1
ATOM 2812 N N . SER A 1 363 ? -7.040 -12.203 19.358 1.00 90.62 363 SER A N 1
ATOM 2813 C CA . SER A 1 363 ? -7.021 -12.472 20.799 1.00 90.62 363 SER A CA 1
ATOM 2814 C C . SER A 1 363 ? -8.041 -11.590 21.524 1.00 90.62 363 SER A C 1
ATOM 2816 O O . SER A 1 363 ? -8.212 -10.423 21.190 1.00 90.62 363 SER A O 1
ATOM 2818 N N . GLY A 1 364 ? -8.725 -12.113 22.540 1.00 92.38 364 GLY A N 1
ATOM 2819 C CA . GLY A 1 364 ? -9.853 -11.414 23.168 1.00 92.38 364 GLY A CA 1
ATOM 2820 C C . GLY A 1 364 ? -11.131 -11.489 22.325 1.00 92.38 364 GLY A C 1
ATOM 2821 O O . GLY A 1 364 ? -11.282 -12.375 21.482 1.00 92.38 364 GLY A O 1
ATOM 2822 N N . LYS A 1 365 ? -12.088 -10.592 22.581 1.00 95.81 365 LYS A N 1
ATOM 2823 C CA . LYS A 1 365 ? -13.410 -10.603 21.940 1.00 95.81 365 LYS A CA 1
ATOM 2824 C C . LYS A 1 365 ? -13.725 -9.251 21.305 1.00 95.81 365 LYS A C 1
ATOM 2826 O O . LYS A 1 365 ? -13.849 -8.240 21.990 1.00 95.81 365 LYS A O 1
ATOM 2831 N N . LEU A 1 366 ? -13.908 -9.256 19.988 1.00 96.38 366 LEU A N 1
ATOM 2832 C CA . LEU A 1 366 ? -14.383 -8.107 19.222 1.00 96.38 366 LEU A CA 1
ATOM 2833 C C . LEU A 1 366 ? -15.904 -7.977 19.403 1.00 96.38 366 LEU A C 1
ATOM 2835 O O . LEU A 1 366 ? -16.649 -8.884 19.036 1.00 96.38 366 LEU A O 1
ATOM 2839 N N . LEU A 1 367 ? -16.358 -6.885 20.021 1.00 95.69 367 LEU A N 1
ATOM 2840 C CA . LEU A 1 367 ? -17.774 -6.628 20.310 1.00 95.69 367 LEU A CA 1
ATOM 2841 C C . LEU A 1 367 ? -18.448 -5.799 19.213 1.00 95.69 367 LEU A C 1
ATOM 2843 O O . LEU A 1 367 ? -19.614 -6.024 18.910 1.00 95.69 367 LEU A O 1
ATOM 2847 N N . SER A 1 368 ? -17.720 -4.857 18.617 1.00 95.06 368 SER A N 1
ATOM 2848 C CA . SER A 1 368 ? -18.133 -4.118 17.423 1.00 95.06 368 SER A CA 1
ATOM 2849 C C . SER A 1 368 ? -16.902 -3.730 16.613 1.00 95.06 368 SER A C 1
ATOM 2851 O O . SER A 1 368 ? -15.798 -3.632 17.155 1.00 95.06 368 SER A O 1
ATOM 2853 N N . PHE A 1 369 ? -17.081 -3.534 15.311 1.00 95.38 369 PHE A N 1
ATOM 2854 C CA . PHE A 1 369 ? -16.013 -3.154 14.399 1.00 95.38 369 PHE A CA 1
ATOM 2855 C C . PHE A 1 369 ? -16.582 -2.343 13.250 1.00 95.38 369 PHE A C 1
ATOM 2857 O O . PHE A 1 369 ? -17.634 -2.671 12.719 1.00 95.38 369 PHE A O 1
ATOM 2864 N N . ARG A 1 370 ? -15.851 -1.326 12.824 1.00 94.62 370 ARG A N 1
ATOM 2865 C CA . ARG A 1 370 ? -16.123 -0.589 11.604 1.00 94.62 370 ARG A CA 1
ATOM 2866 C C . ARG A 1 370 ? -14.822 -0.026 11.064 1.00 94.62 370 ARG A C 1
ATOM 2868 O O . ARG A 1 370 ? -14.053 0.573 11.808 1.00 94.62 370 ARG A O 1
ATOM 2875 N N . ARG A 1 371 ? -14.588 -0.159 9.766 1.00 96.00 371 ARG A N 1
ATOM 2876 C CA . ARG A 1 371 ? -13.518 0.524 9.034 1.00 96.00 371 ARG A CA 1
ATOM 2877 C C . ARG A 1 371 ? -14.129 1.212 7.828 1.00 96.00 371 ARG A C 1
ATOM 2879 O O . ARG A 1 371 ? -14.953 0.613 7.142 1.00 96.00 371 ARG A O 1
ATOM 2886 N N . TRP A 1 372 ? -13.760 2.457 7.570 1.00 96.62 372 TRP A N 1
ATOM 2887 C CA . TRP A 1 372 ? -14.245 3.158 6.392 1.00 96.62 372 TRP A CA 1
ATOM 2888 C C . TRP A 1 372 ? -13.250 4.195 5.902 1.00 96.62 372 TRP A C 1
ATOM 2890 O O . TRP A 1 372 ? -12.559 4.830 6.691 1.00 96.62 372 TRP A O 1
ATOM 2900 N N . LEU A 1 373 ? -13.188 4.356 4.588 1.00 97.88 373 LEU A N 1
ATOM 2901 C CA . LEU A 1 373 ? -12.439 5.411 3.927 1.00 97.88 373 LEU A CA 1
ATOM 2902 C C . LEU A 1 373 ? -13.433 6.463 3.460 1.00 97.88 373 LEU A C 1
ATOM 2904 O O . LEU A 1 373 ? -14.354 6.142 2.704 1.00 97.88 373 LEU A O 1
ATOM 2908 N N . ASN A 1 374 ? -13.239 7.696 3.916 1.00 96.81 374 ASN A N 1
ATOM 2909 C CA . ASN A 1 374 ? -13.961 8.836 3.388 1.00 96.81 374 ASN A CA 1
ATOM 2910 C C . ASN A 1 374 ? -13.212 9.365 2.162 1.00 96.81 374 ASN A C 1
ATOM 2912 O O . ASN A 1 374 ? -12.095 9.865 2.255 1.00 96.81 374 ASN A O 1
ATOM 2916 N N . LEU A 1 375 ? -13.815 9.214 0.987 1.00 97.56 375 LEU A N 1
ATOM 2917 C CA . LEU A 1 375 ? -13.211 9.628 -0.275 1.00 97.56 375 LEU A CA 1
ATOM 2918 C C . LEU A 1 375 ? -13.187 11.156 -0.420 1.00 97.56 375 LEU A C 1
ATOM 2920 O O . LEU A 1 375 ? -12.324 11.676 -1.122 1.00 97.56 375 LEU A O 1
ATOM 2924 N N . ALA A 1 376 ? -14.095 11.874 0.252 1.00 95.38 376 ALA A N 1
ATOM 2925 C CA . ALA A 1 376 ? -14.215 13.329 0.145 1.00 95.38 376 ALA A CA 1
ATOM 2926 C C . ALA A 1 376 ? -13.033 14.071 0.784 1.00 95.38 376 ALA A C 1
ATOM 2928 O O . ALA A 1 376 ? -12.666 15.153 0.326 1.00 95.38 376 ALA A O 1
ATOM 2929 N N . ASP A 1 377 ? -12.443 13.499 1.834 1.00 95.00 377 ASP A N 1
ATOM 2930 C CA . ASP A 1 377 ? -11.297 14.066 2.549 1.00 95.00 377 ASP A CA 1
ATOM 2931 C C . ASP A 1 377 ? -10.059 13.164 2.540 1.00 95.00 377 ASP A C 1
ATOM 2933 O O . ASP A 1 377 ? -9.012 13.616 2.976 1.00 95.00 377 ASP A O 1
ATOM 2937 N N . GLY A 1 378 ? -10.153 11.929 2.037 1.00 97.06 378 GLY A N 1
ATOM 2938 C CA . GLY A 1 378 ? -9.047 10.981 1.937 1.00 97.06 378 GLY A CA 1
ATOM 2939 C C . GLY A 1 378 ? -8.583 10.372 3.258 1.00 97.06 378 GLY A C 1
ATOM 2940 O O . GLY A 1 378 ? -7.465 9.849 3.327 1.00 97.06 378 GLY A O 1
ATOM 2941 N N . ILE A 1 379 ? -9.425 10.410 4.292 1.00 98.50 379 ILE A N 1
ATOM 2942 C CA . ILE A 1 379 ? -9.097 9.917 5.628 1.00 98.50 379 ILE A CA 1
ATOM 2943 C C . ILE A 1 379 ? -9.643 8.496 5.826 1.00 98.50 379 ILE A C 1
ATOM 2945 O O . ILE A 1 379 ? -10.825 8.208 5.611 1.00 98.50 379 ILE A O 1
ATOM 2949 N N . LEU A 1 380 ? -8.770 7.582 6.262 1.00 98.62 380 LEU A N 1
ATOM 2950 C CA . LEU A 1 380 ? -9.157 6.235 6.674 1.00 98.62 380 LEU A CA 1
ATOM 2951 C C . LEU A 1 380 ? -9.463 6.221 8.169 1.00 98.62 380 LEU A C 1
ATOM 2953 O O . LEU A 1 380 ? -8.633 6.599 8.996 1.00 98.62 380 LEU A O 1
ATOM 2957 N N . HIS A 1 381 ? -10.631 5.703 8.511 1.00 98.06 381 HIS A N 1
ATOM 2958 C CA . HIS A 1 381 ? -11.106 5.571 9.874 1.00 98.06 381 HIS A CA 1
ATOM 2959 C C . HIS A 1 381 ? -11.299 4.109 10.254 1.00 98.06 381 HIS A C 1
ATOM 2961 O O . HIS A 1 381 ? -11.694 3.268 9.438 1.00 98.06 381 HIS A O 1
ATOM 2967 N N . ARG A 1 382 ? -11.090 3.811 11.534 1.00 97.81 382 ARG A N 1
ATOM 2968 C CA . ARG A 1 382 ? -11.449 2.529 12.131 1.00 97.81 382 ARG A CA 1
ATOM 2969 C C . ARG A 1 382 ? -11.937 2.739 13.555 1.00 97.81 382 ARG A C 1
ATOM 2971 O O . ARG A 1 382 ? -11.318 3.460 14.322 1.00 97.81 382 ARG A O 1
ATOM 2978 N N . GLN A 1 383 ? -13.040 2.103 13.909 1.00 97.00 383 GLN A N 1
ATOM 2979 C CA . GLN A 1 383 ? -13.603 2.103 15.252 1.00 97.00 383 GLN A CA 1
ATOM 2980 C C . GLN A 1 383 ? -13.932 0.677 15.653 1.00 97.00 383 GLN A C 1
ATOM 2982 O O . GLN A 1 383 ? -14.430 -0.105 14.845 1.00 97.00 383 GLN A O 1
ATOM 2987 N N . LEU A 1 384 ? -13.653 0.325 16.898 1.00 97.44 384 LEU A N 1
ATOM 2988 C CA . LEU A 1 384 ? -13.972 -0.993 17.417 1.00 97.44 384 LEU A CA 1
ATOM 2989 C C . LEU A 1 384 ? -14.126 -0.971 18.931 1.00 97.44 384 LEU A C 1
ATOM 2991 O O . LEU A 1 384 ? -13.434 -0.232 19.628 1.00 97.44 384 LEU A O 1
A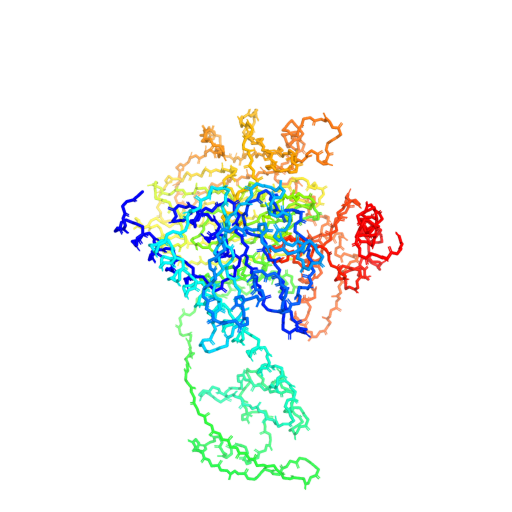TOM 2995 N N . ARG A 1 385 ? -15.004 -1.837 19.432 1.00 98.12 385 ARG A N 1
ATOM 2996 C CA . ARG A 1 385 ? -15.105 -2.157 20.854 1.00 98.12 385 ARG A CA 1
ATOM 2997 C C . ARG A 1 385 ? -14.493 -3.523 21.082 1.00 98.12 385 ARG A C 1
ATOM 2999 O O . ARG A 1 385 ? -14.956 -4.513 20.513 1.00 98.12 385 ARG A O 1
ATOM 3006 N N . TRP A 1 386 ? -13.475 -3.589 21.925 1.00 97.94 386 TRP A N 1
ATOM 3007 C CA . TRP A 1 386 ? -12.755 -4.824 22.210 1.00 97.94 386 TRP A CA 1
ATOM 3008 C C . TRP A 1 386 ? -12.800 -5.148 23.697 1.00 97.94 386 TRP A C 1
ATOM 3010 O O . TRP A 1 386 ? -12.635 -4.274 24.546 1.00 97.94 386 TRP A O 1
ATOM 3020 N N . GLN A 1 387 ? -13.034 -6.420 24.002 1.00 97.75 387 GLN A N 1
ATOM 3021 C CA . GLN A 1 387 ? -12.950 -6.970 25.343 1.00 97.75 387 GLN A CA 1
ATOM 3022 C C . GLN A 1 387 ? -11.689 -7.828 25.463 1.00 97.75 387 GLN A C 1
ATOM 3024 O O . GLN A 1 387 ? -11.507 -8.791 24.713 1.00 97.75 387 GLN A O 1
ATOM 3029 N N . SER A 1 388 ? -10.843 -7.498 26.432 1.00 96.75 388 SER A N 1
ATOM 3030 C CA . SER A 1 388 ? -9.634 -8.248 26.741 1.00 96.75 388 SER A CA 1
ATOM 3031 C C . SER A 1 388 ? -9.947 -9.636 27.312 1.00 96.75 388 SER A C 1
ATOM 3033 O O . SER A 1 388 ? -11.051 -9.860 27.822 1.00 96.75 388 SER A O 1
ATOM 3035 N N . PRO A 1 389 ? -8.990 -10.582 27.287 1.00 95.06 389 PRO A N 1
ATOM 3036 C CA . PRO A 1 389 ? -9.140 -11.873 27.961 1.00 95.06 389 PRO A CA 1
ATOM 3037 C C . PRO A 1 389 ? -9.486 -11.751 29.454 1.00 95.06 389 PRO A C 1
ATOM 3039 O O . PRO A 1 389 ? -10.267 -12.553 29.964 1.00 95.06 389 PRO A O 1
ATOM 3042 N N . SER A 1 390 ? -8.966 -10.726 30.139 1.00 93.94 390 SER A N 1
ATOM 3043 C CA . SER A 1 390 ? -9.306 -10.413 31.536 1.00 93.94 390 SER A CA 1
ATOM 3044 C C . SER A 1 390 ? -10.663 -9.713 31.731 1.00 93.94 390 SER A C 1
ATOM 3046 O O . SER A 1 390 ? -11.064 -9.459 32.867 1.00 93.94 390 SER A O 1
ATOM 3048 N N . GLY A 1 391 ? -11.397 -9.419 30.654 1.00 96.00 391 GLY A N 1
ATOM 3049 C CA . GLY A 1 391 ? -12.746 -8.850 30.693 1.00 96.00 391 GLY A CA 1
ATOM 3050 C C . GLY A 1 391 ? -12.820 -7.319 30.659 1.00 96.00 391 GLY A C 1
ATOM 3051 O O . GLY A 1 391 ? -13.929 -6.781 30.713 1.00 96.00 391 GLY A O 1
ATOM 3052 N N . VAL A 1 392 ? -11.689 -6.615 30.530 1.00 97.38 392 VAL A N 1
ATOM 3053 C CA . VAL A 1 392 ? -11.655 -5.152 30.351 1.00 97.38 392 VAL A CA 1
ATOM 3054 C C . VAL A 1 392 ? -12.206 -4.806 28.972 1.00 97.38 392 VAL A C 1
ATOM 3056 O O . VAL A 1 392 ? -11.766 -5.370 27.977 1.00 97.38 392 VAL A O 1
ATOM 3059 N N . VAL A 1 393 ? -13.141 -3.867 28.897 1.00 98.25 393 VAL A N 1
ATOM 3060 C CA . VAL A 1 393 ? -13.708 -3.371 27.641 1.00 98.25 393 VAL A CA 1
ATOM 3061 C C . VAL A 1 393 ? -13.145 -1.986 27.351 1.00 98.25 393 VAL A C 1
ATOM 3063 O O . VAL A 1 393 ? -13.221 -1.091 28.196 1.00 98.25 393 VAL A O 1
ATOM 3066 N N . VAL A 1 394 ? -12.611 -1.816 26.144 1.00 97.81 394 VAL A N 1
ATOM 3067 C CA . VAL A 1 394 ? -12.104 -0.542 25.626 1.00 97.81 394 VAL A CA 1
ATOM 3068 C C . VAL A 1 394 ? -12.718 -0.241 24.264 1.00 97.81 394 VAL A C 1
ATOM 3070 O O . VAL A 1 394 ? -12.875 -1.137 23.429 1.00 97.81 394 VAL A O 1
ATOM 3073 N N . ASP A 1 395 ? -13.048 1.028 24.046 1.00 98.31 395 ASP A N 1
ATOM 3074 C CA . ASP A 1 395 ? -13.364 1.557 22.722 1.00 98.31 395 ASP A CA 1
ATOM 3075 C C . ASP A 1 395 ? -12.084 2.118 22.112 1.00 98.31 395 ASP A C 1
ATOM 3077 O O . ASP A 1 395 ? -11.396 2.918 22.744 1.00 98.31 395 ASP A O 1
ATOM 3081 N N . LEU A 1 396 ? -11.753 1.676 20.901 1.00 98.06 396 LEU A N 1
ATOM 3082 C CA . LEU A 1 396 ? -10.566 2.090 20.163 1.00 98.06 396 LEU A CA 1
ATOM 3083 C C . LEU A 1 396 ? -11.000 2.758 18.857 1.00 98.06 396 LEU A C 1
ATOM 3085 O O . LEU A 1 396 ? -11.789 2.200 18.092 1.00 98.06 396 LEU A O 1
ATOM 3089 N N . GLY A 1 397 ? -10.478 3.954 18.609 1.00 97.88 397 GLY A N 1
ATOM 3090 C CA . GLY A 1 397 ? -10.692 4.726 17.393 1.00 97.88 397 GLY A CA 1
ATOM 3091 C C . GLY A 1 397 ? -9.364 5.089 16.746 1.00 97.88 397 GLY A C 1
ATOM 3092 O O . GLY A 1 397 ? -8.426 5.492 17.427 1.00 97.88 397 GLY A O 1
ATOM 3093 N N . PHE A 1 398 ? -9.300 4.964 15.428 1.00 98.50 398 PHE A N 1
ATOM 3094 C CA . PHE A 1 398 ? -8.148 5.298 14.608 1.00 98.50 398 PHE A CA 1
ATOM 3095 C C . PHE A 1 398 ? -8.605 6.194 13.465 1.00 98.50 398 PHE A C 1
ATOM 3097 O O . PHE A 1 398 ? -9.620 5.932 12.816 1.00 98.50 398 PHE A O 1
ATOM 3104 N N . GLU A 1 399 ? -7.837 7.239 13.216 1.00 98.12 399 GLU A N 1
ATOM 3105 C CA . GLU A 1 399 ? -7.947 8.110 12.057 1.00 98.12 399 GLU A CA 1
ATOM 3106 C C . GLU A 1 399 ? -6.554 8.212 11.445 1.00 98.12 399 GLU A C 1
ATOM 3108 O O . GLU A 1 399 ? -5.594 8.480 12.165 1.00 98.12 399 GLU A O 1
ATOM 3113 N N . ARG A 1 400 ? -6.410 7.980 10.139 1.00 97.69 400 ARG A N 1
ATOM 3114 C CA . ARG A 1 400 ? -5.123 8.163 9.470 1.00 97.69 400 ARG A CA 1
ATOM 3115 C C . ARG A 1 400 ? -5.248 8.697 8.060 1.00 97.69 400 ARG A C 1
ATOM 3117 O O . ARG A 1 400 ? -6.201 8.398 7.342 1.00 97.69 400 ARG A O 1
ATOM 3124 N N . PHE A 1 401 ? -4.229 9.436 7.654 1.00 98.69 401 PHE A N 1
ATOM 3125 C CA . PHE A 1 401 ? -4.122 10.012 6.324 1.00 98.69 401 PHE A CA 1
ATOM 3126 C C . PHE A 1 401 ? -2.655 10.192 5.927 1.00 98.69 401 PHE A C 1
ATOM 3128 O O . PHE A 1 401 ? -1.754 10.240 6.767 1.00 98.69 401 PHE A O 1
ATOM 3135 N N . VAL A 1 402 ? -2.423 10.312 4.623 1.00 98.50 402 VAL A N 1
ATOM 3136 C CA . VAL A 1 402 ? -1.141 10.738 4.060 1.00 98.50 402 VAL A CA 1
ATOM 3137 C C . VAL A 1 402 ? -1.329 12.174 3.571 1.00 98.50 402 VAL A C 1
ATOM 3139 O O . VAL A 1 402 ? -2.204 12.431 2.743 1.00 98.50 402 VAL A O 1
ATOM 3142 N N . ALA A 1 403 ? -0.584 13.129 4.133 1.00 97.88 403 ALA A N 1
ATOM 3143 C CA . ALA A 1 403 ? -0.854 14.554 3.957 1.00 97.88 403 ALA A CA 1
ATOM 3144 C C . ALA A 1 403 ? -0.777 14.946 2.474 1.00 97.88 403 ALA A C 1
ATOM 3146 O O . ALA A 1 403 ? 0.171 14.607 1.768 1.00 97.88 403 ALA A O 1
ATOM 3147 N N . TYR A 1 404 ? -1.801 15.649 1.977 1.00 96.25 404 TYR A N 1
ATOM 3148 C CA . TYR A 1 404 ? -1.902 15.938 0.543 1.00 96.25 404 TYR A CA 1
ATOM 3149 C C . TYR A 1 404 ? -1.137 17.213 0.164 1.00 96.25 404 TYR A C 1
ATOM 3151 O O . TYR A 1 404 ? -0.734 17.367 -0.988 1.00 96.25 404 TYR A O 1
ATOM 3159 N N . THR A 1 405 ? -0.911 18.115 1.120 1.00 92.94 405 THR A N 1
ATOM 3160 C CA . THR A 1 405 ? -0.111 19.340 0.962 1.00 92.94 405 THR A CA 1
ATOM 3161 C C . THR A 1 405 ? 1.361 19.128 1.314 1.00 92.94 405 THR A C 1
ATOM 3163 O O . THR A 1 405 ? 2.220 19.693 0.649 1.00 92.94 405 THR A O 1
ATOM 3166 N N . GLU A 1 406 ? 1.650 18.254 2.282 1.00 95.19 406 GLU A N 1
ATOM 3167 C CA . GLU A 1 406 ? 3.006 17.921 2.731 1.00 95.19 406 GLU A CA 1
ATOM 3168 C C . GLU A 1 406 ? 3.411 16.533 2.227 1.00 95.19 406 GLU A C 1
ATOM 3170 O O . GLU A 1 406 ? 3.104 15.512 2.845 1.00 95.19 406 GLU A O 1
ATOM 3175 N N . GLN A 1 407 ? 4.092 16.477 1.078 1.00 94.12 407 GLN A N 1
ATOM 3176 C CA . GLN A 1 407 ? 4.301 15.220 0.346 1.00 94.12 407 GLN A CA 1
ATOM 3177 C C . GLN A 1 407 ? 5.033 14.132 1.154 1.00 94.12 407 GLN A C 1
ATOM 3179 O O . GLN A 1 407 ? 4.818 12.945 0.920 1.00 94.12 407 GLN A O 1
ATOM 3184 N N . HIS A 1 408 ? 5.866 14.521 2.121 1.00 97.62 408 HIS A N 1
ATOM 3185 C CA . HIS A 1 408 ? 6.685 13.600 2.906 1.00 97.62 408 HIS A CA 1
ATOM 3186 C C . HIS A 1 408 ? 5.998 13.090 4.174 1.00 97.62 408 HIS A C 1
ATOM 3188 O O . HIS A 1 408 ? 6.568 12.217 4.822 1.00 97.62 408 HIS A O 1
ATOM 3194 N N . VAL A 1 409 ? 4.822 13.613 4.547 1.00 98.25 409 VAL A N 1
ATOM 3195 C CA . VAL A 1 409 ? 4.258 13.449 5.897 1.00 98.25 409 VAL A CA 1
ATOM 3196 C C . VAL A 1 409 ? 2.977 12.608 5.904 1.00 98.25 409 VAL A C 1
ATOM 3198 O O . VAL A 1 409 ? 2.106 12.749 5.048 1.00 98.25 409 VAL A O 1
ATOM 3201 N N . GLY A 1 410 ? 2.836 11.744 6.910 1.00 98.31 410 GLY A N 1
ATOM 3202 C CA . GLY A 1 410 ? 1.602 11.021 7.235 1.00 98.31 410 GLY A CA 1
ATOM 3203 C C . GLY A 1 410 ? 1.215 11.203 8.701 1.00 98.31 410 GLY A C 1
ATOM 3204 O O . GLY A 1 410 ? 2.060 11.545 9.529 1.00 98.31 410 GLY A O 1
ATOM 3205 N N . GLY A 1 411 ? -0.058 10.979 9.027 1.00 98.12 411 GLY A N 1
ATOM 3206 C CA . GLY A 1 411 ? -0.585 11.133 10.383 1.00 98.12 411 GLY A CA 1
ATOM 3207 C C . GLY A 1 411 ? -1.494 9.981 10.799 1.00 98.12 411 GLY A C 1
ATOM 3208 O O . GLY A 1 411 ? -2.271 9.482 9.986 1.00 98.12 411 GLY A O 1
ATOM 3209 N N . ILE A 1 412 ? -1.405 9.585 12.070 1.00 98.56 412 ILE A N 1
ATOM 3210 C CA . ILE A 1 412 ? -2.329 8.676 12.758 1.00 98.56 412 ILE A CA 1
ATOM 3211 C C . ILE A 1 412 ? -2.775 9.349 14.052 1.00 98.56 412 ILE A C 1
ATOM 3213 O O . ILE A 1 412 ? -1.937 9.731 14.863 1.00 98.56 412 ILE A O 1
ATOM 3217 N N . ARG A 1 413 ? -4.078 9.442 14.279 1.00 98.25 413 ARG A N 1
ATOM 3218 C CA . ARG A 1 413 ? -4.660 9.709 15.591 1.00 98.25 413 ARG A CA 1
ATOM 3219 C C . ARG A 1 413 ? -5.291 8.436 16.109 1.00 98.25 413 ARG A C 1
ATOM 3221 O O . ARG A 1 413 ? -6.117 7.825 15.437 1.00 98.25 413 ARG A O 1
ATOM 3228 N N . MET A 1 414 ? -4.921 8.069 17.324 1.00 97.31 414 MET A N 1
ATOM 3229 C CA . MET A 1 414 ? -5.496 6.956 18.054 1.00 97.31 414 MET A CA 1
ATOM 3230 C C . MET A 1 414 ? -6.165 7.484 19.319 1.00 97.31 414 MET A C 1
ATOM 3232 O O . MET A 1 414 ? -5.578 8.267 20.064 1.00 97.31 414 MET A O 1
ATOM 3236 N N . VAL A 1 415 ? -7.406 7.072 19.543 1.00 96.25 415 VAL A N 1
ATOM 3237 C CA . VAL A 1 415 ? -8.162 7.353 20.763 1.00 96.25 415 VAL A CA 1
ATOM 3238 C C . VAL A 1 415 ? -8.569 6.043 21.413 1.00 96.25 415 VAL A C 1
ATOM 3240 O O . VAL A 1 415 ? -8.962 5.096 20.731 1.00 96.25 415 VAL A O 1
ATOM 3243 N N . ALA A 1 416 ? -8.471 5.989 22.733 1.00 96.06 416 ALA A N 1
ATOM 3244 C CA . ALA A 1 416 ? -8.822 4.816 23.511 1.00 96.06 416 ALA A CA 1
ATOM 3245 C C . ALA A 1 416 ? -9.572 5.213 24.776 1.00 96.06 416 ALA A C 1
ATOM 3247 O O . ALA A 1 416 ? -9.041 5.958 25.599 1.00 96.06 416 ALA A O 1
ATOM 3248 N N . THR A 1 417 ? -10.781 4.688 24.942 1.00 96.81 417 THR A N 1
ATOM 3249 C CA . THR A 1 417 ? -11.661 4.994 26.073 1.00 96.81 417 THR A CA 1
ATOM 3250 C C . THR A 1 417 ? -11.900 3.738 26.900 1.00 96.81 417 THR A C 1
ATOM 3252 O O . THR A 1 417 ? -12.311 2.705 26.365 1.00 96.81 417 THR A O 1
ATOM 3255 N N . ALA A 1 418 ? -11.670 3.812 28.212 1.00 97.06 418 ALA A N 1
ATOM 3256 C CA . ALA A 1 418 ? -12.019 2.725 29.127 1.00 97.06 418 ALA A CA 1
ATOM 3257 C C . ALA A 1 418 ? -13.542 2.676 29.323 1.00 97.06 418 ALA A C 1
ATOM 3259 O O . ALA A 1 418 ? -14.156 3.699 29.619 1.00 97.06 418 ALA A O 1
ATOM 3260 N N . VAL A 1 419 ? -14.172 1.507 29.167 1.00 97.25 419 VAL A N 1
ATOM 3261 C CA . VAL A 1 419 ? -15.646 1.412 29.138 1.00 97.25 419 VAL A CA 1
ATOM 3262 C C . VAL A 1 419 ? -16.226 0.914 30.459 1.00 97.25 419 VAL A C 1
ATOM 3264 O O . VAL A 1 419 ? -17.089 1.569 31.036 1.00 97.25 419 VAL A O 1
ATOM 3267 N N . ASN A 1 420 ? -15.801 -0.258 30.936 1.00 96.56 420 ASN A N 1
ATOM 3268 C CA . ASN A 1 420 ? -16.478 -0.951 32.042 1.00 96.56 420 ASN A CA 1
ATOM 3269 C C . ASN A 1 420 ? -15.724 -0.912 33.378 1.00 96.56 420 ASN A C 1
ATOM 3271 O O . ASN A 1 420 ? -16.358 -0.986 34.428 1.00 96.56 420 ASN A O 1
ATOM 3275 N N . GLN A 1 421 ? -14.395 -0.825 33.360 1.00 96.88 421 GLN A N 1
ATOM 3276 C CA . GLN A 1 421 ? -13.561 -0.841 34.562 1.00 96.88 421 GLN A CA 1
ATOM 3277 C C . GLN A 1 421 ? -12.264 -0.049 34.347 1.00 96.88 421 GLN A C 1
ATOM 3279 O O . GLN A 1 421 ? -11.861 0.136 33.197 1.00 96.88 421 GLN A O 1
ATOM 3284 N N . PRO A 1 422 ? -11.601 0.411 35.426 1.00 97.56 422 PRO A N 1
ATOM 3285 C CA . PRO A 1 422 ? -10.316 1.082 35.306 1.00 97.56 422 PRO A CA 1
ATOM 3286 C C . PRO A 1 422 ? -9.268 0.177 34.653 1.00 97.56 422 PRO A C 1
ATOM 3288 O O . PRO A 1 422 ? -9.217 -1.029 34.924 1.00 97.56 422 PRO A O 1
ATOM 3291 N N . CYS A 1 423 ? -8.406 0.756 33.824 1.00 97.19 423 CYS A N 1
ATOM 3292 C CA . CYS A 1 423 ? -7.322 0.023 33.182 1.00 97.19 423 CYS A CA 1
ATOM 3293 C C . CYS A 1 423 ? -6.089 0.892 32.949 1.00 97.19 423 CYS A C 1
ATOM 3295 O O . CYS A 1 423 ? -6.189 2.094 32.713 1.00 97.19 423 CYS A O 1
ATOM 3297 N N . THR A 1 424 ? -4.921 0.261 32.959 1.00 96.75 424 THR A N 1
ATOM 3298 C CA . THR A 1 424 ? -3.676 0.875 32.508 1.00 96.75 424 THR A CA 1
ATOM 3299 C C . THR A 1 424 ? -3.514 0.620 31.020 1.00 96.75 424 THR A C 1
ATOM 3301 O O . THR A 1 424 ? -3.399 -0.531 30.597 1.00 96.75 424 THR A O 1
ATOM 3304 N N . LEU A 1 425 ? -3.517 1.690 30.234 1.00 95.62 425 LEU A N 1
ATOM 3305 C CA . LEU A 1 425 ? -3.296 1.653 28.799 1.00 95.62 425 LEU A CA 1
ATOM 3306 C C . LEU A 1 425 ? -1.866 2.107 28.505 1.00 95.62 425 LEU A C 1
ATOM 3308 O O . LEU A 1 425 ? -1.484 3.213 28.884 1.00 95.62 425 LEU A O 1
ATOM 3312 N N . ALA A 1 426 ? -1.096 1.274 27.808 1.00 94.94 426 ALA A N 1
ATOM 3313 C CA . ALA A 1 426 ? 0.207 1.650 27.271 1.00 94.94 426 ALA A CA 1
ATOM 3314 C C . ALA A 1 426 ? 0.215 1.498 25.749 1.00 94.94 426 ALA A C 1
ATOM 3316 O O . ALA A 1 426 ? -0.161 0.448 25.220 1.00 94.94 426 ALA A O 1
ATOM 3317 N N . ILE A 1 427 ? 0.643 2.556 25.063 1.00 95.25 427 ILE A N 1
ATOM 3318 C CA . ILE A 1 427 ? 0.754 2.629 23.607 1.00 95.25 427 ILE A CA 1
ATOM 3319 C C . ILE A 1 427 ? 2.219 2.892 23.267 1.00 95.25 427 ILE A C 1
ATOM 3321 O O . ILE A 1 427 ? 2.756 3.938 23.629 1.00 95.25 427 ILE A O 1
ATOM 3325 N N . SER A 1 428 ? 2.854 1.963 22.556 1.00 95.00 428 SER A N 1
ATOM 3326 C CA . SER A 1 428 ? 4.191 2.153 21.987 1.00 95.00 428 SER A CA 1
ATOM 3327 C C . SER A 1 428 ? 4.070 2.383 20.488 1.00 95.00 428 SER A C 1
ATOM 3329 O O . SER A 1 428 ? 3.750 1.461 19.738 1.00 95.00 428 SER A O 1
ATOM 3331 N N . ALA A 1 429 ? 4.317 3.611 20.047 1.00 96.12 429 ALA A N 1
ATOM 3332 C CA . ALA A 1 429 ? 4.386 3.951 18.634 1.00 96.12 429 ALA A CA 1
ATOM 3333 C C . ALA A 1 429 ? 5.797 3.679 18.105 1.00 96.12 429 ALA A C 1
ATOM 3335 O O . ALA A 1 429 ? 6.762 4.141 18.710 1.00 96.12 429 ALA A O 1
ATOM 3336 N N . GLY A 1 430 ? 5.923 2.947 16.996 1.00 95.44 430 GLY A N 1
ATOM 3337 C CA . GLY A 1 430 ? 7.221 2.557 16.435 1.00 95.44 430 GLY A CA 1
ATOM 3338 C C . GLY A 1 430 ? 7.417 2.898 14.962 1.00 95.44 430 GLY A C 1
ATOM 3339 O O . GLY A 1 430 ? 6.453 3.080 14.219 1.00 95.44 430 GLY A O 1
ATOM 3340 N N . ILE A 1 431 ? 8.674 2.942 14.524 1.00 95.69 431 ILE A N 1
ATOM 3341 C CA . ILE A 1 431 ? 9.041 2.814 13.105 1.00 95.69 431 ILE A CA 1
ATOM 3342 C C . ILE A 1 431 ? 9.705 1.453 12.948 1.00 95.69 431 ILE A C 1
ATOM 3344 O O . ILE A 1 431 ? 10.830 1.276 13.404 1.00 95.69 431 ILE A O 1
ATOM 3348 N N . ASN A 1 432 ? 9.043 0.485 12.318 1.00 95.25 432 ASN A N 1
ATOM 3349 C CA . ASN A 1 432 ? 9.642 -0.837 12.139 1.00 95.25 432 ASN A CA 1
ATOM 3350 C C . ASN A 1 432 ? 10.425 -0.909 10.818 1.00 95.25 432 ASN A C 1
ATOM 3352 O O . ASN A 1 432 ? 9.831 -1.007 9.748 1.00 95.25 432 ASN A O 1
ATOM 3356 N N . GLY A 1 433 ? 11.757 -0.886 10.893 1.00 94.94 433 GLY A N 1
ATOM 3357 C CA . GLY A 1 433 ? 12.657 -1.021 9.744 1.00 94.94 433 GLY A CA 1
ATOM 3358 C C . GLY A 1 433 ? 12.830 -2.449 9.215 1.00 94.94 433 GLY A C 1
ATOM 3359 O O . GLY A 1 433 ? 13.391 -2.631 8.136 1.00 94.94 433 GLY A O 1
ATOM 3360 N N . HIS A 1 434 ? 12.340 -3.471 9.924 1.00 90.88 434 HIS A N 1
ATOM 3361 C CA . HIS A 1 434 ? 12.434 -4.877 9.514 1.00 90.88 434 HIS A CA 1
ATOM 3362 C C . HIS A 1 434 ? 11.299 -5.264 8.566 1.00 90.88 434 HIS A C 1
ATOM 3364 O O . HIS A 1 434 ? 10.482 -6.141 8.848 1.00 90.88 434 HIS A O 1
ATOM 3370 N N . VAL A 1 435 ? 11.248 -4.579 7.432 1.00 92.62 435 VAL A N 1
ATOM 3371 C CA . VAL A 1 435 ? 10.257 -4.799 6.382 1.00 92.62 435 VAL A CA 1
ATOM 3372 C C . VAL A 1 435 ? 10.851 -5.597 5.231 1.00 92.62 435 VAL A C 1
ATOM 3374 O O . VAL A 1 435 ? 12.030 -5.463 4.895 1.00 92.62 435 VAL A O 1
ATOM 3377 N N . ALA A 1 436 ? 10.011 -6.425 4.617 1.00 84.69 436 ALA A N 1
ATOM 3378 C CA . ALA A 1 436 ? 10.383 -7.257 3.486 1.00 84.69 436 ALA A CA 1
ATOM 3379 C C . ALA A 1 436 ? 9.314 -7.207 2.392 1.00 84.69 436 ALA A C 1
ATOM 3381 O O . ALA A 1 436 ? 8.122 -7.075 2.682 1.00 84.69 436 ALA A O 1
ATOM 3382 N N . ASN A 1 437 ? 9.748 -7.391 1.150 1.00 83.88 437 ASN A N 1
ATOM 3383 C CA . ASN A 1 437 ? 8.883 -7.754 0.037 1.00 83.88 437 ASN A CA 1
ATOM 3384 C C . ASN A 1 437 ? 8.922 -9.276 -0.092 1.00 83.88 437 ASN A C 1
ATOM 3386 O O . ASN A 1 437 ? 9.940 -9.808 -0.510 1.00 83.88 437 ASN A O 1
ATOM 3390 N N . GLU A 1 438 ? 7.865 -9.993 0.298 1.00 77.38 438 GLU A N 1
ATOM 3391 C CA . GLU A 1 438 ? 7.819 -11.469 0.179 1.00 77.38 438 GLU A CA 1
ATOM 3392 C C . GLU A 1 438 ? 9.094 -12.153 0.716 1.00 77.38 438 GLU A C 1
ATOM 3394 O O . GLU A 1 438 ? 9.676 -13.015 0.065 1.00 77.38 438 GLU A O 1
ATOM 3399 N N . HIS A 1 439 ? 9.537 -11.740 1.910 1.00 74.38 439 HIS A N 1
ATOM 3400 C CA . HIS A 1 439 ? 10.764 -12.197 2.588 1.00 74.38 439 HIS A CA 1
ATOM 3401 C C . HIS A 1 439 ? 12.098 -11.649 2.042 1.00 74.38 439 HIS A C 1
ATOM 3403 O O . HIS A 1 439 ? 13.138 -11.900 2.650 1.00 74.38 439 HIS A O 1
ATOM 3409 N N . LEU A 1 440 ? 12.093 -10.828 0.988 1.00 76.75 440 LEU A N 1
ATOM 3410 C CA . LEU A 1 440 ? 13.276 -10.112 0.513 1.00 76.75 440 LEU A CA 1
ATOM 3411 C C . LEU A 1 440 ? 13.474 -8.789 1.267 1.00 76.75 440 LEU A C 1
ATOM 3413 O O . LEU A 1 440 ? 12.616 -7.905 1.259 1.00 76.75 440 LEU A O 1
ATOM 3417 N N . LEU A 1 441 ? 14.633 -8.642 1.912 1.00 85.88 441 LEU A N 1
ATOM 3418 C CA . LEU A 1 441 ? 15.019 -7.417 2.611 1.00 85.88 441 LEU A CA 1
ATOM 3419 C C . LEU A 1 441 ? 15.705 -6.445 1.652 1.00 85.88 441 LEU A C 1
ATOM 3421 O O . LEU A 1 441 ? 16.764 -6.750 1.108 1.00 85.88 441 LEU A O 1
ATOM 3425 N N . HIS A 1 442 ? 15.160 -5.238 1.525 1.00 91.44 442 HIS A N 1
ATOM 3426 C CA . HIS A 1 442 ? 15.723 -4.206 0.651 1.00 91.44 442 HIS A CA 1
ATOM 3427 C C . HIS A 1 442 ? 16.597 -3.181 1.366 1.00 91.44 442 HIS A C 1
ATOM 3429 O O . HIS A 1 442 ? 17.303 -2.437 0.692 1.00 91.44 442 HIS A O 1
ATOM 3435 N N . TRP A 1 443 ? 16.602 -3.165 2.700 1.00 95.19 443 TRP A N 1
ATOM 3436 C CA . TRP A 1 443 ? 17.265 -2.132 3.495 1.00 95.19 443 TRP A CA 1
ATOM 3437 C C . TRP A 1 443 ? 18.455 -2.672 4.294 1.00 95.19 443 TRP A C 1
ATOM 3439 O O . TRP A 1 443 ? 18.454 -3.814 4.773 1.00 95.19 443 TRP A O 1
ATOM 3449 N N . HIS A 1 444 ? 19.469 -1.825 4.431 1.00 94.00 444 HIS A N 1
ATOM 3450 C CA . HIS A 1 444 ? 20.464 -1.853 5.492 1.00 94.00 444 HIS A CA 1
ATOM 3451 C C . HIS A 1 444 ? 20.161 -0.720 6.466 1.00 94.00 444 HIS A C 1
ATOM 3453 O O . HIS A 1 444 ? 19.960 0.419 6.046 1.00 94.00 444 HIS A O 1
ATOM 3459 N N . LEU A 1 445 ? 20.153 -1.038 7.756 1.00 96.06 445 LEU A N 1
ATOM 3460 C CA . LEU A 1 445 ? 20.146 -0.034 8.807 1.00 96.06 445 LEU A CA 1
ATOM 3461 C C . LEU A 1 445 ? 21.518 0.646 8.848 1.00 96.06 445 LEU A C 1
ATOM 3463 O O . LEU A 1 445 ? 22.529 -0.051 8.942 1.00 96.06 445 LEU A O 1
ATOM 3467 N N . LEU A 1 446 ? 21.540 1.974 8.768 1.00 96.25 446 LEU A N 1
ATOM 3468 C CA . LEU A 1 446 ? 22.756 2.770 8.920 1.00 96.25 446 LEU A CA 1
ATOM 3469 C C . LEU A 1 446 ? 22.865 3.330 10.336 1.00 96.25 446 LEU A C 1
ATOM 3471 O O . LEU A 1 446 ? 23.894 3.147 10.979 1.00 96.25 446 LEU A O 1
ATOM 3475 N N . ASP A 1 447 ? 21.797 3.963 10.820 1.00 96.25 447 ASP A N 1
ATOM 3476 C CA . ASP A 1 447 ? 21.755 4.563 12.152 1.00 96.25 447 ASP A CA 1
ATOM 3477 C C . ASP A 1 447 ? 20.308 4.732 12.648 1.00 96.25 447 ASP A C 1
ATOM 3479 O O . ASP A 1 447 ? 19.344 4.579 11.892 1.00 96.25 447 ASP A O 1
ATOM 3483 N N . GLN A 1 448 ? 20.138 5.038 13.930 1.00 95.81 448 GLN A N 1
ATOM 3484 C CA . GLN A 1 448 ? 18.856 5.392 14.534 1.00 95.81 448 GLN A CA 1
ATOM 3485 C C . GLN A 1 448 ? 19.057 6.246 15.780 1.00 95.81 448 GLN A C 1
ATOM 3487 O O . GLN A 1 448 ? 20.044 6.107 16.504 1.00 95.81 448 GLN A O 1
ATOM 3492 N N . GLY A 1 449 ? 18.054 7.041 16.128 1.00 92.62 449 GLY A N 1
ATOM 3493 C CA . GLY A 1 449 ? 18.155 7.854 17.325 1.00 92.62 449 GLY A CA 1
ATOM 3494 C C . GLY A 1 449 ? 16.891 8.607 17.677 1.00 92.62 449 GLY A C 1
ATOM 3495 O O . GLY A 1 449 ? 15.781 8.280 17.256 1.00 92.62 449 GLY A O 1
ATOM 3496 N N . GLN A 1 450 ? 17.091 9.616 18.514 1.00 90.94 450 GLN A N 1
ATOM 3497 C CA . GLN A 1 450 ? 16.053 10.501 19.017 1.00 90.94 450 GLN A CA 1
ATOM 3498 C C . GLN A 1 450 ? 16.457 11.952 18.793 1.00 90.94 450 GLN A C 1
ATOM 3500 O O . GLN A 1 450 ? 17.643 12.273 18.706 1.00 90.94 450 GLN A O 1
ATOM 3505 N N . ALA A 1 451 ? 15.453 12.813 18.721 1.00 87.44 451 ALA A N 1
ATOM 3506 C CA . ALA A 1 451 ? 15.595 14.257 18.755 1.00 87.44 451 ALA A CA 1
ATOM 3507 C C . ALA A 1 451 ? 14.655 14.836 19.829 1.00 87.44 451 ALA A C 1
ATOM 3509 O O . ALA A 1 451 ? 13.904 14.111 20.487 1.00 87.44 451 ALA A O 1
ATOM 3510 N N . GLU A 1 452 ? 14.720 16.148 20.042 1.00 84.31 452 GLU A N 1
ATOM 3511 C CA . GLU A 1 452 ? 13.854 16.837 21.002 1.00 84.31 452 GLU A CA 1
ATOM 3512 C C . GLU A 1 452 ? 12.359 16.706 20.641 1.00 84.31 452 GLU A C 1
ATOM 3514 O O . GLU A 1 452 ? 11.994 16.355 19.519 1.00 84.31 452 GLU A O 1
ATOM 3519 N N . ASN A 1 453 ? 11.477 17.026 21.595 1.00 83.44 453 ASN A N 1
ATOM 3520 C CA . ASN A 1 453 ? 10.023 17.117 21.389 1.00 83.44 453 ASN A CA 1
ATOM 3521 C C . ASN A 1 453 ? 9.343 15.810 20.942 1.00 83.44 453 ASN A C 1
ATOM 3523 O O . ASN A 1 453 ? 8.437 15.826 20.110 1.00 83.44 453 ASN A O 1
ATOM 3527 N N . GLY A 1 454 ? 9.763 14.675 21.511 1.00 87.50 454 GLY A N 1
ATOM 3528 C CA . GLY A 1 454 ? 9.107 13.385 21.272 1.00 87.50 454 GLY A CA 1
ATOM 3529 C C . GLY A 1 454 ? 9.336 12.846 19.862 1.00 87.50 454 GLY A C 1
ATOM 3530 O O . GLY A 1 454 ? 8.439 12.219 19.297 1.00 87.50 454 GLY A O 1
ATOM 3531 N N . VAL A 1 455 ? 10.513 13.116 19.288 1.00 93.88 455 VAL A N 1
ATOM 3532 C CA . VAL A 1 455 ? 10.896 12.670 17.947 1.00 93.88 455 VAL A CA 1
ATOM 3533 C C . VAL A 1 455 ? 11.873 11.500 18.024 1.00 93.88 455 VAL A C 1
ATOM 3535 O O . VAL A 1 455 ? 12.861 11.541 18.757 1.00 93.88 455 VAL A O 1
ATOM 3538 N N . ALA A 1 456 ? 11.631 10.472 17.216 1.00 95.19 456 ALA A N 1
ATOM 3539 C CA . ALA A 1 456 ? 12.572 9.384 16.972 1.00 95.19 456 ALA A CA 1
ATOM 3540 C C . ALA A 1 456 ? 12.769 9.182 15.470 1.00 95.19 456 ALA A C 1
ATOM 3542 O O . ALA A 1 456 ? 11.875 9.482 14.679 1.00 95.19 456 ALA A O 1
ATOM 3543 N N . TRP A 1 457 ? 13.933 8.684 15.070 1.00 96.69 457 TRP A N 1
ATOM 3544 C CA . TRP A 1 457 ? 14.296 8.562 13.663 1.00 96.69 457 TRP A CA 1
ATOM 3545 C C . TRP A 1 457 ? 15.096 7.292 13.367 1.00 96.69 457 TRP A C 1
ATOM 3547 O O . TRP A 1 457 ? 15.714 6.688 14.245 1.00 96.69 457 TRP A O 1
ATOM 3557 N N . LEU A 1 458 ? 15.053 6.895 12.098 1.00 97.12 458 LEU A N 1
ATOM 3558 C CA . LEU A 1 458 ? 15.691 5.725 11.515 1.00 97.12 458 LEU A CA 1
ATOM 3559 C C . LEU A 1 458 ? 16.365 6.137 10.200 1.00 97.12 458 LEU A C 1
ATOM 3561 O O . LEU A 1 458 ? 15.713 6.706 9.323 1.00 97.12 458 LEU A O 1
ATOM 3565 N N . HIS A 1 459 ? 17.648 5.817 10.042 1.00 98.12 459 HIS A N 1
ATOM 3566 C CA . HIS A 1 459 ? 18.413 6.022 8.812 1.00 98.12 459 HIS A CA 1
ATOM 3567 C C . HIS A 1 459 ? 18.694 4.677 8.160 1.00 98.12 459 HIS A C 1
ATOM 3569 O O . HIS A 1 459 ? 19.312 3.791 8.749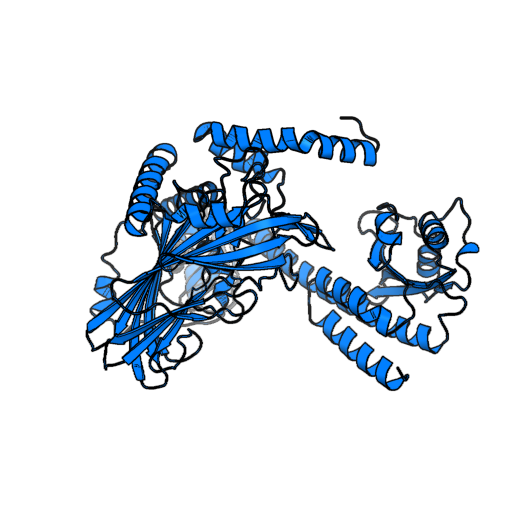 1.00 98.12 459 HIS A O 1
ATOM 3575 N N . SER A 1 460 ? 18.203 4.495 6.944 1.00 98.06 460 SER A N 1
ATOM 3576 C CA . SER A 1 460 ? 18.354 3.251 6.194 1.00 98.06 460 SER A CA 1
ATOM 3577 C C . SER A 1 460 ? 18.868 3.522 4.789 1.00 98.06 460 SER A C 1
ATOM 3579 O O . SER A 1 460 ? 18.713 4.615 4.257 1.00 98.06 460 SER A O 1
ATOM 3581 N N . GLN A 1 461 ? 19.459 2.510 4.164 1.00 97.75 461 GLN A N 1
ATOM 3582 C CA . GLN A 1 461 ? 19.915 2.580 2.781 1.00 97.75 461 GLN A CA 1
ATOM 3583 C C . GLN A 1 461 ? 19.516 1.321 2.022 1.00 97.75 461 GLN A C 1
ATOM 3585 O O . GLN A 1 461 ? 19.668 0.206 2.525 1.00 97.75 461 GLN A O 1
ATOM 3590 N N . THR A 1 462 ? 19.015 1.479 0.799 1.00 96.25 462 THR A N 1
ATOM 3591 C CA . THR A 1 462 ? 18.713 0.336 -0.065 1.00 96.25 462 THR A CA 1
ATOM 3592 C C . THR A 1 462 ? 19.989 -0.444 -0.382 1.00 96.25 462 THR A C 1
ATOM 3594 O O . THR A 1 462 ? 21.021 0.156 -0.702 1.00 96.25 462 THR A O 1
ATOM 3597 N N . ARG A 1 463 ? 19.925 -1.775 -0.349 1.00 90.25 463 ARG A N 1
ATOM 3598 C CA . ARG A 1 463 ? 21.108 -2.648 -0.434 1.00 90.25 463 ARG A CA 1
ATOM 3599 C C . ARG A 1 463 ? 21.934 -2.466 -1.706 1.00 90.25 463 ARG A C 1
ATOM 3601 O O . ARG A 1 463 ? 23.161 -2.401 -1.614 1.00 90.25 463 ARG A O 1
ATOM 3608 N N . HIS A 1 464 ? 21.286 -2.349 -2.863 1.00 87.44 464 HIS A N 1
ATOM 3609 C CA . HIS A 1 464 ? 21.954 -2.331 -4.168 1.00 87.44 464 HIS A CA 1
ATOM 3610 C C . HIS A 1 464 ? 21.983 -0.939 -4.788 1.00 87.44 464 HIS A C 1
ATOM 3612 O O . HIS A 1 464 ? 23.046 -0.459 -5.173 1.00 87.44 464 HIS A O 1
ATOM 3618 N N . THR A 1 465 ? 20.841 -0.256 -4.817 1.00 91.31 465 THR A N 1
ATOM 3619 C CA . THR A 1 465 ? 20.696 1.055 -5.471 1.00 91.31 465 THR A CA 1
ATOM 3620 C C . THR A 1 465 ? 21.224 2.221 -4.634 1.00 91.31 465 THR A C 1
ATOM 3622 O O . THR A 1 465 ? 21.312 3.337 -5.139 1.00 91.31 465 THR A O 1
ATOM 3625 N N . LYS A 1 466 ? 21.616 1.966 -3.375 1.00 95.31 466 LYS A N 1
ATOM 3626 C CA . LYS A 1 466 ? 22.223 2.932 -2.438 1.00 95.31 466 LYS A CA 1
ATOM 3627 C C . LYS A 1 466 ? 21.409 4.217 -2.210 1.00 95.31 466 LYS A C 1
ATOM 3629 O O . LYS A 1 466 ? 21.960 5.232 -1.800 1.00 95.31 466 LYS A O 1
ATOM 3634 N N . ILE A 1 467 ? 20.096 4.172 -2.433 1.00 97.38 467 ILE A N 1
ATOM 3635 C CA . ILE A 1 467 ? 19.163 5.221 -2.025 1.00 97.38 467 ILE A CA 1
ATOM 3636 C C . ILE A 1 467 ? 19.134 5.255 -0.499 1.00 97.38 467 ILE A C 1
ATOM 3638 O O . ILE A 1 467 ? 18.833 4.245 0.139 1.00 97.38 467 ILE A O 1
ATOM 3642 N N . GLU A 1 468 ? 19.443 6.407 0.085 1.00 98.31 468 GLU A N 1
ATOM 3643 C CA . GLU A 1 468 ? 19.291 6.622 1.521 1.00 98.31 468 GLU A CA 1
ATOM 3644 C C . GLU A 1 468 ? 17.872 7.073 1.842 1.00 98.31 468 GLU A C 1
ATOM 3646 O O . GLU A 1 468 ? 17.215 7.720 1.025 1.00 98.31 468 GLU A O 1
ATOM 3651 N N . LEU A 1 469 ? 17.415 6.728 3.039 1.00 98.62 469 LEU A N 1
ATOM 3652 C CA . LEU A 1 469 ? 16.099 7.032 3.570 1.00 98.62 469 LEU A CA 1
ATOM 3653 C C . LEU A 1 469 ? 16.236 7.482 5.025 1.00 98.62 469 LEU A C 1
ATOM 3655 O O . LEU A 1 469 ? 16.622 6.696 5.892 1.00 98.62 469 LEU A O 1
ATOM 3659 N N . GLY A 1 470 ? 15.867 8.731 5.287 1.00 98.50 470 GLY A N 1
ATOM 3660 C CA . GLY A 1 470 ? 15.538 9.224 6.615 1.00 98.50 470 GLY A CA 1
ATOM 3661 C C . GLY A 1 470 ? 14.054 8.995 6.880 1.00 98.50 470 GLY A C 1
ATOM 3662 O O . GLY A 1 470 ? 13.199 9.486 6.142 1.00 98.50 470 GLY A O 1
ATOM 3663 N N . THR A 1 471 ? 13.742 8.232 7.924 1.00 98.56 471 THR A N 1
ATOM 3664 C CA . THR A 1 471 ? 12.379 8.099 8.452 1.00 98.56 471 THR A CA 1
ATOM 3665 C C . THR A 1 471 ? 12.343 8.715 9.837 1.00 98.56 471 THR A C 1
ATOM 3667 O O . THR A 1 471 ? 13.132 8.317 10.688 1.00 98.56 471 THR A O 1
ATOM 3670 N N . ALA A 1 472 ? 11.435 9.649 10.094 1.00 97.81 472 ALA A N 1
ATOM 3671 C CA . ALA A 1 472 ? 11.243 10.197 11.432 1.00 97.81 472 ALA A CA 1
ATOM 3672 C C . ALA A 1 472 ? 9.787 10.045 11.869 1.00 97.81 472 ALA A C 1
ATOM 3674 O O . ALA A 1 472 ? 8.882 10.006 11.040 1.00 97.81 472 ALA A O 1
ATOM 3675 N N . MET A 1 473 ? 9.555 9.945 13.174 1.00 97.12 473 MET A N 1
ATOM 3676 C CA . MET A 1 473 ? 8.227 10.001 13.768 1.00 97.12 473 MET A CA 1
ATOM 3677 C C . MET A 1 473 ? 8.210 10.987 14.922 1.00 97.12 473 MET A C 1
ATOM 3679 O O . MET A 1 473 ? 9.194 11.093 15.653 1.00 97.12 473 MET A O 1
ATOM 3683 N N . ARG A 1 474 ? 7.072 11.650 15.120 1.00 95.56 474 ARG A N 1
ATOM 3684 C CA . ARG A 1 474 ? 6.784 12.428 16.325 1.00 95.56 474 ARG A CA 1
ATOM 3685 C C . ARG A 1 474 ? 5.529 11.898 16.993 1.00 95.56 474 ARG A C 1
ATOM 3687 O O . ARG A 1 474 ? 4.548 11.618 16.307 1.00 95.56 474 ARG A O 1
ATOM 3694 N N . VAL A 1 475 ? 5.568 11.780 18.315 1.00 94.12 475 VAL A N 1
ATOM 3695 C CA . VAL A 1 475 ? 4.412 11.392 19.128 1.00 94.12 475 VAL A CA 1
ATOM 3696 C C . VAL A 1 475 ? 4.004 12.554 20.020 1.00 94.12 475 VAL A C 1
ATOM 3698 O O . VAL A 1 475 ? 4.811 13.070 20.791 1.00 94.12 475 VAL A O 1
ATOM 3701 N N . GLU A 1 476 ? 2.735 12.929 19.933 1.00 90.19 476 GLU A N 1
ATOM 3702 C CA . GLU A 1 476 ? 2.089 13.940 20.762 1.00 90.19 476 GLU A CA 1
ATOM 3703 C C . GLU A 1 476 ? 0.930 13.297 21.532 1.00 90.19 476 GLU A C 1
ATOM 3705 O O . GLU A 1 476 ? 0.176 12.479 21.005 1.00 90.19 476 GLU A O 1
ATOM 3710 N N . THR A 1 477 ? 0.775 13.666 22.798 1.00 85.50 477 THR A N 1
ATOM 3711 C CA . THR A 1 477 ? -0.347 13.240 23.640 1.00 85.50 477 THR A CA 1
ATOM 3712 C C . THR A 1 477 ? -0.870 14.440 24.416 1.00 85.50 477 THR A C 1
ATOM 3714 O O . THR A 1 477 ? -0.109 15.331 24.794 1.00 85.50 477 THR A O 1
ATOM 3717 N N . ALA A 1 478 ? -2.183 14.475 24.647 1.00 71.19 478 ALA A N 1
ATOM 3718 C CA . ALA A 1 478 ? -2.818 15.515 25.456 1.00 71.19 478 ALA A CA 1
ATOM 3719 C C . ALA A 1 478 ? -2.443 15.410 26.946 1.00 71.19 478 ALA A C 1
ATOM 3721 O O . ALA A 1 478 ? -2.606 16.367 27.703 1.00 71.19 478 ALA A O 1
ATOM 3722 N N . VAL A 1 479 ? -1.954 14.245 27.376 1.00 65.38 479 VAL A N 1
ATOM 3723 C CA . VAL A 1 479 ? -1.546 13.999 28.756 1.00 65.38 479 VAL A CA 1
ATOM 3724 C C . VAL A 1 479 ? -0.060 14.309 28.894 1.00 65.38 479 VAL A C 1
ATOM 3726 O O . VAL A 1 479 ? 0.743 13.866 28.082 1.00 65.38 479 VAL A O 1
ATOM 3729 N N . SER A 1 480 ? 0.329 15.016 29.957 1.00 57.97 480 SER A N 1
ATOM 3730 C CA . SER A 1 480 ? 1.734 15.295 30.297 1.00 57.97 480 SER A CA 1
ATOM 3731 C C . SER A 1 480 ? 2.453 14.043 30.840 1.00 57.97 480 SER A C 1
ATOM 3733 O O . SER A 1 480 ? 3.103 14.092 31.884 1.00 57.97 480 SER A O 1
ATOM 3735 N N . ALA A 1 481 ? 2.284 12.903 30.171 1.00 58.66 481 ALA A N 1
ATOM 3736 C CA . ALA A 1 481 ? 2.944 11.650 30.491 1.00 58.66 481 ALA A CA 1
ATOM 3737 C C . ALA A 1 481 ? 4.339 11.632 29.838 1.00 58.66 481 ALA A C 1
ATOM 3739 O O . ALA A 1 481 ? 4.465 11.980 28.662 1.00 58.66 481 ALA A O 1
ATOM 3740 N N . PRO A 1 482 ? 5.400 11.249 30.570 1.00 61.06 482 PRO A N 1
ATOM 3741 C CA . PRO A 1 482 ? 6.739 11.163 30.006 1.00 61.06 482 PRO A CA 1
ATOM 3742 C C . PRO A 1 482 ? 6.787 10.090 28.914 1.00 61.06 482 PRO A C 1
ATOM 3744 O O . PRO A 1 482 ? 6.524 8.912 29.168 1.00 61.06 482 PRO A O 1
ATOM 3747 N N . THR A 1 483 ? 7.156 10.497 27.701 1.00 68.44 483 THR A N 1
ATOM 3748 C CA . THR A 1 483 ? 7.411 9.568 26.601 1.00 68.44 483 THR A CA 1
ATOM 3749 C C . THR A 1 483 ? 8.709 8.820 26.871 1.00 68.44 483 THR A C 1
ATOM 3751 O O . THR A 1 483 ? 9.778 9.424 26.967 1.00 68.44 483 THR A O 1
ATOM 3754 N N . HIS A 1 484 ? 8.629 7.499 26.987 1.00 75.19 484 HIS A N 1
ATOM 3755 C CA . HIS A 1 484 ? 9.807 6.654 27.158 1.00 75.19 484 HIS A CA 1
ATOM 3756 C C . HIS A 1 484 ? 10.234 6.117 25.802 1.00 75.19 484 HIS A C 1
ATOM 3758 O O . HIS A 1 484 ? 9.440 5.468 25.123 1.00 75.19 484 HIS A O 1
ATOM 3764 N N . CYS A 1 485 ? 11.482 6.356 25.404 1.00 75.00 485 CYS A N 1
ATOM 3765 C CA . CYS A 1 485 ? 11.994 5.736 24.193 1.00 75.00 485 CYS A CA 1
ATOM 3766 C C . CYS A 1 485 ? 12.620 4.376 24.492 1.00 75.00 485 CYS A C 1
ATOM 3768 O O . CYS A 1 485 ? 13.486 4.252 25.361 1.00 75.00 485 CYS A O 1
ATOM 3770 N N . GLN A 1 486 ? 12.207 3.365 23.733 1.00 78.88 486 GLN A N 1
ATOM 3771 C CA . GLN A 1 486 ? 12.870 2.069 23.686 1.00 78.88 486 GLN A CA 1
ATOM 3772 C C . GLN A 1 486 ? 13.603 1.980 22.351 1.00 78.88 486 GLN A C 1
ATOM 3774 O O . GLN A 1 486 ? 12.991 1.910 21.286 1.00 78.88 486 GLN A O 1
ATOM 3779 N N . ASN A 1 487 ? 14.933 2.028 22.404 1.00 72.31 487 ASN A N 1
ATOM 3780 C CA . ASN A 1 487 ? 15.763 2.063 21.206 1.00 72.31 487 ASN A CA 1
ATOM 3781 C C . ASN A 1 487 ? 16.132 0.637 20.766 1.00 72.31 487 ASN A C 1
ATOM 3783 O O . ASN A 1 487 ? 17.284 0.218 20.876 1.00 72.31 487 ASN A O 1
ATOM 3787 N N . CYS A 1 488 ? 15.139 -0.142 20.332 1.00 84.06 488 CYS A N 1
ATOM 3788 C CA . CYS A 1 488 ? 15.389 -1.451 19.732 1.00 84.06 488 CYS A CA 1
ATOM 3789 C C . CYS A 1 488 ? 16.075 -1.256 18.373 1.00 84.06 488 CYS A C 1
ATOM 3791 O O . CYS A 1 488 ? 15.651 -0.408 17.589 1.00 84.06 488 CYS A O 1
ATOM 3793 N N . LEU A 1 489 ? 17.138 -2.016 18.090 1.00 90.31 489 LEU A N 1
ATOM 3794 C CA . LEU A 1 489 ? 17.885 -1.892 16.834 1.00 90.31 489 LEU A CA 1
ATOM 3795 C C . LEU A 1 489 ? 16.939 -2.085 15.638 1.00 90.31 489 LEU A C 1
ATOM 3797 O O . LEU A 1 489 ? 16.196 -3.056 15.624 1.00 90.31 489 LEU A O 1
ATOM 3801 N N . GLY A 1 490 ? 16.937 -1.168 14.673 1.00 92.69 490 GLY A N 1
ATOM 3802 C CA . GLY A 1 490 ? 16.042 -1.138 13.514 1.00 92.69 490 GLY A CA 1
ATOM 3803 C C . GLY A 1 490 ? 14.579 -0.808 13.827 1.00 92.69 490 GLY A C 1
ATOM 3804 O O . GLY A 1 490 ? 13.745 -0.871 12.926 1.00 92.69 490 GLY A O 1
ATOM 3805 N N . HIS A 1 491 ? 14.242 -0.502 15.083 1.00 94.75 491 HIS A N 1
ATOM 3806 C CA . HIS A 1 491 ? 12.862 -0.350 15.541 1.00 94.75 491 HIS A CA 1
ATOM 3807 C C . HIS A 1 491 ? 12.732 0.635 16.720 1.00 94.75 491 HIS A C 1
ATOM 3809 O O . HIS A 1 491 ? 12.420 0.223 17.839 1.00 94.75 491 HIS A O 1
ATOM 3815 N N . PRO A 1 492 ? 12.987 1.941 16.518 1.00 93.75 492 PRO A N 1
ATOM 3816 C CA . PRO A 1 492 ? 12.784 2.931 17.570 1.00 93.75 492 PRO A CA 1
ATOM 3817 C C . PRO A 1 492 ? 11.303 3.011 17.965 1.00 93.75 492 PRO A C 1
ATOM 3819 O O . PRO A 1 492 ? 10.424 3.085 17.102 1.00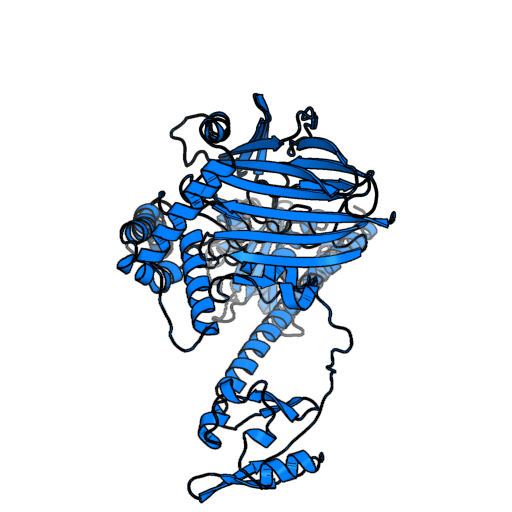 93.75 492 PRO A O 1
ATOM 3822 N N . LEU A 1 493 ? 11.042 3.021 19.274 1.00 93.38 493 LEU A N 1
ATOM 3823 C CA . LEU A 1 493 ? 9.707 3.058 19.876 1.00 93.38 493 LEU A CA 1
ATOM 3824 C C . LEU A 1 493 ? 9.587 4.236 20.847 1.00 93.38 493 LEU A C 1
ATOM 3826 O O . LEU A 1 493 ? 10.519 4.520 21.597 1.00 93.38 493 LEU A O 1
ATOM 3830 N N . LEU A 1 494 ? 8.426 4.884 20.871 1.00 93.38 494 LEU A N 1
ATOM 3831 C CA . LEU A 1 494 ? 8.045 5.914 21.834 1.00 93.38 494 LEU A CA 1
ATOM 3832 C C . LEU A 1 494 ? 6.780 5.462 22.566 1.00 93.38 494 LEU A C 1
ATOM 3834 O O . LEU A 1 494 ? 5.737 5.263 21.942 1.00 93.38 494 LEU A O 1
ATOM 3838 N N . THR A 1 495 ? 6.882 5.285 23.883 1.00 92.25 495 THR A N 1
ATOM 3839 C CA . THR A 1 495 ? 5.815 4.722 24.716 1.00 92.25 495 THR A CA 1
ATOM 3840 C C . THR A 1 495 ? 5.171 5.779 25.602 1.00 92.25 495 THR A C 1
ATOM 3842 O O . THR A 1 495 ? 5.865 6.511 26.311 1.00 92.25 495 THR A O 1
ATOM 3845 N N . VAL A 1 496 ? 3.838 5.798 25.599 1.00 91.88 496 VAL A N 1
ATOM 3846 C CA . VAL A 1 496 ? 2.986 6.563 26.515 1.00 91.88 496 VAL A CA 1
ATOM 3847 C C . VAL A 1 496 ? 2.152 5.573 27.325 1.00 91.88 496 VAL A C 1
ATOM 3849 O O . VAL A 1 496 ? 1.516 4.690 26.752 1.00 91.88 496 VAL A O 1
ATOM 3852 N N . GLU A 1 497 ? 2.147 5.713 28.648 1.00 92.69 497 GLU A N 1
ATOM 3853 C CA . GLU A 1 497 ? 1.370 4.873 29.565 1.00 92.69 497 GLU A CA 1
ATOM 3854 C C . GLU A 1 497 ? 0.521 5.749 30.485 1.00 92.69 497 GLU A C 1
ATOM 3856 O O . GLU A 1 497 ? 1.012 6.727 31.049 1.00 92.69 497 GLU A O 1
ATOM 3861 N N . GLN A 1 498 ? -0.758 5.401 30.629 1.00 92.88 498 GLN A N 1
ATOM 3862 C CA . GLN A 1 498 ? -1.710 6.143 31.444 1.00 92.88 498 GLN A CA 1
ATOM 3863 C C . GLN A 1 498 ? -2.731 5.193 32.079 1.00 92.88 498 GLN A C 1
ATOM 3865 O O . GLN A 1 498 ? -3.256 4.285 31.433 1.00 92.88 498 GLN A O 1
ATOM 3870 N N . MET A 1 499 ? -3.047 5.425 33.353 1.00 95.56 499 MET A N 1
ATOM 3871 C CA . MET A 1 499 ? -4.197 4.795 34.002 1.00 95.56 499 MET A CA 1
ATOM 3872 C C . MET A 1 499 ? -5.462 5.583 33.657 1.00 95.56 499 MET A C 1
ATOM 3874 O O . MET A 1 499 ? -5.479 6.803 33.826 1.00 95.56 499 MET A O 1
ATOM 3878 N N . LEU A 1 500 ? -6.494 4.880 33.194 1.00 95.00 500 LEU A N 1
ATOM 3879 C CA . LEU A 1 500 ? -7.792 5.429 32.809 1.00 95.00 500 LEU A CA 1
ATOM 3880 C C . LEU A 1 500 ? -8.890 4.882 33.725 1.00 95.00 500 LEU A C 1
ATOM 3882 O O . LEU A 1 500 ? -8.954 3.676 33.981 1.00 95.00 500 LEU A O 1
ATOM 3886 N N . GLN A 1 501 ? -9.767 5.763 34.196 1.00 97.19 501 GLN A N 1
ATOM 3887 C CA . GLN A 1 501 ? -11.055 5.420 34.798 1.00 97.19 501 GLN A CA 1
ATOM 3888 C C . GLN A 1 501 ? -12.115 5.186 33.705 1.00 97.19 501 GLN A C 1
ATOM 3890 O O . GLN A 1 501 ? -11.972 5.701 32.596 1.00 97.19 501 GLN A O 1
ATOM 3895 N N . PRO A 1 502 ? -13.207 4.447 33.984 1.00 97.44 502 PRO A N 1
ATOM 3896 C CA . PRO A 1 502 ? -14.320 4.315 33.045 1.00 97.44 502 PRO A CA 1
ATOM 3897 C C . PRO A 1 502 ? -14.834 5.681 32.561 1.00 97.44 502 PRO A C 1
ATOM 3899 O O . PRO A 1 502 ? -15.148 6.553 33.369 1.00 97.44 502 PRO A O 1
ATOM 3902 N N . GLY A 1 503 ? -14.920 5.855 31.242 1.00 92.94 503 GLY A N 1
ATOM 3903 C CA . GLY A 1 503 ? -15.282 7.107 30.573 1.00 92.94 503 GLY A CA 1
ATOM 3904 C C . GLY A 1 503 ? -14.100 8.028 30.244 1.00 92.94 503 GLY A C 1
ATOM 3905 O O . GLY A 1 503 ? -14.255 8.930 29.422 1.00 92.94 503 GLY A O 1
ATOM 3906 N N . GLU A 1 504 ? -12.916 7.807 30.820 1.00 93.31 504 GLU A N 1
ATOM 3907 C CA . GLU A 1 504 ? -11.712 8.563 30.464 1.00 93.31 504 GLU A CA 1
ATOM 3908 C C . GLU A 1 504 ? -11.105 8.055 29.155 1.00 93.31 504 GLU A C 1
ATOM 3910 O O . GLU A 1 504 ? -11.145 6.862 28.839 1.00 93.31 504 GLU A O 1
ATOM 3915 N N . THR A 1 505 ? -10.533 8.986 28.389 1.00 93.06 505 THR A N 1
ATOM 3916 C CA . THR A 1 505 ? -9.984 8.734 27.054 1.00 93.06 505 THR A CA 1
ATOM 3917 C C . THR A 1 505 ? -8.530 9.180 26.978 1.00 93.06 505 THR A C 1
ATOM 3919 O O . THR A 1 505 ? -8.210 10.304 27.364 1.00 93.06 505 THR A O 1
ATOM 3922 N N . LEU A 1 506 ? -7.664 8.325 26.436 1.00 92.25 506 LEU A N 1
ATOM 3923 C CA . LEU A 1 506 ? -6.313 8.686 26.011 1.00 92.25 506 LEU A CA 1
ATOM 3924 C C . LEU A 1 506 ? -6.315 8.949 24.503 1.00 92.25 506 LEU A C 1
ATOM 3926 O O . LEU A 1 506 ? -6.822 8.128 23.741 1.00 92.25 506 LEU A O 1
ATOM 3930 N N . GLN A 1 507 ? -5.720 10.064 24.081 1.00 93.94 507 GLN A N 1
ATOM 3931 C CA . GLN A 1 507 ? -5.442 10.361 22.676 1.00 93.94 507 GLN A CA 1
ATOM 3932 C C . GLN A 1 507 ? -3.930 10.362 22.441 1.00 93.94 507 GLN A C 1
ATOM 3934 O O . GLN A 1 507 ? -3.186 10.980 23.204 1.00 93.94 507 GLN A O 1
ATOM 3939 N N . LEU A 1 508 ? -3.503 9.714 21.360 1.00 94.75 508 LEU A N 1
ATOM 3940 C CA . LEU A 1 508 ? -2.142 9.744 20.846 1.00 94.75 508 LEU A CA 1
ATOM 3941 C C . LEU A 1 508 ? -2.165 10.149 19.372 1.00 94.75 508 LEU A C 1
ATOM 3943 O O . LEU A 1 508 ? -2.799 9.486 18.553 1.00 94.75 508 LEU A O 1
ATOM 3947 N N . ASP A 1 509 ? -1.431 11.205 19.045 1.00 96.56 509 ASP A N 1
ATOM 3948 C CA . ASP A 1 509 ? -1.196 11.648 17.678 1.00 96.56 509 ASP A CA 1
ATOM 3949 C C . ASP A 1 509 ? 0.232 11.260 17.278 1.00 96.56 509 ASP A C 1
ATOM 3951 O O . ASP A 1 509 ? 1.205 11.612 17.944 1.00 96.56 509 ASP A O 1
ATOM 3955 N N . LYS A 1 510 ? 0.363 10.512 16.185 1.00 97.62 510 LYS A N 1
ATOM 3956 C CA . LYS A 1 510 ? 1.631 10.086 15.596 1.00 97.62 510 LYS A CA 1
ATOM 3957 C C . LYS A 1 510 ? 1.766 10.703 14.215 1.00 97.62 510 LYS A C 1
ATOM 3959 O O . LYS A 1 510 ? 0.938 10.455 13.342 1.00 97.62 510 LYS A O 1
ATOM 3964 N N . LEU A 1 511 ? 2.832 11.460 13.999 1.00 98.19 511 LEU A N 1
ATOM 3965 C CA . LEU A 1 511 ? 3.239 11.925 12.676 1.00 98.19 511 LEU A CA 1
ATOM 3966 C C . LEU A 1 511 ? 4.436 11.107 12.202 1.00 98.19 511 LEU A C 1
ATOM 3968 O O . LEU A 1 511 ? 5.289 10.752 13.013 1.00 98.19 511 LEU A O 1
ATOM 3972 N N . VAL A 1 512 ? 4.510 10.823 10.904 1.00 98.50 512 VAL A N 1
ATOM 3973 C CA . VAL A 1 512 ? 5.679 10.212 10.256 1.00 98.50 512 VAL A CA 1
ATOM 3974 C C . VAL A 1 512 ? 6.156 11.088 9.110 1.00 98.50 512 VAL A C 1
ATOM 3976 O O . VAL A 1 512 ? 5.340 11.744 8.466 1.00 98.50 512 VAL A O 1
ATOM 3979 N N . SER A 1 513 ? 7.453 11.059 8.825 1.00 98.50 513 SER A N 1
ATOM 3980 C CA . SER A 1 513 ? 8.028 11.596 7.601 1.00 98.50 513 SER A CA 1
ATOM 3981 C C . SER A 1 513 ? 8.950 10.589 6.912 1.00 98.50 513 SER A C 1
ATOM 3983 O O . SER A 1 513 ? 9.686 9.856 7.575 1.00 98.50 513 SER A O 1
ATOM 3985 N N . TYR A 1 514 ? 8.925 10.574 5.576 1.00 98.69 514 TYR A N 1
ATOM 3986 C CA . TYR A 1 514 ? 9.871 9.834 4.736 1.00 98.69 514 TYR A CA 1
ATOM 3987 C C . TYR A 1 514 ? 10.587 10.778 3.772 1.00 98.69 514 TYR A C 1
ATOM 3989 O O . TYR A 1 514 ? 9.955 11.380 2.899 1.00 98.69 514 TYR A O 1
ATOM 3997 N N . VAL A 1 515 ? 11.912 10.849 3.876 1.00 98.44 515 VAL A N 1
ATOM 3998 C CA . VAL A 1 515 ? 12.764 11.643 2.983 1.00 98.44 515 VAL A CA 1
ATOM 3999 C C . VAL A 1 515 ? 13.879 10.766 2.442 1.00 98.44 515 VAL A C 1
ATOM 4001 O O . VAL A 1 515 ? 14.596 10.116 3.197 1.00 98.44 515 VAL A O 1
ATOM 4004 N N . THR A 1 516 ? 14.032 10.736 1.126 1.00 98.12 516 THR A N 1
ATOM 4005 C CA . THR A 1 516 ? 15.042 9.936 0.438 1.00 98.12 516 THR A CA 1
ATOM 4006 C C . THR A 1 516 ? 16.170 10.805 -0.099 1.00 98.12 516 THR A C 1
ATOM 4008 O O . THR A 1 516 ? 15.995 11.996 -0.358 1.00 98.12 516 THR A O 1
ATOM 4011 N N . SER A 1 517 ? 17.319 10.197 -0.400 1.00 97.31 517 SER A N 1
ATOM 4012 C CA . SER A 1 517 ? 18.406 10.881 -1.117 1.00 97.31 517 SER A CA 1
ATOM 4013 C C . SER A 1 517 ? 18.017 11.348 -2.529 1.00 97.31 517 SER A C 1
ATOM 4015 O O . SER A 1 517 ? 18.771 12.079 -3.164 1.00 97.31 517 SER A O 1
ATOM 4017 N N . ARG A 1 518 ? 16.840 10.955 -3.041 1.00 95.25 518 ARG A N 1
ATOM 4018 C CA . ARG A 1 518 ? 16.289 11.451 -4.313 1.00 95.25 518 ARG A CA 1
ATOM 4019 C C . ARG A 1 518 ? 15.579 12.799 -4.168 1.00 95.25 518 ARG A C 1
ATOM 4021 O O . ARG A 1 518 ? 15.379 13.458 -5.196 1.00 95.25 518 ARG A O 1
ATOM 4028 N N . ASP A 1 519 ? 15.221 13.177 -2.942 1.00 94.88 519 ASP A N 1
ATOM 4029 C CA . ASP A 1 519 ? 14.514 14.418 -2.602 1.00 94.88 519 ASP A CA 1
ATOM 4030 C C . ASP A 1 519 ? 15.483 15.542 -2.228 1.00 94.88 519 ASP A C 1
ATOM 4032 O O . ASP A 1 519 ? 15.203 16.717 -2.462 1.00 94.88 519 ASP A O 1
ATOM 4036 N N . VAL A 1 520 ? 16.646 15.185 -1.678 1.00 93.06 520 VAL A N 1
ATOM 4037 C CA . VAL A 1 520 ? 17.643 16.133 -1.173 1.00 93.06 520 VAL A CA 1
ATOM 4038 C C . VAL A 1 520 ? 18.867 16.207 -2.083 1.00 93.06 520 VAL A C 1
ATOM 4040 O O . VAL A 1 520 ? 19.475 15.201 -2.441 1.00 93.06 520 VAL A O 1
ATOM 4043 N N . ALA A 1 521 ? 19.279 17.422 -2.447 1.00 84.25 521 ALA A N 1
ATOM 4044 C CA . ALA A 1 521 ? 20.462 17.667 -3.276 1.00 84.25 521 ALA A CA 1
ATOM 4045 C C . ALA A 1 521 ? 21.760 17.678 -2.438 1.00 84.25 521 ALA A C 1
ATOM 4047 O O . ALA A 1 521 ? 22.514 18.649 -2.464 1.00 84.25 521 ALA A O 1
ATOM 4048 N N . GLY A 1 522 ? 22.002 16.609 -1.673 1.00 77.81 522 GLY A N 1
ATOM 4049 C CA . GLY A 1 522 ? 23.177 16.461 -0.800 1.00 77.81 522 GLY A CA 1
ATOM 4050 C C . GLY A 1 522 ? 22.996 16.945 0.644 1.00 77.81 522 GLY A C 1
ATOM 4051 O O . GLY A 1 522 ? 23.960 16.918 1.404 1.00 77.81 522 GLY A O 1
ATOM 4052 N N . SER A 1 523 ? 21.791 17.375 1.028 1.00 88.44 523 SER A N 1
ATOM 4053 C CA . SER A 1 523 ? 21.423 17.577 2.438 1.00 88.44 523 SER A CA 1
ATOM 4054 C C . SER A 1 523 ? 21.251 16.237 3.159 1.00 88.44 523 SER A C 1
ATOM 4056 O O . SER A 1 523 ? 20.989 15.216 2.523 1.00 88.44 523 SER A O 1
ATOM 4058 N N . ASP A 1 524 ? 21.368 16.248 4.485 1.00 96.00 524 ASP A N 1
ATOM 4059 C CA . ASP A 1 524 ? 21.169 15.061 5.313 1.00 96.00 524 ASP A CA 1
ATOM 4060 C C . ASP A 1 524 ? 19.689 14.625 5.305 1.00 96.00 524 ASP A C 1
ATOM 4062 O O . ASP A 1 524 ? 18.779 15.419 5.578 1.00 96.00 524 ASP A O 1
ATOM 4066 N N . VAL A 1 525 ? 19.435 13.358 4.955 1.00 97.69 525 VAL A N 1
ATOM 4067 C CA . VAL A 1 525 ? 18.072 12.809 4.844 1.00 97.69 525 VAL A CA 1
ATOM 4068 C C . VAL A 1 525 ? 17.365 12.717 6.198 1.00 97.69 525 VAL A C 1
ATOM 4070 O O . VAL A 1 525 ? 16.149 12.890 6.256 1.00 97.69 525 VAL A O 1
ATOM 4073 N N . VAL A 1 526 ? 18.100 12.474 7.286 1.00 97.44 526 VAL A N 1
ATOM 4074 C CA . VAL A 1 526 ? 17.563 12.357 8.647 1.00 97.44 526 VAL A CA 1
ATOM 4075 C C . VAL A 1 526 ? 17.196 13.734 9.179 1.00 97.44 526 VAL A C 1
ATOM 4077 O O . VAL A 1 526 ? 16.072 13.925 9.640 1.00 97.44 526 VAL A O 1
ATOM 4080 N N . GLU A 1 527 ? 18.094 14.714 9.063 1.00 96.38 527 GLU A N 1
ATOM 4081 C CA . GLU A 1 527 ? 17.825 16.097 9.477 1.00 96.38 527 GLU A CA 1
ATOM 4082 C C . GLU A 1 527 ? 16.621 16.673 8.716 1.00 96.38 527 GLU A C 1
ATOM 4084 O O . GLU A 1 527 ? 15.719 17.290 9.296 1.00 96.38 527 GLU A O 1
ATOM 4089 N N . THR A 1 528 ? 16.542 16.393 7.412 1.00 96.94 528 THR A N 1
ATOM 4090 C CA . THR A 1 528 ? 15.415 16.824 6.579 1.00 96.94 528 THR A CA 1
ATOM 4091 C C . THR A 1 528 ? 14.112 16.130 6.985 1.00 96.94 528 THR A C 1
ATOM 4093 O O . THR A 1 528 ? 13.076 16.791 7.040 1.00 96.94 528 THR A O 1
ATOM 4096 N N . ALA A 1 529 ? 14.144 14.833 7.318 1.00 97.31 529 ALA A N 1
ATOM 4097 C CA . ALA A 1 529 ? 12.975 14.101 7.809 1.00 97.31 529 ALA A CA 1
ATOM 4098 C C . ALA A 1 529 ? 12.486 14.639 9.164 1.00 97.31 529 ALA A C 1
ATOM 4100 O O . ALA A 1 529 ? 11.287 14.851 9.343 1.00 97.31 529 ALA A O 1
ATOM 4101 N N . VAL A 1 530 ? 13.397 14.917 10.100 1.00 96.56 530 VAL A N 1
ATOM 4102 C CA . VAL A 1 530 ? 13.067 15.484 11.418 1.00 96.56 530 VAL A CA 1
ATOM 4103 C C . VAL A 1 530 ? 12.484 16.896 11.289 1.00 96.56 530 VAL A C 1
ATOM 4105 O O . VAL A 1 530 ? 11.493 17.220 11.947 1.00 96.56 530 VAL A O 1
ATOM 4108 N N . SER A 1 531 ? 13.047 17.731 10.410 1.00 95.19 531 SER A N 1
ATOM 4109 C CA . SER A 1 531 ? 12.593 19.118 10.240 1.00 95.19 531 SER A CA 1
ATOM 4110 C C . SER A 1 531 ? 11.186 19.245 9.639 1.00 95.19 531 SER A C 1
ATOM 4112 O O . SER A 1 531 ? 10.542 20.275 9.869 1.00 95.19 531 SER A O 1
ATOM 4114 N N . GLN A 1 532 ? 10.656 18.191 8.991 1.00 95.00 532 GLN A N 1
ATOM 4115 C CA . GLN A 1 532 ? 9.267 18.137 8.498 1.00 95.00 532 GLN A CA 1
ATOM 4116 C C . GLN A 1 532 ? 8.221 18.401 9.591 1.00 95.00 532 GLN A C 1
ATOM 4118 O O . GLN A 1 532 ? 7.088 18.755 9.287 1.00 95.00 532 GLN A O 1
ATOM 4123 N N . PHE A 1 533 ? 8.564 18.241 10.870 1.00 92.94 533 PHE A N 1
ATOM 4124 C CA . PHE A 1 533 ? 7.616 18.425 11.967 1.00 92.94 533 PHE A CA 1
ATOM 4125 C C . PHE A 1 533 ? 7.588 19.847 12.549 1.00 92.94 533 PHE A C 1
ATOM 4127 O O . PHE A 1 533 ? 6.701 20.162 13.341 1.00 92.94 533 PHE A O 1
ATOM 4134 N N . THR A 1 534 ? 8.524 20.724 12.175 1.00 88.44 534 THR A N 1
ATOM 4135 C CA . THR A 1 534 ? 8.775 22.008 12.866 1.00 88.44 534 THR A CA 1
ATOM 4136 C C . THR A 1 534 ? 7.549 22.924 12.934 1.00 88.44 534 THR A C 1
ATOM 4138 O O . THR A 1 534 ? 7.297 23.537 13.967 1.00 88.44 534 THR A O 1
ATOM 4141 N N . ASN A 1 535 ? 6.762 22.990 11.857 1.00 84.62 535 ASN A N 1
ATOM 4142 C CA . ASN A 1 535 ? 5.641 23.931 11.715 1.00 84.62 535 ASN A CA 1
ATOM 4143 C C . ASN A 1 535 ? 4.272 23.246 11.641 1.00 84.62 535 ASN A C 1
ATOM 4145 O O . ASN A 1 535 ? 3.266 23.883 11.334 1.00 84.62 535 ASN A O 1
ATOM 4149 N N . HIS A 1 536 ? 4.228 21.944 11.901 1.00 88.94 536 HIS A N 1
ATOM 4150 C CA . HIS A 1 536 ? 3.035 21.140 11.698 1.00 88.94 536 HIS A CA 1
ATOM 4151 C C . HIS A 1 536 ? 2.595 20.509 13.008 1.00 88.94 536 HIS A C 1
ATOM 4153 O O . HIS A 1 536 ? 3.414 20.194 13.858 1.00 88.94 536 HIS A O 1
ATOM 4159 N N . THR A 1 537 ? 1.294 20.318 13.165 1.00 92.44 537 THR A N 1
ATOM 4160 C CA . THR A 1 537 ? 0.671 19.475 14.191 1.00 92.44 537 THR A CA 1
ATOM 4161 C C . THR A 1 537 ? -0.281 18.530 13.472 1.00 92.44 537 THR A C 1
ATOM 4163 O O . THR A 1 537 ? -0.629 18.772 12.312 1.00 92.44 537 THR A O 1
ATOM 4166 N N . TYR A 1 538 ? -0.763 17.486 14.146 1.00 95.19 538 TYR A N 1
ATOM 4167 C CA . TYR A 1 538 ? -1.782 16.620 13.550 1.00 95.19 538 TYR A CA 1
ATOM 4168 C C . TYR A 1 538 ? -3.007 17.415 13.076 1.00 95.19 538 TYR A C 1
ATOM 4170 O O . TYR A 1 538 ? -3.475 17.232 11.954 1.00 95.19 538 TYR A O 1
ATOM 4178 N N . ASN A 1 539 ? -3.497 18.344 13.903 1.00 95.12 539 ASN A N 1
ATOM 4179 C CA . ASN A 1 539 ? -4.693 19.127 13.590 1.00 95.12 539 ASN A CA 1
ATOM 4180 C C . ASN A 1 539 ? -4.490 20.049 12.382 1.00 95.12 539 ASN A C 1
ATOM 4182 O O . ASN A 1 539 ? -5.371 20.108 11.526 1.00 95.12 539 ASN A O 1
ATOM 4186 N N . THR A 1 540 ? -3.344 20.736 12.291 1.00 95.62 540 THR A N 1
ATOM 4187 C CA . THR A 1 540 ? -3.065 21.614 11.143 1.00 95.62 540 THR A CA 1
ATOM 4188 C C . THR A 1 540 ? -2.910 20.803 9.858 1.00 95.62 540 THR A C 1
ATOM 4190 O O . THR A 1 540 ? -3.565 21.115 8.870 1.00 95.62 540 THR A O 1
ATOM 4193 N N . LEU A 1 541 ? -2.170 19.686 9.890 1.00 96.94 541 LEU A N 1
ATOM 4194 C CA . LEU A 1 541 ? -2.025 18.792 8.733 1.00 96.94 541 LEU A CA 1
ATOM 4195 C C . LEU A 1 541 ? -3.360 18.211 8.269 1.00 96.94 541 LEU A C 1
ATOM 4197 O O . LEU A 1 541 ? -3.625 18.167 7.070 1.00 96.94 541 LEU A O 1
ATOM 4201 N N . ARG A 1 542 ? -4.213 17.778 9.203 1.00 97.31 542 ARG A N 1
ATOM 4202 C CA . ARG A 1 542 ? -5.542 17.237 8.893 1.00 97.31 542 ARG A CA 1
ATOM 4203 C C . ARG A 1 542 ? -6.432 18.291 8.238 1.00 97.31 542 ARG A C 1
ATOM 4205 O O . ARG A 1 542 ? -7.141 17.986 7.278 1.00 97.31 542 ARG A O 1
ATOM 4212 N N . GLN A 1 543 ? -6.410 19.519 8.756 1.00 96.31 543 GLN A N 1
ATOM 4213 C CA . GLN A 1 543 ? -7.173 20.634 8.200 1.00 96.31 543 GLN A CA 1
ATOM 4214 C C . GLN A 1 543 ? -6.709 20.960 6.776 1.00 96.31 543 GLN A C 1
ATOM 4216 O O . GLN A 1 543 ? -7.535 20.981 5.864 1.00 96.31 543 GLN A O 1
ATOM 4221 N N . ASP A 1 544 ? -5.403 21.138 6.575 1.00 97.12 544 ASP A N 1
ATOM 4222 C CA . ASP A 1 544 ? -4.826 21.466 5.268 1.00 97.12 544 ASP A CA 1
ATOM 4223 C C . ASP A 1 544 ? -5.060 20.341 4.248 1.00 97.12 544 ASP A C 1
ATOM 4225 O O . ASP A 1 544 ? -5.431 20.601 3.103 1.00 97.12 544 ASP A O 1
ATOM 4229 N N . HIS A 1 545 ? -4.934 19.080 4.678 1.00 97.81 545 HIS A N 1
ATOM 4230 C CA . HIS A 1 545 ? -5.265 17.896 3.882 1.00 97.81 545 HIS A CA 1
ATOM 4231 C C . HIS A 1 545 ? -6.729 17.905 3.425 1.00 97.81 545 HIS A C 1
ATOM 4233 O O . HIS A 1 545 ? -6.998 17.762 2.233 1.00 97.81 545 HIS A O 1
ATOM 4239 N N . THR A 1 546 ? -7.667 18.138 4.349 1.00 96.50 546 THR A N 1
ATOM 4240 C CA . THR A 1 546 ? -9.109 18.173 4.047 1.00 96.50 546 THR A CA 1
ATOM 4241 C C . THR A 1 546 ? -9.439 19.283 3.048 1.00 96.50 546 THR A C 1
ATOM 4243 O O . THR A 1 546 ? -10.144 19.052 2.067 1.00 96.50 546 THR A O 1
ATOM 4246 N N . VAL A 1 547 ? -8.896 20.488 3.258 1.00 97.31 547 VAL A N 1
ATOM 4247 C CA . VAL A 1 547 ? -9.091 21.629 2.347 1.00 97.31 547 VAL A CA 1
ATOM 4248 C C . VAL A 1 547 ? -8.537 21.318 0.956 1.00 97.31 547 VAL A C 1
ATOM 4250 O O . VAL A 1 547 ? -9.167 21.642 -0.054 1.00 97.31 547 VAL A O 1
ATOM 4253 N N . ALA A 1 548 ? -7.376 20.667 0.880 1.00 97.50 548 ALA A N 1
ATOM 4254 C CA . ALA A 1 548 ? -6.766 20.308 -0.391 1.00 97.50 548 ALA A CA 1
ATOM 4255 C C . ALA A 1 548 ? -7.581 19.254 -1.160 1.00 97.50 548 ALA A C 1
ATOM 4257 O O . ALA A 1 548 ? -7.732 19.392 -2.373 1.00 97.50 548 ALA A O 1
ATOM 4258 N N . TRP A 1 549 ? -8.156 18.259 -0.476 1.00 97.62 549 TRP A N 1
ATOM 4259 C CA . TRP A 1 549 ? -9.061 17.284 -1.095 1.00 97.62 549 TRP A CA 1
ATOM 4260 C C . TRP A 1 549 ? -10.366 17.910 -1.576 1.00 97.62 549 TRP A C 1
ATOM 4262 O O . TRP A 1 549 ? -10.770 17.670 -2.710 1.00 97.62 549 TRP A O 1
ATOM 4272 N N . GLN A 1 550 ? -10.991 18.771 -0.771 1.00 94.81 550 GLN A N 1
ATOM 4273 C CA . GLN A 1 550 ? -12.200 19.490 -1.182 1.00 94.81 550 GLN A CA 1
ATOM 4274 C C . GLN A 1 550 ? -11.964 20.314 -2.449 1.00 94.81 550 GLN A C 1
ATOM 4276 O O . GLN A 1 550 ? -12.798 20.315 -3.351 1.00 94.81 550 GLN A O 1
ATOM 4281 N N . LYS A 1 551 ? -10.813 20.991 -2.535 1.00 95.44 551 LYS A N 1
ATOM 4282 C CA . LYS A 1 551 ? -10.417 21.718 -3.741 1.00 95.44 551 LYS A CA 1
ATOM 4283 C C . LYS A 1 551 ? -10.178 20.773 -4.918 1.00 95.44 551 LYS A C 1
ATOM 4285 O O . LYS A 1 551 ? -10.646 21.056 -6.009 1.00 95.44 551 LYS A O 1
ATOM 4290 N N . LEU A 1 552 ? -9.484 19.657 -4.701 1.00 95.81 552 LEU A N 1
ATOM 4291 C CA . LEU A 1 552 ? -9.214 18.674 -5.750 1.00 95.81 552 LEU A CA 1
ATOM 4292 C C . LEU A 1 552 ? -10.507 18.115 -6.354 1.00 95.81 552 LEU A C 1
ATOM 4294 O O . LEU A 1 552 ? -10.616 18.024 -7.573 1.00 95.81 552 LEU A O 1
ATOM 4298 N N . TRP A 1 553 ? -11.496 17.782 -5.522 1.00 96.38 553 TRP A N 1
ATOM 4299 C CA . TRP A 1 553 ? -12.778 17.247 -5.983 1.00 96.38 553 TRP A CA 1
ATOM 4300 C C . TRP A 1 553 ? -13.566 18.221 -6.862 1.00 96.38 553 TRP A C 1
ATOM 4302 O O . TRP A 1 553 ? -14.265 17.768 -7.762 1.00 96.38 553 TRP A O 1
ATOM 4312 N N . GLN A 1 554 ? -13.395 19.537 -6.694 1.00 93.94 554 GLN A N 1
ATOM 4313 C CA . GLN A 1 554 ? -14.005 20.529 -7.593 1.00 93.94 554 GLN A CA 1
ATOM 4314 C C . GLN A 1 554 ? -13.512 20.396 -9.040 1.00 93.94 554 GLN A C 1
ATOM 4316 O O . GLN A 1 554 ? -14.250 20.733 -9.963 1.00 93.94 554 GLN A O 1
ATOM 4321 N N . ASP A 1 555 ? -12.291 19.891 -9.233 1.00 90.44 555 ASP A N 1
ATOM 4322 C CA . ASP A 1 555 ? -11.659 19.772 -10.547 1.00 90.44 555 ASP A CA 1
ATOM 4323 C C . ASP A 1 555 ? -11.864 18.388 -11.190 1.00 90.44 555 ASP A C 1
ATOM 4325 O O . ASP A 1 555 ? -11.679 18.244 -12.401 1.00 90.44 555 ASP A O 1
ATOM 4329 N N . ILE A 1 556 ? -12.197 17.356 -10.400 1.00 95.00 556 ILE A N 1
ATOM 4330 C CA . ILE A 1 556 ? -12.177 15.958 -10.868 1.00 95.00 556 ILE A CA 1
ATOM 4331 C C . ILE A 1 556 ? -13.469 15.167 -10.644 1.00 95.00 556 ILE A C 1
ATOM 4333 O O . ILE A 1 556 ? -13.571 14.081 -11.214 1.00 95.00 556 ILE A O 1
ATOM 4337 N N . ASP A 1 557 ? -14.404 15.627 -9.802 1.00 93.94 557 ASP A N 1
ATOM 4338 C CA . ASP A 1 557 ? -15.604 14.838 -9.492 1.00 93.94 557 ASP A CA 1
ATOM 4339 C C . ASP A 1 557 ? -16.491 14.666 -10.731 1.00 93.94 557 ASP A C 1
ATOM 4341 O O . ASP A 1 557 ? -16.632 15.559 -11.570 1.00 93.94 557 ASP A O 1
ATOM 4345 N N . VAL A 1 558 ? -17.109 13.493 -10.829 1.00 90.38 558 VAL A N 1
ATOM 4346 C CA . VAL A 1 558 ? -18.063 13.151 -11.883 1.00 90.38 558 VAL A CA 1
ATOM 4347 C C . VAL A 1 558 ? -19.359 12.753 -11.201 1.00 90.38 558 VAL A C 1
ATOM 4349 O O . VAL A 1 558 ? -19.394 11.772 -10.459 1.00 90.38 558 VAL A O 1
ATOM 4352 N N . ILE A 1 559 ? -20.418 13.520 -11.458 1.00 89.69 559 ILE A N 1
ATOM 4353 C CA . ILE A 1 559 ? -21.734 13.293 -10.860 1.00 89.69 559 ILE A CA 1
ATOM 4354 C C . ILE A 1 559 ? -22.530 12.328 -11.741 1.00 89.69 559 ILE A C 1
ATOM 4356 O O . ILE A 1 559 ? -22.724 12.582 -12.931 1.00 89.69 559 ILE A O 1
ATOM 4360 N N . ILE A 1 560 ? -22.994 11.233 -11.144 1.00 79.62 560 ILE A N 1
ATOM 4361 C CA . ILE A 1 560 ? -23.854 10.223 -11.760 1.00 79.62 560 ILE A CA 1
ATOM 4362 C C . ILE A 1 560 ? -25.202 10.261 -11.045 1.00 79.62 560 ILE A C 1
ATOM 4364 O O . ILE A 1 560 ? -25.321 9.927 -9.867 1.00 79.62 560 ILE A O 1
ATOM 4368 N N . GLU A 1 561 ? -26.233 10.684 -11.767 1.00 80.25 561 GLU A N 1
ATOM 4369 C CA . GLU A 1 561 ? -27.594 10.746 -11.242 1.00 80.25 561 GLU A CA 1
ATOM 4370 C C . GLU A 1 561 ? -28.305 9.398 -11.415 1.00 80.25 561 GLU A C 1
ATOM 4372 O O . GLU A 1 561 ? -28.219 8.765 -12.466 1.00 80.25 561 GLU A O 1
ATOM 4377 N N . GLY A 1 562 ? -29.047 8.973 -10.390 1.00 75.69 562 GLY A N 1
ATOM 4378 C CA . GLY A 1 562 ? -29.881 7.767 -10.441 1.00 75.69 562 GLY A CA 1
ATOM 4379 C C . GLY A 1 562 ? -29.169 6.445 -10.132 1.00 75.69 562 GLY A C 1
ATOM 4380 O O . GLY A 1 562 ? -29.853 5.429 -10.051 1.00 75.69 562 GLY A O 1
ATOM 4381 N N . ASP A 1 563 ? -27.850 6.450 -9.903 1.00 78.81 563 ASP A N 1
ATOM 4382 C CA . ASP A 1 563 ? -27.068 5.256 -9.549 1.00 78.81 563 ASP A CA 1
ATOM 4383 C C . ASP A 1 563 ? -25.998 5.577 -8.485 1.00 78.81 563 ASP A C 1
ATOM 4385 O O . ASP A 1 563 ? -24.920 6.103 -8.778 1.00 78.81 563 ASP A O 1
ATOM 4389 N N . GLN A 1 564 ? -26.312 5.273 -7.220 1.00 78.69 564 GLN A N 1
ATOM 4390 C CA . GLN A 1 564 ? -25.422 5.533 -6.082 1.00 78.69 564 GLN A CA 1
ATOM 4391 C C . GLN A 1 564 ? -24.183 4.624 -6.081 1.00 78.69 564 GLN A C 1
ATOM 4393 O O . GLN A 1 564 ? -23.109 5.055 -5.656 1.00 78.69 564 GLN A O 1
ATOM 4398 N N . GLU A 1 565 ? -24.309 3.382 -6.558 1.00 80.81 565 GLU A N 1
ATOM 4399 C CA . GLU A 1 565 ? -23.193 2.434 -6.590 1.00 80.81 565 GLU A CA 1
ATOM 4400 C C . GLU A 1 565 ? -22.175 2.856 -7.649 1.00 80.81 565 GLU A C 1
ATOM 4402 O O . GLU A 1 565 ? -20.980 2.953 -7.353 1.00 80.81 565 GLU A O 1
ATOM 4407 N N . ALA A 1 566 ? -22.639 3.206 -8.852 1.00 80.69 566 ALA A N 1
ATOM 4408 C CA . ALA A 1 566 ? -21.778 3.746 -9.898 1.00 80.69 566 ALA A CA 1
ATOM 4409 C C . ALA A 1 566 ? -21.114 5.063 -9.468 1.00 80.69 566 ALA A C 1
ATOM 4411 O O . ALA A 1 566 ? -19.927 5.274 -9.747 1.00 80.69 566 ALA A O 1
ATOM 4412 N N . GLN A 1 567 ? -21.837 5.933 -8.751 1.00 88.25 567 GLN A N 1
ATOM 4413 C CA . GLN A 1 567 ? -21.291 7.174 -8.198 1.00 88.25 567 GLN A CA 1
ATOM 4414 C C . GLN A 1 567 ? -20.136 6.906 -7.224 1.00 88.25 567 GLN A C 1
ATOM 4416 O O . GLN A 1 567 ? -19.059 7.500 -7.363 1.00 88.25 567 GLN A O 1
ATOM 4421 N N . LEU A 1 568 ? -20.336 6.000 -6.261 1.00 87.88 568 LEU A N 1
ATOM 4422 C CA . LEU A 1 568 ? -19.310 5.628 -5.288 1.00 87.88 568 LEU A CA 1
ATOM 4423 C C . LEU A 1 568 ? -18.118 4.939 -5.971 1.00 87.88 5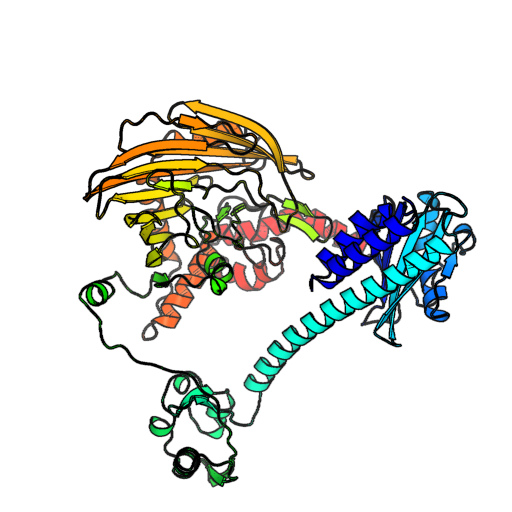68 LEU A C 1
ATOM 4425 O O . LEU A 1 568 ? -16.969 5.275 -5.686 1.00 87.88 568 LEU A O 1
ATOM 4429 N N . ALA A 1 569 ? -18.364 4.015 -6.904 1.00 88.31 569 ALA A N 1
ATOM 4430 C CA . ALA A 1 569 ? -17.317 3.302 -7.637 1.00 88.31 569 ALA A CA 1
ATOM 4431 C C . ALA A 1 569 ? -16.460 4.242 -8.502 1.00 88.31 569 ALA A C 1
ATOM 4433 O O . ALA A 1 569 ? -15.232 4.094 -8.570 1.00 88.31 569 ALA A O 1
ATOM 4434 N N . THR A 1 570 ? -17.087 5.243 -9.124 1.00 92.62 570 THR A N 1
ATOM 4435 C CA . THR A 1 570 ? -16.392 6.278 -9.900 1.00 92.62 570 THR A CA 1
ATOM 4436 C C . THR A 1 570 ? -15.521 7.137 -8.991 1.00 92.62 570 THR A C 1
ATOM 4438 O O . THR A 1 570 ? -14.320 7.255 -9.238 1.00 92.62 570 THR A O 1
ATOM 4441 N N . ARG A 1 571 ? -16.072 7.655 -7.884 1.00 96.88 571 ARG A N 1
ATOM 4442 C CA . ARG A 1 571 ? -15.299 8.414 -6.885 1.00 96.88 571 ARG A CA 1
ATOM 4443 C C . ARG A 1 571 ? -14.155 7.593 -6.305 1.00 96.88 571 ARG A C 1
ATOM 4445 O O . ARG A 1 571 ? -13.046 8.098 -6.182 1.00 96.88 571 ARG A O 1
ATOM 4452 N N . PHE A 1 572 ? -14.370 6.312 -6.021 1.00 97.12 572 PHE A N 1
ATOM 4453 C CA . PHE A 1 572 ? -13.313 5.425 -5.541 1.00 97.12 572 PHE A CA 1
ATOM 4454 C C . PHE A 1 572 ? -12.181 5.275 -6.565 1.00 97.12 572 PHE A C 1
ATOM 4456 O O . PHE A 1 572 ? -11.005 5.375 -6.215 1.00 97.12 572 PHE A O 1
ATOM 4463 N N . SER A 1 573 ? -12.524 5.082 -7.839 1.00 96.19 573 SER A N 1
ATOM 4464 C CA . SER A 1 573 ? -11.542 4.957 -8.920 1.00 96.19 573 SER A CA 1
ATOM 4465 C C . SER A 1 573 ? -10.738 6.246 -9.098 1.00 96.19 573 SER A C 1
ATOM 4467 O O . SER A 1 573 ? -9.510 6.205 -9.191 1.00 96.19 573 SER A O 1
ATOM 4469 N N . LEU A 1 574 ? -11.413 7.399 -9.076 1.00 97.56 574 LEU A N 1
ATOM 4470 C CA . LEU A 1 574 ? -10.777 8.714 -9.137 1.00 97.56 574 LEU A CA 1
ATOM 4471 C C . LEU A 1 574 ? -9.858 8.945 -7.936 1.00 97.56 574 LEU A C 1
ATOM 4473 O O . LEU A 1 574 ? -8.707 9.329 -8.120 1.00 97.56 574 LEU A O 1
ATOM 4477 N N . PHE A 1 575 ? -10.319 8.637 -6.723 1.00 98.44 575 PHE A N 1
ATOM 4478 C CA . PHE A 1 575 ? -9.517 8.717 -5.506 1.00 98.44 575 PHE A CA 1
ATOM 4479 C C . PHE A 1 575 ? -8.228 7.890 -5.627 1.00 98.44 575 PHE A C 1
ATOM 4481 O O . PHE A 1 575 ? -7.136 8.412 -5.400 1.00 98.44 575 PHE A O 1
ATOM 4488 N N . GLN A 1 576 ? -8.333 6.625 -6.056 1.00 97.81 576 GLN A N 1
ATOM 4489 C CA . GLN A 1 576 ? -7.177 5.734 -6.205 1.00 97.81 576 GLN A CA 1
ATOM 4490 C C . GLN A 1 576 ? -6.184 6.212 -7.283 1.00 97.81 576 GLN A C 1
ATOM 4492 O O . GLN A 1 576 ? -4.978 5.992 -7.152 1.00 97.81 576 GLN A O 1
ATOM 4497 N N . LEU A 1 577 ? -6.654 6.918 -8.320 1.00 97.06 577 LEU A N 1
ATOM 4498 C CA . LEU A 1 577 ? -5.772 7.599 -9.275 1.00 97.06 577 LEU A CA 1
ATOM 4499 C C . LEU A 1 577 ? -5.016 8.761 -8.616 1.00 97.06 577 LEU A C 1
ATOM 4501 O O . LEU A 1 577 ? -3.808 8.885 -8.822 1.00 97.06 577 LEU A O 1
ATOM 4505 N N . GLN A 1 578 ? -5.690 9.586 -7.805 1.00 97.06 578 GLN A N 1
ATOM 4506 C CA . GLN A 1 578 ? -5.074 10.754 -7.160 1.00 97.06 578 GLN A CA 1
ATOM 4507 C C . GLN A 1 578 ? -4.003 10.375 -6.141 1.00 97.06 578 GLN A C 1
ATOM 4509 O O . GLN A 1 578 ? -2.906 10.933 -6.161 1.00 97.06 578 GLN A O 1
ATOM 4514 N N . VAL A 1 579 ? -4.272 9.389 -5.281 1.00 97.50 579 VAL A N 1
ATOM 4515 C CA . VAL A 1 579 ? -3.301 8.958 -4.258 1.00 97.50 579 VAL A CA 1
ATOM 4516 C C . VAL A 1 579 ? -2.024 8.359 -4.858 1.00 97.50 579 VAL A C 1
ATOM 4518 O O . VAL A 1 579 ? -0.996 8.304 -4.183 1.00 97.50 579 VAL A O 1
ATOM 4521 N N . ALA A 1 580 ? -2.068 7.938 -6.125 1.00 96.69 580 ALA A N 1
ATOM 4522 C CA . ALA A 1 580 ? -0.938 7.391 -6.866 1.00 96.69 580 ALA A CA 1
ATOM 4523 C C . ALA A 1 580 ? -0.192 8.425 -7.730 1.00 96.69 580 ALA A C 1
ATOM 4525 O O . ALA A 1 580 ? 0.888 8.115 -8.234 1.00 96.69 580 ALA A O 1
ATOM 4526 N N . ALA A 1 581 ? -0.747 9.622 -7.936 1.00 96.44 581 ALA A N 1
ATOM 4527 C CA . ALA A 1 581 ? -0.307 10.565 -8.961 1.00 96.44 581 ALA A CA 1
ATOM 4528 C C . ALA A 1 581 ? 0.953 11.364 -8.568 1.00 96.44 581 ALA A C 1
ATOM 4530 O O . ALA A 1 581 ? 0.879 12.192 -7.663 1.00 96.44 581 ALA A O 1
ATOM 4531 N N . PRO A 1 582 ? 2.099 11.223 -9.262 1.00 95.38 582 PRO A N 1
ATOM 4532 C CA . PRO A 1 582 ? 3.309 11.967 -8.916 1.00 95.38 582 PRO A CA 1
ATOM 4533 C C . PRO A 1 582 ? 3.212 13.449 -9.310 1.00 95.38 582 PRO A C 1
ATOM 4535 O O . PRO A 1 582 ? 3.458 13.850 -10.451 1.00 95.38 582 PRO A O 1
ATOM 4538 N N . ARG A 1 583 ? 2.851 14.290 -8.336 1.00 93.56 583 ARG A N 1
ATOM 4539 C CA . ARG A 1 583 ? 2.610 15.731 -8.536 1.00 93.56 583 ARG A CA 1
ATOM 4540 C C . ARG A 1 583 ? 3.887 16.570 -8.583 1.00 93.56 583 ARG A C 1
ATOM 4542 O O . ARG A 1 583 ? 3.929 17.562 -9.308 1.00 93.56 583 ARG A O 1
ATOM 4549 N N . TYR A 1 584 ? 4.922 16.154 -7.856 1.00 92.69 584 TYR A N 1
ATOM 4550 C CA . TYR A 1 584 ? 6.128 16.961 -7.629 1.00 92.69 584 TYR A CA 1
ATOM 4551 C C . TYR A 1 584 ? 7.423 16.341 -8.174 1.00 92.69 584 TYR A C 1
ATOM 4553 O O . TYR A 1 584 ? 8.457 17.002 -8.162 1.00 92.69 584 TYR A O 1
ATOM 4561 N N . ASP A 1 585 ? 7.382 15.106 -8.686 1.00 94.56 585 ASP A N 1
ATOM 4562 C CA . ASP A 1 585 ? 8.549 14.433 -9.267 1.00 94.56 585 ASP A CA 1
ATOM 4563 C C . ASP A 1 585 ? 8.244 13.985 -10.702 1.00 94.56 585 ASP A C 1
ATOM 4565 O O . ASP A 1 585 ? 7.400 13.125 -10.947 1.00 94.56 585 ASP A O 1
ATOM 4569 N N . ASN A 1 586 ? 8.949 14.572 -11.669 1.00 96.31 586 ASN A N 1
ATOM 4570 C CA . ASN A 1 586 ? 8.821 14.236 -13.085 1.00 96.31 586 ASN A CA 1
ATOM 4571 C C . ASN A 1 586 ? 9.718 13.056 -13.511 1.00 96.31 586 ASN A C 1
ATOM 4573 O O . ASN A 1 586 ? 9.736 12.692 -14.685 1.00 96.31 586 ASN A O 1
ATOM 4577 N N . ARG A 1 587 ? 10.474 12.457 -12.581 1.00 96.44 587 ARG A N 1
ATOM 4578 C CA . ARG A 1 587 ? 11.368 11.307 -12.809 1.00 96.44 587 ARG A CA 1
ATOM 4579 C C . ARG A 1 587 ? 10.709 9.971 -12.460 1.00 96.44 587 ARG A C 1
ATOM 4581 O O . ARG A 1 587 ? 11.380 8.941 -12.512 1.00 96.44 587 ARG A O 1
ATOM 4588 N N . VAL A 1 588 ? 9.432 9.970 -12.082 1.00 97.00 588 VAL A N 1
ATOM 4589 C CA . VAL A 1 588 ? 8.661 8.788 -11.661 1.00 97.00 588 VAL A CA 1
ATOM 4590 C C . VAL A 1 588 ? 7.300 8.757 -12.352 1.00 97.00 588 VAL A C 1
ATOM 4592 O O . VAL A 1 588 ? 6.851 9.755 -12.911 1.00 97.00 588 VAL A O 1
ATOM 4595 N N . SER A 1 589 ? 6.649 7.595 -12.344 1.00 97.00 589 SER A N 1
ATOM 4596 C CA . SER A 1 589 ? 5.360 7.387 -13.003 1.00 97.00 589 SER A CA 1
ATOM 4597 C C . SER A 1 589 ? 4.556 6.285 -12.308 1.00 97.00 589 SER A C 1
ATOM 4599 O O . SER A 1 589 ? 5.054 5.620 -11.403 1.00 97.00 589 SER A O 1
ATOM 4601 N N . ILE A 1 590 ? 3.295 6.113 -12.699 1.00 96.56 590 ILE A N 1
ATOM 4602 C CA . ILE A 1 590 ? 2.327 5.246 -12.016 1.00 96.56 590 ILE A CA 1
ATOM 4603 C C . ILE A 1 590 ? 2.477 3.801 -12.500 1.00 96.56 590 ILE A C 1
ATOM 4605 O O . ILE A 1 590 ? 2.259 3.520 -13.677 1.00 96.56 590 ILE A O 1
ATOM 4609 N N . GLY A 1 591 ? 2.823 2.884 -11.592 1.00 87.56 591 GLY A N 1
ATOM 4610 C CA . GLY A 1 591 ? 2.905 1.452 -11.886 1.00 87.56 591 GLY A CA 1
ATOM 4611 C C . GLY A 1 591 ? 1.538 0.781 -12.080 1.00 87.56 591 GLY A C 1
ATOM 4612 O O . GLY A 1 591 ? 0.506 1.321 -11.684 1.00 87.56 591 GLY A O 1
ATOM 4613 N N . ALA A 1 592 ? 1.520 -0.436 -12.634 1.00 79.31 592 ALA A N 1
ATOM 4614 C CA . ALA A 1 592 ? 0.274 -1.150 -12.970 1.00 79.31 592 ALA A CA 1
ATOM 4615 C C . ALA A 1 592 ? -0.628 -1.491 -11.760 1.00 79.31 592 ALA A C 1
ATOM 4617 O O . ALA A 1 592 ? -1.840 -1.644 -11.907 1.00 79.31 592 ALA A O 1
ATOM 4618 N N . LYS A 1 593 ? -0.063 -1.598 -10.548 1.00 87.50 593 LYS A N 1
ATOM 4619 C CA . LYS A 1 593 ? -0.814 -1.666 -9.273 1.00 87.50 593 LYS A CA 1
ATOM 4620 C C . LYS A 1 593 ? -0.613 -0.420 -8.415 1.00 87.50 593 LYS A C 1
ATOM 4622 O O . LYS A 1 593 ? -0.653 -0.513 -7.189 1.00 87.50 593 LYS A O 1
ATOM 4627 N N . THR A 1 594 ? -0.379 0.725 -9.052 1.00 92.69 594 THR A N 1
ATOM 4628 C CA . THR A 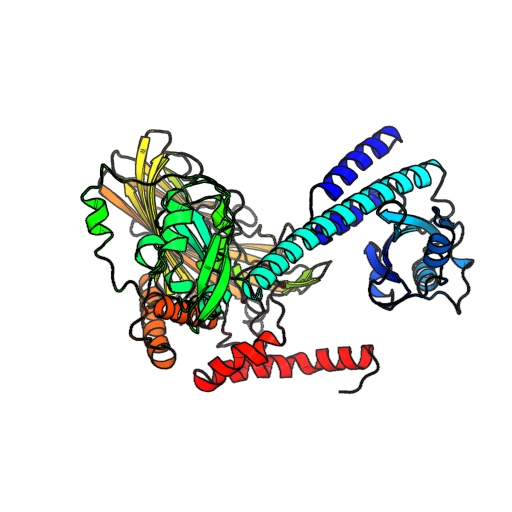1 594 ? -0.081 1.995 -8.385 1.00 92.69 594 THR A CA 1
ATOM 4629 C C . THR A 1 594 ? 1.025 1.817 -7.331 1.00 92.69 594 THR A C 1
ATOM 4631 O O . THR A 1 594 ? 2.086 1.284 -7.648 1.00 92.69 594 THR A O 1
ATOM 4634 N N . LEU A 1 595 ? 0.766 2.222 -6.089 1.00 95.06 595 LEU A N 1
ATOM 4635 C CA . LEU A 1 595 ? 1.575 1.957 -4.898 1.00 95.06 595 LEU A CA 1
ATOM 4636 C C . LEU A 1 595 ? 0.803 1.057 -3.908 1.00 95.06 595 LEU A C 1
ATOM 4638 O O . LEU A 1 595 ? 1.060 1.065 -2.709 1.00 95.06 595 LEU A O 1
ATOM 4642 N N . SER A 1 596 ? -0.187 0.304 -4.402 1.00 90.75 596 SER A N 1
ATOM 4643 C CA . SER A 1 596 ? -1.144 -0.444 -3.574 1.00 90.75 596 SER A CA 1
ATOM 4644 C C . SER A 1 596 ? -0.703 -1.866 -3.220 1.00 90.75 596 SER A C 1
ATOM 4646 O O . SER A 1 596 ? -1.348 -2.517 -2.401 1.00 90.75 596 SER A O 1
ATOM 4648 N N . GLY A 1 597 ? 0.382 -2.388 -3.799 1.00 88.56 597 GLY A N 1
ATOM 4649 C CA . GLY A 1 597 ? 0.860 -3.737 -3.496 1.00 88.56 597 GLY A CA 1
ATOM 4650 C C . GLY A 1 597 ? 2.014 -4.207 -4.377 1.00 88.56 597 GLY A C 1
ATOM 4651 O O . GLY A 1 597 ? 2.503 -3.476 -5.231 1.00 88.56 597 GLY A O 1
ATOM 4652 N N . LEU A 1 598 ? 2.424 -5.460 -4.171 1.00 79.81 598 LEU A N 1
ATOM 4653 C CA . LEU A 1 598 ? 3.586 -6.082 -4.828 1.00 79.81 598 LEU A CA 1
ATOM 4654 C C . LEU A 1 598 ? 3.327 -6.533 -6.273 1.00 79.81 598 LEU A C 1
ATOM 4656 O O . LEU A 1 598 ? 4.265 -6.831 -7.013 1.00 79.81 598 LEU A O 1
ATOM 4660 N N . GLY A 1 599 ? 2.060 -6.601 -6.692 1.00 73.00 599 GLY A N 1
ATOM 4661 C CA . GLY A 1 599 ? 1.703 -6.995 -8.053 1.00 73.00 599 GLY A CA 1
ATOM 4662 C C . GLY A 1 599 ? 2.376 -6.087 -9.084 1.00 73.00 599 GLY A C 1
ATOM 4663 O O . GLY A 1 599 ? 2.340 -4.865 -8.959 1.00 73.00 599 GLY A O 1
ATOM 4664 N N . TYR A 1 600 ? 3.009 -6.687 -10.094 1.00 76.50 600 TYR A N 1
ATOM 4665 C CA . TYR A 1 600 ? 3.819 -5.985 -11.099 1.00 76.50 600 TYR A CA 1
ATOM 4666 C C . TYR A 1 600 ? 4.984 -5.144 -10.536 1.00 76.50 600 TYR A C 1
ATOM 4668 O O . TYR A 1 600 ? 5.554 -4.347 -11.274 1.00 76.50 600 TYR A O 1
ATOM 4676 N N . ARG A 1 601 ? 5.373 -5.321 -9.262 1.00 79.75 601 ARG A N 1
ATOM 4677 C CA . ARG A 1 601 ? 6.621 -4.796 -8.665 1.00 79.75 601 ARG A CA 1
ATOM 4678 C C . ARG A 1 601 ? 6.796 -3.270 -8.718 1.00 79.75 601 ARG A C 1
ATOM 4680 O O . ARG A 1 601 ? 7.907 -2.762 -8.578 1.00 79.75 601 ARG A O 1
ATOM 4687 N N . GLY A 1 602 ? 5.701 -2.538 -8.926 1.00 84.00 602 GLY A N 1
ATOM 4688 C CA . GLY A 1 602 ? 5.701 -1.091 -9.162 1.00 84.00 602 GLY A CA 1
ATOM 4689 C C . GLY A 1 602 ? 6.041 -0.670 -10.595 1.00 84.00 602 GLY A C 1
ATOM 4690 O O . GLY A 1 602 ? 5.999 0.520 -10.896 1.00 84.00 602 GLY A O 1
ATOM 4691 N N . HIS A 1 603 ? 6.335 -1.614 -11.497 1.00 83.19 603 HIS A N 1
ATOM 4692 C CA . HIS A 1 603 ? 6.751 -1.325 -12.870 1.00 83.19 603 HIS A CA 1
ATOM 4693 C C . HIS A 1 603 ? 5.671 -0.586 -13.665 1.00 83.19 603 HIS A C 1
ATOM 4695 O O . HIS A 1 603 ? 4.467 -0.818 -13.516 1.00 83.19 603 HIS A O 1
ATOM 4701 N N . VAL A 1 604 ? 6.143 0.305 -14.537 1.00 88.25 604 VAL A N 1
ATOM 4702 C CA . VAL A 1 604 ? 5.329 1.218 -15.345 1.00 88.25 604 VAL A CA 1
ATOM 4703 C C . VAL A 1 604 ? 5.180 0.650 -16.754 1.00 88.25 604 VAL A C 1
ATOM 4705 O O . VAL A 1 604 ? 6.163 0.491 -17.484 1.00 88.25 604 VAL A O 1
ATOM 4708 N N . PHE A 1 605 ? 3.941 0.395 -17.155 1.00 84.62 605 PHE A N 1
ATOM 4709 C CA . PHE A 1 605 ? 3.580 -0.216 -18.433 1.00 84.62 605 PHE A CA 1
ATOM 4710 C C . PHE A 1 605 ? 2.890 0.797 -19.357 1.00 84.62 605 PHE A C 1
ATOM 4712 O O . PHE A 1 605 ? 2.687 1.949 -18.981 1.00 84.62 605 PHE A O 1
ATOM 4719 N N . TRP A 1 606 ? 2.540 0.371 -20.573 1.00 83.19 606 TRP A N 1
ATOM 4720 C CA . TRP A 1 606 ? 1.676 1.126 -21.493 1.00 83.19 606 TRP A CA 1
ATOM 4721 C C . TRP A 1 606 ? 0.321 1.511 -20.872 1.00 83.19 606 TRP A C 1
ATOM 4723 O O . TRP A 1 606 ? -0.284 2.491 -21.300 1.00 83.19 606 TRP A O 1
ATOM 4733 N N . ASP A 1 607 ? -0.113 0.795 -19.829 1.00 86.75 607 ASP A N 1
ATOM 4734 C CA . ASP A 1 607 ? -1.255 1.111 -18.973 1.00 86.75 607 ASP A CA 1
ATOM 4735 C C . ASP A 1 607 ? -1.286 2.595 -18.583 1.00 86.75 607 ASP A C 1
ATOM 4737 O O . ASP A 1 607 ? -2.328 3.250 -18.659 1.00 86.75 607 ASP A O 1
ATOM 4741 N N . THR A 1 608 ? -0.125 3.156 -18.231 1.00 88.44 608 THR A N 1
ATOM 4742 C CA . THR A 1 608 ? -0.016 4.554 -17.829 1.00 88.44 608 THR A CA 1
ATOM 4743 C C . THR A 1 608 ? -0.377 5.494 -18.973 1.00 88.44 608 THR A C 1
ATOM 4745 O O . THR A 1 608 ? -1.232 6.353 -18.799 1.00 88.44 608 THR A O 1
ATOM 4748 N N . GLU A 1 609 ? 0.237 5.356 -20.148 1.00 92.00 609 GLU A N 1
ATOM 4749 C CA . GLU A 1 609 ? -0.014 6.274 -21.266 1.00 92.00 609 GLU A CA 1
ATOM 4750 C C . GLU A 1 609 ? -1.382 6.069 -21.926 1.00 92.00 609 GLU A C 1
ATOM 4752 O O . GLU A 1 609 ? -1.953 7.032 -22.434 1.00 92.00 609 GLU A O 1
ATOM 4757 N N . ILE A 1 610 ? -1.912 4.844 -21.927 1.00 93.38 610 ILE A N 1
ATOM 4758 C CA . ILE A 1 610 ? -3.157 4.521 -22.635 1.00 93.38 610 ILE A CA 1
ATOM 4759 C C . ILE A 1 610 ? -4.396 4.710 -21.757 1.00 93.38 610 ILE A C 1
ATOM 4761 O O . ILE A 1 610 ? -5.405 5.206 -22.250 1.00 93.38 610 ILE A O 1
ATOM 4765 N N . PHE A 1 611 ? -4.336 4.358 -20.469 1.00 89.06 611 PHE A N 1
ATOM 4766 C CA . PHE A 1 611 ? -5.514 4.370 -19.591 1.00 89.06 611 PHE A CA 1
ATOM 4767 C C . PHE A 1 611 ? -5.475 5.494 -18.556 1.00 89.06 611 PHE A C 1
ATOM 4769 O O . PHE A 1 611 ? -6.505 6.100 -18.270 1.00 89.06 611 PHE A O 1
ATOM 4776 N N . VAL A 1 612 ? -4.299 5.806 -18.006 1.00 95.31 612 VAL A N 1
ATOM 4777 C CA . VAL A 1 612 ? -4.172 6.765 -16.894 1.00 95.31 612 VAL A CA 1
ATOM 4778 C C . VAL A 1 612 ? -3.947 8.199 -17.384 1.00 95.31 612 VAL A C 1
ATOM 4780 O O . VAL A 1 612 ? -4.569 9.145 -16.902 1.00 95.31 612 VAL A O 1
ATOM 4783 N N . LEU A 1 613 ? -3.071 8.376 -18.371 1.00 97.06 613 LEU A N 1
ATOM 4784 C CA . LEU A 1 613 ? -2.685 9.674 -18.916 1.00 97.06 613 LEU A CA 1
ATOM 4785 C C . LEU A 1 613 ? -3.860 10.479 -19.501 1.00 97.06 613 LEU A C 1
ATOM 4787 O O . LEU A 1 613 ? -3.859 11.697 -19.292 1.00 97.06 613 LEU A O 1
ATOM 4791 N N . PRO A 1 614 ? -4.865 9.884 -20.189 1.00 97.38 614 PRO A N 1
ATOM 4792 C CA . PRO A 1 614 ? -6.002 10.649 -20.698 1.00 97.38 614 PRO A CA 1
ATOM 4793 C C . PRO A 1 614 ? -6.729 11.417 -19.594 1.00 97.38 614 PRO A C 1
ATOM 4795 O O . PRO A 1 614 ? -6.966 12.612 -19.740 1.00 97.38 614 PRO A O 1
ATOM 4798 N N . PHE A 1 615 ? -6.989 10.776 -18.452 1.00 96.06 615 PHE A N 1
ATOM 4799 C CA . PHE A 1 615 ? -7.648 11.420 -17.317 1.00 96.06 615 PHE A CA 1
ATOM 4800 C C . PHE A 1 615 ? -6.870 12.652 -16.824 1.00 96.06 615 PHE A C 1
ATOM 4802 O O . PHE A 1 615 ? -7.431 13.747 -16.729 1.00 96.06 615 PHE A O 1
ATOM 4809 N N . PHE A 1 616 ? -5.563 12.512 -16.580 1.00 97.44 616 PHE A N 1
ATOM 4810 C CA . PHE A 1 616 ? -4.735 13.636 -16.129 1.00 97.44 616 PHE A CA 1
ATOM 4811 C C . PHE A 1 616 ? -4.548 14.707 -17.209 1.00 97.44 616 PHE A C 1
ATOM 4813 O O . PHE A 1 616 ? -4.358 15.871 -16.881 1.00 97.44 616 PHE A O 1
ATOM 4820 N N . THR A 1 617 ? -4.631 14.357 -18.493 1.00 97.56 617 THR A N 1
ATOM 4821 C CA . THR A 1 617 ? -4.530 15.333 -19.590 1.00 97.56 617 THR A CA 1
ATOM 4822 C C . THR A 1 617 ? -5.675 16.343 -19.546 1.00 97.56 617 THR A C 1
ATOM 4824 O O . THR A 1 617 ? -5.447 17.523 -19.803 1.00 97.56 617 THR A O 1
ATOM 4827 N N . TYR A 1 618 ? -6.883 15.900 -19.188 1.00 96.25 618 TYR A N 1
ATOM 4828 C CA . TYR A 1 618 ? -8.059 16.770 -19.114 1.00 96.25 618 TYR A CA 1
ATOM 4829 C C . TYR A 1 618 ? -8.238 17.450 -17.755 1.00 96.25 618 TYR A C 1
ATOM 4831 O O . TYR A 1 618 ? -8.758 18.560 -17.712 1.00 96.25 618 TYR A O 1
ATOM 4839 N N . THR A 1 619 ? -7.801 16.816 -16.664 1.00 95.50 619 THR A N 1
ATOM 4840 C CA . THR A 1 619 ? -8.042 17.328 -15.303 1.00 95.50 619 THR A CA 1
ATOM 4841 C C . THR A 1 619 ? -6.832 18.029 -14.693 1.00 95.50 619 THR A C 1
ATOM 4843 O O . THR A 1 619 ? -6.971 19.051 -14.031 1.00 95.50 619 THR A O 1
ATOM 4846 N N . GLN A 1 620 ? -5.621 17.506 -14.907 1.00 96.62 620 GLN A N 1
ATOM 4847 C CA . GLN A 1 620 ? -4.391 17.982 -14.262 1.00 96.62 620 GLN A CA 1
ATOM 4848 C C . GLN A 1 620 ? -3.187 17.900 -15.223 1.00 96.62 620 GLN A C 1
ATOM 4850 O O . GLN A 1 620 ? -2.292 17.064 -15.043 1.00 96.62 620 GLN A O 1
ATOM 4855 N N . PRO A 1 621 ? -3.103 18.783 -16.241 1.00 96.69 621 PRO A N 1
ATOM 4856 C CA . PRO A 1 621 ? -2.100 18.683 -17.307 1.00 96.69 621 PRO A CA 1
ATOM 4857 C C . PRO A 1 621 ? -0.643 18.692 -16.822 1.00 96.69 621 PRO A C 1
ATOM 4859 O O . PRO A 1 621 ? 0.238 18.139 -17.480 1.00 96.69 621 PRO A O 1
ATOM 4862 N N . ALA A 1 622 ? -0.369 19.300 -15.663 1.00 96.44 622 ALA A N 1
ATOM 4863 C CA . ALA A 1 622 ? 0.952 19.265 -15.039 1.00 96.44 622 ALA A CA 1
ATOM 4864 C C . ALA A 1 622 ? 1.358 17.840 -14.617 1.00 96.44 622 ALA A C 1
ATOM 4866 O O . ALA A 1 622 ? 2.489 17.429 -14.868 1.00 96.44 622 ALA A O 1
ATOM 4867 N N . VAL A 1 623 ? 0.427 17.058 -14.062 1.00 97.12 623 VAL A N 1
ATOM 4868 C CA . VAL A 1 623 ? 0.657 15.646 -13.721 1.00 97.12 623 VAL A CA 1
ATOM 4869 C C . VAL A 1 623 ? 0.853 14.829 -14.995 1.00 97.12 623 VAL A C 1
ATOM 4871 O O . VAL A 1 623 ? 1.821 14.081 -15.093 1.00 97.12 623 VAL A O 1
ATOM 4874 N N . ALA A 1 624 ? 0.014 15.027 -16.017 1.00 97.88 624 ALA A N 1
ATOM 4875 C CA . ALA A 1 624 ? 0.195 14.363 -17.312 1.00 97.88 624 ALA A CA 1
ATOM 4876 C C . ALA A 1 624 ? 1.580 14.655 -17.919 1.00 97.88 624 ALA A C 1
ATOM 4878 O O . ALA A 1 624 ? 2.261 13.756 -18.419 1.00 97.88 624 ALA A O 1
ATOM 4879 N N . ARG A 1 625 ? 2.047 15.904 -17.807 1.00 98.00 625 ARG A N 1
ATOM 4880 C CA . ARG A 1 625 ? 3.398 16.293 -18.213 1.00 98.00 625 ARG A CA 1
ATOM 4881 C C . ARG A 1 625 ? 4.470 15.555 -17.410 1.00 98.00 625 ARG A C 1
ATOM 4883 O O . ARG A 1 625 ? 5.429 15.102 -18.028 1.00 98.00 625 ARG A O 1
ATOM 4890 N N . ASN A 1 626 ? 4.326 15.406 -16.092 1.00 97.69 626 ASN A N 1
ATOM 4891 C CA . ASN A 1 626 ? 5.271 14.636 -15.272 1.00 97.69 626 ASN A CA 1
ATOM 4892 C C . ASN A 1 626 ? 5.369 13.177 -15.746 1.00 97.69 626 ASN A C 1
ATOM 4894 O O . ASN A 1 626 ? 6.477 12.687 -15.960 1.00 97.69 626 ASN A O 1
ATOM 4898 N N . LEU A 1 627 ? 4.230 12.522 -16.005 1.00 97.94 627 LEU A N 1
ATOM 4899 C CA . LEU A 1 627 ? 4.184 11.136 -16.495 1.00 97.94 627 LEU A CA 1
ATOM 4900 C C . LEU A 1 627 ? 4.920 10.966 -17.839 1.00 97.94 627 LEU A C 1
ATOM 4902 O O . LEU A 1 627 ? 5.642 9.990 -18.039 1.00 97.94 627 LEU A O 1
ATOM 4906 N N . LEU A 1 628 ? 4.804 11.940 -18.747 1.00 98.06 628 LEU A N 1
ATOM 4907 C CA . LEU A 1 628 ? 5.537 11.935 -20.019 1.00 98.06 628 LEU A CA 1
ATOM 4908 C C . LEU A 1 628 ? 7.021 12.298 -19.855 1.00 98.06 628 LEU A C 1
ATOM 4910 O O . LEU A 1 628 ? 7.879 11.730 -20.535 1.00 98.06 628 LEU A O 1
ATOM 4914 N N . HIS A 1 629 ? 7.355 13.218 -18.945 1.00 98.12 629 HIS A N 1
ATOM 4915 C CA . HIS A 1 629 ? 8.748 13.559 -18.625 1.00 98.12 629 HIS A CA 1
ATOM 4916 C C . HIS A 1 629 ? 9.502 12.357 -18.060 1.00 98.12 629 HIS A C 1
ATOM 4918 O O . HIS A 1 629 ? 10.657 12.154 -18.426 1.00 98.12 629 HIS A O 1
ATOM 4924 N N . TYR A 1 630 ? 8.844 11.487 -17.294 1.00 98.06 630 TYR A N 1
ATOM 4925 C CA . TYR A 1 630 ? 9.430 10.216 -16.871 1.00 98.06 630 TYR A CA 1
ATOM 4926 C C . TYR A 1 630 ? 9.906 9.371 -18.066 1.00 98.06 630 TYR A C 1
ATOM 4928 O O . TYR A 1 630 ? 11.024 8.842 -18.054 1.00 98.06 630 TYR A O 1
ATOM 4936 N N . ARG A 1 631 ? 9.112 9.289 -19.145 1.00 96.88 631 ARG A N 1
ATOM 4937 C CA . ARG A 1 631 ? 9.508 8.588 -20.383 1.00 96.88 631 ARG A CA 1
ATOM 4938 C C . ARG A 1 631 ? 10.688 9.268 -21.070 1.00 96.88 631 ARG A C 1
ATOM 4940 O O . ARG A 1 631 ? 11.611 8.593 -21.521 1.00 96.88 631 ARG A O 1
ATOM 4947 N N . TYR A 1 632 ? 10.704 10.598 -21.091 1.00 97.81 632 TYR A N 1
ATOM 4948 C CA . TYR A 1 632 ? 11.838 11.361 -21.608 1.00 97.81 632 TYR A CA 1
ATOM 4949 C C . TYR A 1 632 ? 13.126 11.099 -20.806 1.00 97.81 632 TYR A C 1
ATOM 4951 O O . TYR A 1 632 ? 14.171 10.811 -21.388 1.00 97.81 632 TYR A O 1
ATOM 4959 N N . HIS A 1 633 ? 13.060 11.116 -19.473 1.00 96.88 633 HIS A N 1
ATOM 4960 C CA . HIS A 1 633 ? 14.205 10.835 -18.603 1.00 96.88 633 HIS A CA 1
ATOM 4961 C C . HIS A 1 633 ? 14.711 9.389 -18.727 1.00 96.88 633 HIS A C 1
ATOM 4963 O O . HIS A 1 633 ? 15.905 9.135 -18.567 1.00 96.88 633 HIS A O 1
ATOM 4969 N N . THR A 1 634 ? 13.838 8.441 -19.074 1.00 94.94 634 THR A N 1
ATOM 4970 C CA . THR A 1 634 ? 14.192 7.023 -19.266 1.00 94.94 634 THR A CA 1
ATOM 4971 C C . THR A 1 634 ? 14.556 6.659 -20.711 1.00 94.94 634 THR A C 1
ATOM 4973 O O . THR A 1 634 ? 14.891 5.506 -20.998 1.00 94.94 634 THR A O 1
ATOM 4976 N N . LEU A 1 635 ? 14.610 7.640 -21.619 1.00 96.81 635 LEU A N 1
ATOM 4977 C CA . LEU A 1 635 ? 14.884 7.435 -23.043 1.00 96.81 635 LEU A CA 1
ATOM 4978 C C . LEU A 1 635 ? 16.250 6.778 -23.293 1.00 96.81 635 LEU A C 1
ATOM 4980 O O . LEU A 1 635 ? 16.363 5.889 -24.131 1.00 96.81 635 LEU A O 1
ATOM 4984 N N . ALA A 1 636 ? 17.283 7.120 -22.515 1.00 95.69 636 ALA A N 1
ATOM 4985 C CA . ALA A 1 636 ? 18.585 6.451 -22.609 1.00 95.69 636 ALA A CA 1
ATOM 4986 C C . ALA A 1 636 ? 18.499 4.935 -22.329 1.00 95.69 636 ALA A C 1
ATOM 4988 O O . ALA A 1 636 ? 19.214 4.152 -22.954 1.00 95.69 636 ALA A O 1
ATOM 4989 N N . GLY A 1 637 ? 17.614 4.512 -21.419 1.00 90.62 637 GLY A N 1
ATOM 4990 C CA . GLY A 1 637 ? 17.326 3.098 -21.174 1.00 90.62 637 GLY A CA 1
ATOM 4991 C C . GLY A 1 637 ? 16.631 2.435 -22.363 1.00 90.62 637 GLY A C 1
ATOM 4992 O O . GLY A 1 637 ? 17.029 1.344 -22.769 1.00 90.62 637 GLY A O 1
ATOM 4993 N N . ALA A 1 638 ? 15.665 3.122 -22.980 1.00 91.75 638 ALA A N 1
ATOM 4994 C CA . ALA A 1 638 ? 14.987 2.645 -24.185 1.00 91.75 638 ALA A CA 1
ATOM 4995 C C . ALA A 1 638 ? 15.959 2.450 -25.364 1.00 91.75 638 ALA A C 1
ATOM 4997 O O . ALA A 1 638 ? 15.927 1.403 -26.007 1.00 91.75 638 ALA A O 1
ATOM 4998 N N . ARG A 1 639 ? 16.890 3.391 -25.587 1.00 92.88 639 ARG A N 1
ATOM 4999 C CA . ARG A 1 639 ? 17.934 3.273 -26.625 1.00 92.88 639 ARG A CA 1
ATOM 5000 C C . ARG A 1 639 ? 18.857 2.080 -26.401 1.00 92.88 639 ARG A C 1
ATOM 5002 O O . ARG A 1 639 ? 19.141 1.336 -27.335 1.00 92.88 639 ARG A O 1
ATOM 5009 N N . ARG A 1 640 ? 19.292 1.849 -25.153 1.00 93.50 640 ARG A N 1
ATOM 5010 C CA . ARG A 1 640 ? 20.086 0.656 -24.804 1.00 93.50 640 ARG A CA 1
ATOM 5011 C C . ARG A 1 640 ? 19.316 -0.633 -25.085 1.00 93.50 640 ARG A C 1
ATOM 5013 O O . ARG A 1 640 ? 19.892 -1.569 -25.629 1.00 93.50 640 ARG A O 1
ATOM 5020 N N . LYS A 1 641 ? 18.017 -0.669 -24.765 1.00 86.44 641 LYS A N 1
ATOM 5021 C CA . LYS A 1 641 ? 17.145 -1.811 -25.070 1.00 86.44 641 LYS A CA 1
ATOM 5022 C C . LYS A 1 641 ? 17.002 -2.033 -26.580 1.00 86.44 641 LYS A C 1
ATOM 5024 O O . LYS A 1 641 ? 17.075 -3.177 -27.012 1.00 86.44 641 LYS A O 1
ATOM 5029 N N . ALA A 1 642 ? 16.819 -0.980 -27.376 1.00 85.81 642 ALA A N 1
ATOM 5030 C CA . ALA A 1 642 ? 16.730 -1.088 -28.834 1.00 85.81 642 ALA A CA 1
ATOM 5031 C C . ALA A 1 642 ? 18.033 -1.641 -29.434 1.00 85.81 642 ALA A C 1
ATOM 5033 O O . ALA A 1 642 ? 18.001 -2.658 -30.126 1.00 85.81 642 ALA A O 1
ATOM 5034 N N . ALA A 1 643 ? 19.174 -1.047 -29.066 1.00 89.25 643 ALA A N 1
ATOM 5035 C CA . ALA A 1 643 ? 20.493 -1.480 -29.521 1.00 89.25 643 ALA A CA 1
ATOM 5036 C C . ALA A 1 643 ? 20.798 -2.937 -29.134 1.00 89.25 643 ALA A C 1
ATOM 5038 O O . ALA A 1 643 ? 21.263 -3.708 -29.970 1.00 89.25 643 ALA A O 1
ATOM 5039 N N . GLY A 1 644 ? 20.473 -3.342 -27.900 1.00 80.19 644 GLY A N 1
ATOM 5040 C CA . GLY A 1 644 ? 20.646 -4.722 -27.433 1.00 80.19 644 GLY A CA 1
ATOM 5041 C C . GLY A 1 644 ? 19.805 -5.757 -28.192 1.00 80.19 644 GLY A C 1
ATOM 5042 O O . GLY A 1 644 ? 20.142 -6.934 -28.173 1.00 80.19 644 GLY A O 1
ATOM 5043 N N . ASN A 1 645 ? 18.751 -5.323 -28.890 1.00 84.88 645 ASN A N 1
ATOM 5044 C CA . ASN A 1 645 ? 17.890 -6.171 -29.718 1.00 84.88 645 ASN A CA 1
ATOM 5045 C C . ASN A 1 645 ? 18.109 -5.965 -31.232 1.00 84.88 645 ASN A C 1
ATOM 5047 O O . ASN A 1 645 ? 17.319 -6.457 -32.032 1.00 84.88 645 ASN A O 1
ATOM 5051 N N . GLY A 1 646 ? 19.150 -5.231 -31.644 1.00 87.00 646 GLY A N 1
ATOM 5052 C CA . GLY A 1 646 ? 19.463 -5.000 -33.060 1.00 87.00 646 GLY A CA 1
ATOM 5053 C C . GLY A 1 646 ? 18.587 -3.956 -33.769 1.00 87.00 646 GLY A C 1
ATOM 5054 O O . GLY A 1 646 ? 18.595 -3.893 -34.997 1.00 87.00 646 GLY A O 1
ATOM 5055 N N . TYR A 1 647 ? 17.851 -3.125 -33.026 1.00 93.75 647 TYR A N 1
ATOM 5056 C CA . TYR A 1 647 ? 17.033 -2.032 -33.565 1.00 93.75 647 TYR A CA 1
ATOM 5057 C C . TYR A 1 647 ? 17.691 -0.655 -33.356 1.00 93.75 647 TYR A C 1
ATOM 5059 O O . TYR A 1 647 ? 18.581 -0.493 -32.521 1.00 93.75 647 TYR A O 1
ATOM 5067 N N . GLY A 1 648 ? 17.229 0.353 -34.106 1.00 90.69 648 GLY A N 1
ATOM 5068 C CA . GLY A 1 648 ? 17.562 1.769 -33.888 1.00 90.69 648 GLY A CA 1
ATOM 5069 C C . GLY A 1 648 ? 16.492 2.518 -33.079 1.00 90.69 648 GLY A C 1
ATOM 5070 O O . GLY A 1 648 ? 15.393 2.001 -32.879 1.00 90.69 648 GLY A O 1
ATOM 5071 N N . GLY A 1 649 ? 16.811 3.744 -32.643 1.00 85.44 649 GLY A N 1
ATOM 5072 C CA . GLY A 1 649 ? 15.943 4.613 -31.825 1.00 85.44 649 GLY A CA 1
ATOM 5073 C C . GLY A 1 649 ? 16.671 5.242 -30.646 1.00 85.44 649 GLY A C 1
ATOM 5074 O O . GLY A 1 649 ? 17.642 4.615 -30.171 1.00 85.44 649 GLY A O 1
#

Sequence (649 aa):
MNLHQRLTYLSELIITLTSSPVPTQQFQALADHLPTLLPCDYLGLCLLSPDAPGYLVHSLLGEASGFIPYRLFALDEGAVGQMLGRNRTLHVSNLADFPQATADFEQILLRFGMQTAVCLPLRQGEKPLGALFIAASEHGSYGEDEIQIGRLLGAGVSAALENARLYQELIDERRTLAALLQSSQDAVLMLNEAGVVLLANPAVKQMLHLEPDLLTGQRLEEMVAYPALQQLFAAQRPDLVELAIPNGRFAHLASSNFTRRDDLQGIGLADLQDAMLPDDQWIVGESQFVAHKQGHKETIFTIGNGYFASRGSFEEGYPGESALTFAHGVYNDAPVFFTELANLPNWLDLQITINRERFRLDSGKLLSFRRWLNLADGILHRQLRWQSPSGVVVDLGFERFVAYTEQHVGGIRMVATAVNQPCTLAISAGINGHVANEHLLHWHLLDQGQAENGVAWLHSQTRHTKIELGTAMRVETAVSAPTHCQNCLGHPLLTVEQMLQPGETLQLDKLVSYVTSRDVAGSDVVETAVSQFTNHTYNTLRQDHTVAWQKLWQDIDVIIEGDQEAQLATRFSLFQLQVAAPRYDNRVSIGAKTLSGLGYRGHVFWDTEIFVLPFFTYTQPAVARNLLHYRYHTLAGARRKAAGNGYGG

Secondary structure (DSSP, 8-state):
--HHHHHHHHHHHHHHHHH---HHHHHHHHHHHHHHHS--SEEEEEEE-SSSSSEEEEEEESGGGGTS--SPBPTTSHHHHHHHHHTS-EEES-GGGS-TTT-HHHHHHHHTT--EEEEEEEEETTEEEEEEEEEESSTT---HHHHHHHHHHHHHHHHHHHHHHHHHHHHHHHHHHHHHHHH-SS--EEE-TTSBEEEE-THHHHHH---HHHHBTSBHHHH---HHHHHHHHHTS---EEEEETTTEEEEE-----------TT--HHHHHTT--S-GGGEEEESS--GGGHHHHHHHT-EE-SSEEE-S--TT--TT----EEETT-EEEETTTEEEEPPPPBS--EEEEETTEEPBTTBSEEEEEEEEEETTTTEEEEEEEEE-TTS-EEEEEEEEEE-SSSTTEEEEEEEEEE-SS-EEEEEEEE-B----BTTB--EEEEEEEEETTTEEEEEEEETTT--EEEEEEEEEESS-PPPEEEEETTEEEEEEEEEE-TT-EEEEEEEEEEEETTTSSSS-HHHHHHHTTTT--HHHHHHHHHHHHHHHHHHH----SS-HHHHHHHHHHHHHHHHH--SS-TT----TTTTS-SGGGG---HHIIIIIHHHHHHH-HHHHHHHHHHHHHTHHHHHHHHHHTT---

Foldseek 3Di:
DDLVVLVVLLVVLLCQLQVDLDLVSNLQSCLVRVVVNFAFQWKWFWFADPPDAFTFIQTSHHPLRVVPDGDGAHLCAAPQSVCSVVVAKDKFQALVVHDPVGYPPSVSVVVSQWTIKIWEFQDDVPHTGTTIIGTHNDGPRCDPSNNVSVNSSSPSNNSSNVSSVVVVVVVVVVVVVVVCQQVDLDWDFDAEPQQQTCFTHPNCCVFAVADRVVRHRDRPVVRHPWVQVVVVVVVQDFDWDWGQTPPRDIDIDGDDHDHDDDDDPDDDPVVVVVVPDPDPLQKDKDWDDDPVCQQVQQLLLWAFQQQKIWTPAALCGDPPHDGFMFGFPCWAQDSPLRIFTAGFFRQSHKFKAKQNFTDDPVAFDWPTKMWMAGLLLRKTKIWTWTAHPVGWIKIKIKIWHCQNVQRFKIKIKIKIAGADFKIKMKIKGKGAQPDDAVPHRQWDWDDWAADPQQKTWTWIAGPHVRKIKIKMKHKDWPDPFDWDWDCDPNMIITMGIDIHGHGDMTMMMMMMGIFIPVNDPPDDNNVVRVCSPVPDDNVRSSVNSSVVSNVLCVQQQDDDPPDSPVSSVSSSVSSLLSSLQNQPALQGFAAPSRNSGPVNSRDHDCCCVPPNLVSCVRRPVSSSNSRVSNCVVCVVVVQVVQVVVVHHD

Radius of gyration: 30.22 Å; chains: 1; bounding box: 83×66×69 Å

pLDDT: mean 84.61, std 14.7, range [32.03, 98.69]